Protein AF-A0A9D5Q6X3-F1 (afdb_monomer_lite)

Radius of gyration: 65.57 Å; chains: 1; bounding box: 129×60×178 Å

Sequence (586 aa):
MRHPTTQKQGEGTPMDTQKSILIIDDEPQLLQGFVRVLQRAGYAVQGTPTGAEGMRLAQMLAPDLILLDVVLQDTPGLEVCRQLRALPELHATSILLFSGVKTSSEEQAQGLETGADGYILKPVSNRELLARVEAMFRIKDAEMKLSKALEDLQQQHETLLATQHQLKTSQQKYASLYHLAPIGYCTLNEHGVILEANSTLADQLGVSRKQLINRYLTDFIAEAERQTFLAYLTHVFTTSRHQTCDVRLQRHNSPHMIAHLESLVINEHPDQPPHCRTAVTDITTHKRTEVKLRETLKETQKQQAEMTALLRASRAVLEYHSFQDAAQCIFNVCKDLIGATSGYVALLSEDGAENEVLFLDAGGLPCTVDPELPMPIRGLRSEAYYSRSAVYDNDFAHSQWMQFMPDGHVHLENVLFAPLIIHETPVGLLGIANKPGGFTDRDASIAAAFGELAAIALYNSQTLESLERSEERFRSVAQTAGDAIVNVDQHGTITFWNVSAQRIFGYAMEEIIGKPVTVIIPRRFHDRYKQELRHVISTNASGVIGAPIELTSVKKSGVEFPVELSVARWNVGEEKMLTYVIRDIT

Secondary structure (DSSP, 8-state):
-PPP--------PPP----EEEEE-S-HHHHHHHHHHHHHTT-EEEEES-HHHHHHHHHHH--SEEEEESS-SSS-HHHHHHHHHT-GGGTTSEEEEEE-TT--HHHHHHHHHTT-SEEEESS--HHHHHHHHHHHHHHHHHHHHHHHHHHHHHHHHHHHHHHHHHHHHHHHHHHHHHHT-SSEEEEEETT-BEEEE-HHHHHHHTS-HHHHTTSBGGGGB-GGGHHHHHHHHHHHHHH-S-EEEEEEEEETTEEEEEEEEEEEEE---TTSPPEEEEEEEE-HHHHHHHHHHHHHHHHHHHHHHHHHHHHHHHHHHHH-SSHHHHHHHHHHHHHHHHT--EEEEEEEPTTSSEEEEEEEE-TTS---S-TTS-EE--HHHHHHHHHTS-EEETTGGGSTTGGGSPTTPPP-S-EEEEEEEETTEEEEEEEEE--TT---HHHHHHHHHHHHHHHHHHHHHHHHHHHHHHHHHHHHHHHH-SSEEEEE-TT-BEEEE-HHHHHHH---HHHHTTSBGGGGS-GGGHHHHHHHHHHHHH----EEEEEEEEEEEE-TTS-EEEEEEEEEEEEETTEEEEEEEEEE--

Foldseek 3Di:
DDDDDDDDDDPDDPDPPAAEEEEEAQPPVVQVVLQVLVVVVRHRYDYDNALVVSLVCCVVVVGQEYEFEQDGPHDGRLVSLLVLCVDPSNPNHAYEYEEEPPQDPVNLVSSVVSPHPYYDYPPDDSVRVVVVVVVVVVVSVVVVVVVVVVVVVVVVVVVVVVVVVVVVVVVVVVLCCQQPPCWKKFKAALQQATQAIHNNNCVVQQHDRVVRHRDHQLVFFDPVCSVVVNVQSNCQVVVQDWTWDWTWTHHDVDDIFTWIKIKGWDDPDPPDHIMIMIIIDGCRVVVVVVVVVVVVVVVVVLVVLLVVLLVQLLVLLVPDLDLLSSLVRLLVSLQVSLQFQWWFKWWQDPVRFFTHTSDTGLSPFFAPDDSPPTGGQDDVNVVCQVVQFKDKDQQVQPDPCVVVDDPRHRRFRMKIKHFQDDPNHGGIITITTHHVPYDDVVSRVSRNSSSPSSNSSVVSSVVVVVVVVVVVVVLVCQQPDCWWKWKAWLVQATQDTHPNNCVVQVDDPVRRHRHHPCVFPPPVCVVVVVVVSVVVVPDPDFFKDDDWDWDWTAHPVRDIAIKTWIKGWDDDVPIIMIMIGIGGPD

Organism: NCBI:txid2044937

Structure (mmCIF, N/CA/C/O backbone):
data_AF-A0A9D5Q6X3-F1
#
_entry.id   AF-A0A9D5Q6X3-F1
#
loop_
_atom_site.group_PDB
_atom_site.id
_atom_site.type_symbol
_atom_site.label_atom_id
_atom_site.label_alt_id
_atom_site.label_comp_id
_atom_site.label_asym_id
_atom_site.label_entity_id
_atom_site.label_seq_id
_atom_site.pdbx_PDB_ins_code
_atom_site.Cartn_x
_atom_site.Cartn_y
_atom_site.Cartn_z
_atom_site.occupancy
_atom_site.B_iso_or_equiv
_atom_site.auth_seq_id
_atom_site.auth_comp_id
_atom_site.auth_asym_id
_atom_site.auth_atom_id
_atom_site.pdbx_PDB_model_num
ATOM 1 N N . MET A 1 1 ? 47.446 15.765 -22.324 1.00 39.00 1 MET A N 1
ATOM 2 C CA . MET A 1 1 ? 48.473 14.748 -22.643 1.00 39.00 1 MET A CA 1
ATOM 3 C C . MET A 1 1 ? 49.142 15.150 -23.943 1.00 39.00 1 MET A C 1
ATOM 5 O O . MET A 1 1 ? 48.449 15.570 -24.857 1.00 39.00 1 MET A O 1
ATOM 9 N N . ARG A 1 2 ? 50.477 15.149 -23.960 1.00 30.50 2 ARG A N 1
ATOM 10 C CA . ARG A 1 2 ? 51.317 15.628 -25.065 1.00 30.50 2 ARG A CA 1
ATOM 11 C C . ARG A 1 2 ? 51.099 14.765 -26.314 1.00 30.50 2 ARG A C 1
ATOM 13 O O . ARG A 1 2 ? 51.185 13.546 -26.217 1.00 30.50 2 ARG A O 1
ATOM 20 N N . HIS A 1 3 ? 50.847 15.399 -27.458 1.00 28.33 3 HIS A N 1
ATOM 21 C CA . HIS A 1 3 ? 50.937 14.748 -28.765 1.00 28.33 3 HIS A CA 1
ATOM 22 C C . HIS A 1 3 ? 52.388 14.302 -29.010 1.00 28.33 3 HIS A C 1
ATOM 24 O O . HIS A 1 3 ? 53.294 15.116 -28.810 1.00 28.33 3 HIS A O 1
ATOM 30 N N . PRO A 1 4 ? 52.639 13.052 -29.432 1.00 30.55 4 PRO A N 1
ATOM 31 C CA . PRO A 1 4 ? 53.951 12.654 -29.900 1.00 30.55 4 PRO A CA 1
ATOM 32 C C . PRO A 1 4 ? 54.124 13.132 -31.342 1.00 30.55 4 PRO A C 1
ATOM 34 O O . PRO A 1 4 ? 53.398 12.733 -32.249 1.00 30.55 4 PRO A O 1
ATOM 37 N N . THR A 1 5 ? 55.093 14.020 -31.525 1.00 29.28 5 THR A N 1
ATOM 38 C CA . THR A 1 5 ? 55.659 14.438 -32.804 1.00 29.28 5 THR A CA 1
ATOM 39 C C . THR A 1 5 ? 56.347 13.233 -33.444 1.00 29.28 5 THR A C 1
ATOM 41 O O . THR A 1 5 ? 57.441 12.845 -33.039 1.00 29.28 5 THR A O 1
ATOM 44 N N . THR A 1 6 ? 55.710 12.612 -34.433 1.00 31.17 6 THR A N 1
ATOM 45 C CA . THR A 1 6 ? 56.349 11.597 -35.270 1.00 31.17 6 THR A CA 1
ATOM 46 C C . THR A 1 6 ? 57.337 12.280 -36.213 1.00 31.17 6 THR A C 1
ATOM 48 O O . THR A 1 6 ? 56.972 13.071 -37.082 1.00 31.17 6 THR A O 1
ATOM 51 N N . GLN A 1 7 ? 58.617 11.997 -35.975 1.00 28.80 7 GLN A N 1
ATOM 52 C CA . GLN A 1 7 ? 59.755 12.363 -36.807 1.00 28.80 7 GLN A CA 1
ATOM 53 C C . GLN A 1 7 ? 59.518 11.920 -38.255 1.00 28.80 7 GLN A C 1
ATOM 55 O O . GLN A 1 7 ? 59.349 10.732 -38.526 1.00 28.80 7 GLN A O 1
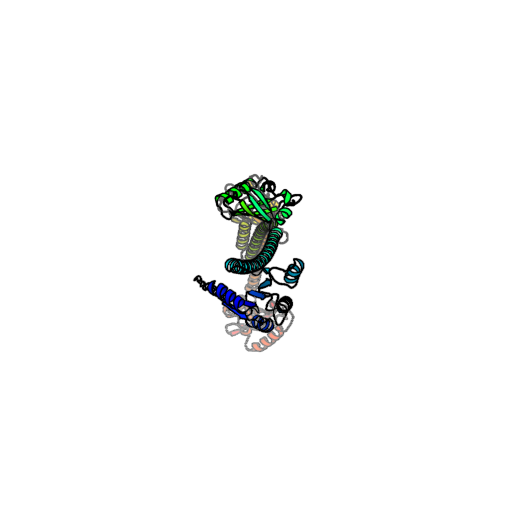ATOM 60 N N . LYS A 1 8 ? 59.562 12.873 -39.193 1.00 31.12 8 LYS A N 1
ATOM 61 C CA . LYS A 1 8 ? 59.804 12.578 -40.607 1.00 31.12 8 LYS A CA 1
ATOM 62 C C . LYS A 1 8 ? 61.210 11.988 -40.722 1.00 31.12 8 LYS A C 1
ATOM 64 O O . LYS A 1 8 ? 62.195 12.718 -40.628 1.00 31.12 8 LYS A O 1
ATOM 69 N N . GLN A 1 9 ? 61.291 10.669 -40.866 1.00 30.34 9 GLN A N 1
ATOM 70 C CA . GLN A 1 9 ? 62.491 10.002 -41.357 1.00 30.34 9 GLN A CA 1
ATOM 71 C C . GLN A 1 9 ? 62.723 10.458 -42.798 1.00 30.34 9 GLN A C 1
ATOM 73 O O . GLN A 1 9 ? 61.787 10.518 -43.593 1.00 30.34 9 GLN A O 1
ATOM 78 N N . GLY A 1 10 ? 63.958 10.870 -43.080 1.00 27.06 10 GLY A N 1
ATOM 79 C CA . GLY A 1 10 ? 64.358 11.403 -44.372 1.00 27.06 10 GLY A CA 1
ATOM 80 C C . GLY A 1 10 ? 64.106 10.398 -45.487 1.00 27.06 10 GLY A C 1
ATOM 81 O O . GLY A 1 10 ? 64.584 9.266 -45.433 1.00 27.06 10 GLY A O 1
ATOM 82 N N . GLU A 1 11 ? 63.383 10.846 -46.507 1.00 28.17 11 GLU A N 1
ATOM 83 C CA . GLU A 1 11 ? 63.435 10.265 -47.841 1.00 28.17 11 GLU A CA 1
ATOM 84 C C . GLU A 1 11 ? 64.873 10.431 -48.343 1.00 28.17 11 GLU A C 1
ATOM 86 O O . GLU A 1 11 ? 65.276 11.495 -48.811 1.00 28.17 11 GLU A O 1
ATOM 91 N N . GLY A 1 12 ? 65.687 9.392 -48.159 1.00 26.47 12 GLY A N 1
ATOM 92 C CA . GLY A 1 12 ? 66.934 9.257 -48.889 1.00 26.47 12 GLY A CA 1
ATOM 93 C C . GLY A 1 12 ? 66.587 9.133 -50.365 1.00 26.47 12 GLY A C 1
ATOM 94 O O . GLY A 1 12 ? 65.962 8.157 -50.776 1.00 26.47 12 GLY A O 1
ATOM 95 N N . THR A 1 13 ? 66.961 10.133 -51.156 1.00 28.30 13 THR A N 1
ATOM 96 C CA . THR A 1 13 ? 67.018 10.034 -52.614 1.00 28.30 13 THR A CA 1
ATOM 97 C C . THR A 1 13 ? 67.766 8.741 -52.962 1.00 28.30 13 THR A C 1
ATOM 99 O O . THR A 1 13 ? 68.868 8.550 -52.435 1.00 28.30 13 THR A O 1
ATOM 102 N N . PRO A 1 14 ? 67.220 7.832 -53.793 1.00 32.09 14 PRO A N 1
ATOM 103 C CA . PRO A 1 14 ? 67.979 6.668 -54.224 1.00 32.09 14 PRO A CA 1
ATOM 104 C C . PRO A 1 14 ? 69.243 7.177 -54.916 1.00 32.09 14 PRO A C 1
ATOM 106 O O . PRO A 1 14 ? 69.151 8.043 -55.788 1.00 32.09 14 PRO A O 1
ATOM 109 N N . MET A 1 15 ? 70.412 6.694 -54.484 1.00 35.16 15 MET A N 1
ATOM 110 C CA . MET A 1 15 ? 71.664 6.859 -55.222 1.00 35.16 15 MET A CA 1
ATOM 111 C C . MET A 1 15 ? 71.379 6.516 -56.683 1.00 35.16 15 MET A C 1
ATOM 113 O O . MET A 1 15 ? 70.906 5.418 -56.961 1.00 35.16 15 MET A O 1
ATOM 117 N N . ASP A 1 16 ? 71.626 7.466 -57.582 1.00 42.19 16 ASP A N 1
ATOM 118 C CA . ASP A 1 16 ? 71.551 7.264 -59.024 1.00 42.19 16 ASP A CA 1
ATOM 119 C C . ASP A 1 16 ? 72.651 6.259 -59.387 1.00 42.19 16 ASP A C 1
ATOM 121 O O . ASP A 1 16 ? 73.814 6.609 -59.597 1.00 42.19 16 ASP A O 1
ATOM 125 N N . THR A 1 17 ? 72.329 4.969 -59.284 1.00 58.88 17 THR A N 1
ATOM 126 C CA . THR A 1 17 ? 73.219 3.886 -59.678 1.00 58.88 17 THR A CA 1
ATOM 127 C C . THR A 1 17 ? 73.431 4.027 -61.169 1.00 58.88 17 THR A C 1
ATOM 129 O O . THR A 1 17 ? 72.510 3.837 -61.962 1.00 58.88 17 THR A O 1
ATOM 132 N N . GLN A 1 18 ? 74.648 4.423 -61.531 1.00 80.38 18 GLN A N 1
ATOM 133 C CA . GLN A 1 18 ? 75.066 4.621 -62.906 1.00 80.38 18 GLN A CA 1
ATOM 134 C C . GLN A 1 18 ? 74.725 3.373 -63.733 1.00 80.38 18 GLN A C 1
ATOM 136 O O . GLN A 1 18 ? 75.306 2.313 -63.498 1.00 80.38 18 GLN A O 1
ATOM 141 N N . LYS A 1 19 ? 73.782 3.498 -64.681 1.00 89.50 19 LYS A N 1
ATOM 142 C CA . LYS A 1 19 ? 73.316 2.365 -65.495 1.00 89.50 19 LYS A CA 1
ATOM 143 C C . LYS A 1 19 ? 74.493 1.706 -66.213 1.00 89.50 19 LYS A C 1
ATOM 145 O O . LYS A 1 19 ? 75.329 2.383 -66.824 1.00 89.50 19 LYS A O 1
ATOM 150 N N . SER A 1 20 ? 74.547 0.389 -66.124 1.00 93.44 20 SER A N 1
ATOM 151 C CA . SER A 1 20 ? 75.653 -0.450 -66.554 1.00 93.44 20 SER A CA 1
ATOM 152 C C . SER A 1 20 ? 75.360 -1.131 -67.890 1.00 93.44 20 SER A C 1
ATOM 154 O O . SER A 1 20 ? 74.254 -1.609 -68.143 1.00 93.44 20 SER A O 1
ATOM 156 N N . ILE A 1 21 ? 76.353 -1.147 -68.780 1.00 95.00 21 ILE A N 1
ATOM 157 C CA . ILE A 1 21 ? 76.239 -1.716 -70.124 1.00 95.00 21 ILE A CA 1
ATOM 158 C C . ILE A 1 21 ? 77.403 -2.672 -70.376 1.00 95.00 21 ILE A C 1
ATOM 160 O O . ILE A 1 21 ? 78.566 -2.290 -70.244 1.00 95.00 21 ILE A O 1
ATOM 164 N N . LEU A 1 22 ? 77.103 -3.894 -70.803 1.00 95.31 22 LEU A N 1
ATOM 165 C CA . LEU A 1 22 ? 78.097 -4.844 -71.294 1.00 95.31 22 LEU A CA 1
ATOM 166 C C . LEU A 1 22 ? 78.041 -4.899 -72.823 1.00 95.31 22 LEU A C 1
ATOM 168 O O . LEU A 1 22 ? 76.976 -5.103 -73.391 1.00 95.31 22 LEU A O 1
ATOM 172 N N . ILE A 1 23 ? 79.176 -4.733 -73.495 1.00 94.56 23 ILE A N 1
ATOM 173 C CA . ILE A 1 23 ? 79.286 -4.858 -74.953 1.00 94.56 23 ILE A CA 1
ATOM 174 C C . ILE A 1 23 ? 80.075 -6.122 -75.285 1.00 94.56 23 ILE A C 1
ATOM 176 O O . ILE A 1 23 ? 81.180 -6.304 -74.775 1.00 94.56 23 ILE A O 1
ATOM 180 N N . ILE A 1 24 ? 79.518 -6.972 -76.143 1.00 93.88 24 ILE A N 1
ATOM 181 C CA . ILE A 1 24 ? 80.121 -8.220 -76.615 1.00 93.88 24 ILE A CA 1
ATOM 182 C C . ILE A 1 24 ? 80.250 -8.112 -78.137 1.00 93.88 24 ILE A C 1
ATOM 184 O O . ILE A 1 24 ? 79.244 -8.195 -78.837 1.00 93.88 24 ILE A O 1
ATOM 188 N N . ASP A 1 25 ? 81.461 -7.859 -78.632 1.00 91.06 25 ASP A N 1
ATOM 189 C CA . ASP A 1 25 ? 81.735 -7.592 -80.054 1.00 91.06 25 ASP A CA 1
ATOM 190 C C . ASP A 1 25 ? 83.188 -7.961 -80.384 1.00 91.06 25 ASP A C 1
ATOM 192 O O . ASP A 1 25 ? 84.110 -7.463 -79.731 1.00 91.06 25 ASP A O 1
ATOM 196 N N . ASP A 1 26 ? 83.399 -8.845 -81.360 1.00 89.31 26 ASP A N 1
ATOM 197 C CA . ASP A 1 26 ? 84.714 -9.409 -81.679 1.00 89.31 26 ASP A CA 1
ATOM 198 C C . ASP A 1 26 ? 85.582 -8.499 -82.569 1.00 89.31 26 ASP A C 1
ATOM 200 O O . ASP A 1 26 ? 86.762 -8.799 -82.780 1.00 89.31 26 ASP A O 1
ATOM 204 N N . GLU A 1 27 ? 85.054 -7.353 -83.023 1.00 89.38 27 GLU A N 1
ATOM 205 C CA . GLU A 1 27 ? 85.779 -6.332 -83.778 1.00 89.38 27 GLU A CA 1
ATOM 206 C C . GLU A 1 27 ? 86.411 -5.279 -82.835 1.00 89.38 27 GLU A C 1
ATOM 208 O O . GLU A 1 27 ? 85.738 -4.346 -82.375 1.00 89.38 27 GLU A O 1
ATOM 213 N N . PRO A 1 28 ? 87.740 -5.303 -82.580 1.00 84.69 28 PRO A N 1
ATOM 214 C CA . PRO A 1 28 ? 88.346 -4.493 -81.516 1.00 84.69 28 PRO A CA 1
ATOM 215 C C . PRO A 1 28 ? 88.204 -2.979 -81.719 1.00 84.69 28 PRO A C 1
ATOM 217 O O . PRO A 1 28 ? 88.132 -2.217 -80.751 1.00 84.69 28 PRO A O 1
ATOM 220 N N . GLN A 1 29 ? 88.174 -2.528 -82.978 1.00 85.19 29 GLN A N 1
ATOM 221 C CA . GLN A 1 29 ? 88.036 -1.110 -83.322 1.00 85.19 29 GLN A CA 1
ATOM 222 C C . GLN A 1 29 ? 86.613 -0.594 -83.064 1.00 85.19 29 GLN A C 1
ATOM 224 O O . GLN A 1 29 ? 86.456 0.518 -82.552 1.00 85.19 29 GLN A O 1
ATOM 229 N N . LEU A 1 30 ? 85.588 -1.399 -83.373 1.00 84.81 30 LEU A N 1
ATOM 230 C CA . LEU A 1 30 ? 84.188 -1.057 -83.115 1.00 84.81 30 LEU A CA 1
ATOM 231 C C . LEU A 1 30 ? 83.878 -1.123 -81.620 1.00 84.81 30 LEU A C 1
ATOM 233 O O . LEU A 1 30 ? 83.342 -0.156 -81.076 1.00 84.81 30 LEU A O 1
ATOM 237 N N . LEU A 1 31 ? 84.316 -2.187 -80.938 1.00 89.69 31 LEU A N 1
ATOM 238 C CA . LEU A 1 31 ? 84.164 -2.351 -79.493 1.00 89.69 31 LEU A CA 1
ATOM 239 C C . LEU A 1 31 ? 84.729 -1.145 -78.722 1.00 89.69 31 LEU A C 1
ATOM 241 O O . LEU A 1 31 ? 84.023 -0.532 -77.919 1.00 89.69 31 LEU A O 1
ATOM 245 N N . GLN A 1 32 ? 85.973 -0.732 -79.003 1.00 88.56 32 GLN A N 1
ATOM 246 C CA . GLN A 1 32 ? 86.574 0.450 -78.364 1.00 88.56 32 GLN A CA 1
ATOM 247 C C . GLN A 1 32 ? 85.821 1.750 -78.686 1.00 88.56 32 GLN A C 1
ATOM 249 O O . GLN A 1 32 ? 85.734 2.644 -77.836 1.00 88.56 32 GLN A O 1
ATOM 254 N N . GLY A 1 33 ? 85.284 1.867 -79.904 1.00 88.19 33 GLY A N 1
ATOM 255 C CA . GLY A 1 33 ? 84.454 2.991 -80.325 1.00 88.19 33 GLY A CA 1
ATOM 256 C C . GLY A 1 33 ? 83.163 3.089 -79.511 1.00 88.19 33 GLY A C 1
ATOM 257 O O . GLY A 1 33 ? 82.898 4.134 -78.912 1.00 88.19 33 GLY A O 1
ATOM 258 N N . PHE A 1 34 ? 82.398 1.998 -79.431 1.00 90.62 34 PHE A N 1
ATOM 259 C CA . PHE A 1 34 ? 81.132 1.946 -78.698 1.00 90.62 34 PHE A CA 1
ATOM 260 C C . PHE A 1 34 ? 81.317 2.142 -77.194 1.00 90.62 34 PHE A C 1
ATOM 262 O O . PHE A 1 34 ? 80.599 2.953 -76.604 1.00 90.62 34 PHE A O 1
ATOM 269 N N . VAL A 1 35 ? 82.329 1.505 -76.589 1.00 92.38 35 VAL A N 1
ATOM 270 C CA . VAL A 1 35 ? 82.670 1.710 -75.170 1.00 92.38 35 VAL A CA 1
ATOM 271 C C . VAL A 1 35 ? 82.910 3.193 -74.888 1.00 92.38 35 VAL A C 1
ATOM 273 O O . VAL A 1 35 ? 82.310 3.757 -73.975 1.00 92.38 35 VAL A O 1
ATOM 276 N N . ARG A 1 36 ? 83.722 3.870 -75.710 1.00 90.88 36 ARG A N 1
ATOM 277 C CA . ARG A 1 36 ? 84.035 5.294 -75.518 1.00 90.88 36 ARG A CA 1
ATOM 278 C C . ARG A 1 36 ? 82.807 6.193 -75.661 1.00 90.88 36 ARG A C 1
ATOM 280 O O . ARG A 1 36 ? 82.682 7.168 -74.921 1.00 90.88 36 ARG A O 1
ATOM 287 N N . VAL A 1 37 ? 81.936 5.913 -76.631 1.00 93.31 37 VAL A N 1
ATOM 288 C CA . VAL A 1 37 ? 80.721 6.707 -76.880 1.00 93.31 37 VAL A CA 1
ATOM 289 C C . VAL A 1 37 ? 79.753 6.593 -75.706 1.00 93.31 37 VAL A C 1
ATOM 291 O O . VAL A 1 37 ? 79.292 7.616 -75.205 1.00 93.31 37 VAL A O 1
ATOM 294 N N . LEU A 1 38 ? 79.495 5.374 -75.231 1.00 92.19 38 LEU A N 1
ATOM 295 C CA . LEU A 1 38 ? 78.559 5.124 -74.135 1.00 92.19 38 LEU A CA 1
ATOM 296 C C . LEU A 1 38 ? 79.113 5.591 -72.776 1.00 92.19 38 LEU A C 1
ATOM 298 O O . LEU A 1 38 ? 78.375 6.189 -71.998 1.00 92.19 38 LEU A O 1
ATOM 302 N N . GLN A 1 39 ? 80.418 5.449 -72.514 1.00 92.62 39 GLN A N 1
ATOM 303 C CA . GLN A 1 39 ? 81.039 6.007 -71.300 1.00 92.62 39 GLN A CA 1
ATOM 304 C C . GLN A 1 39 ? 80.956 7.536 -71.260 1.00 92.62 39 GLN A C 1
ATOM 306 O O . GLN A 1 39 ? 80.668 8.117 -70.217 1.00 92.62 39 GLN A O 1
ATOM 311 N N . ARG A 1 40 ? 81.161 8.212 -72.401 1.00 91.00 40 ARG A N 1
ATOM 312 C CA . ARG A 1 40 ? 81.000 9.675 -72.498 1.00 91.00 40 ARG A CA 1
ATOM 313 C C . ARG A 1 40 ? 79.563 10.137 -72.276 1.00 91.00 40 ARG A C 1
ATOM 315 O O . ARG A 1 40 ? 79.370 11.268 -71.845 1.00 91.00 40 ARG A O 1
ATOM 322 N N . ALA A 1 41 ? 78.586 9.282 -72.567 1.00 88.56 41 ALA A N 1
ATOM 323 C CA . ALA A 1 41 ? 77.179 9.533 -72.276 1.00 88.56 41 ALA A CA 1
ATOM 324 C C . ALA A 1 41 ? 76.799 9.248 -70.810 1.00 88.56 41 ALA A C 1
ATOM 326 O O . ALA A 1 41 ? 75.650 9.453 -70.437 1.00 88.56 41 ALA A O 1
ATOM 327 N N . GLY A 1 42 ? 77.754 8.823 -69.974 1.00 89.75 42 GLY A N 1
ATOM 328 C CA . GLY A 1 42 ? 77.556 8.647 -68.537 1.00 89.75 42 GLY A CA 1
ATOM 329 C C . GLY A 1 42 ? 77.217 7.223 -68.103 1.00 89.75 42 GLY A C 1
ATOM 330 O O . GLY A 1 42 ? 76.952 7.023 -66.924 1.00 89.75 42 GLY A O 1
ATOM 331 N N . TYR A 1 43 ? 77.268 6.226 -68.989 1.00 93.56 43 TYR A N 1
ATOM 332 C CA . TYR A 1 43 ? 77.030 4.823 -68.628 1.00 93.56 43 TYR A CA 1
ATOM 333 C C . TYR A 1 43 ? 78.290 4.145 -68.065 1.00 93.56 43 TYR A C 1
ATOM 335 O O . TYR A 1 43 ? 79.413 4.459 -68.470 1.00 93.56 43 TYR A O 1
ATOM 343 N N . ALA A 1 44 ? 78.113 3.177 -67.164 1.00 93.00 44 ALA A N 1
ATOM 344 C CA . ALA A 1 44 ? 79.189 2.304 -66.702 1.00 93.00 44 ALA A CA 1
ATOM 345 C C . ALA A 1 44 ? 79.363 1.157 -67.707 1.00 93.00 44 ALA A C 1
ATOM 347 O O . ALA A 1 44 ? 78.573 0.221 -67.729 1.00 93.00 44 ALA A O 1
ATOM 348 N N . VAL A 1 45 ? 80.361 1.244 -68.590 1.00 93.94 45 VAL A N 1
ATOM 349 C CA . VAL A 1 45 ? 80.462 0.329 -69.741 1.00 93.94 45 VAL A CA 1
ATOM 350 C C . VAL A 1 45 ? 81.657 -0.601 -69.626 1.00 93.94 45 VAL A C 1
ATOM 352 O O . VAL A 1 45 ? 82.786 -0.131 -69.458 1.00 93.94 45 VAL A O 1
ATOM 355 N N . GLN A 1 46 ? 81.413 -1.894 -69.823 1.00 93.88 46 GLN A N 1
ATOM 356 C CA . GLN A 1 46 ? 82.434 -2.926 -69.951 1.00 93.88 46 GLN A CA 1
ATOM 357 C C . GLN A 1 46 ? 82.334 -3.592 -71.325 1.00 93.88 46 GLN A C 1
ATOM 359 O O . GLN A 1 46 ? 81.240 -3.846 -71.813 1.00 93.88 46 GLN A O 1
ATOM 364 N N . GLY A 1 47 ? 83.471 -3.842 -71.974 1.00 92.06 47 GLY A N 1
ATOM 365 C CA . GLY A 1 47 ? 83.528 -4.449 -73.304 1.00 92.06 47 GLY A CA 1
ATOM 366 C C . GLY A 1 47 ? 84.338 -5.740 -73.298 1.00 92.06 47 GLY A C 1
ATOM 367 O O . GLY A 1 47 ? 85.357 -5.812 -72.611 1.00 92.06 47 GLY A O 1
ATOM 368 N N . THR A 1 48 ? 83.912 -6.733 -74.072 1.00 93.62 48 THR A N 1
ATOM 369 C CA . THR A 1 48 ? 84.629 -8.000 -74.256 1.00 93.62 48 THR A CA 1
ATOM 370 C C . THR A 1 48 ? 84.527 -8.496 -75.704 1.00 93.62 48 THR A C 1
ATOM 372 O O . THR A 1 48 ? 83.483 -8.302 -76.327 1.00 93.62 48 THR A O 1
ATOM 375 N N . PRO A 1 49 ? 85.587 -9.122 -76.256 1.00 90.00 49 PRO A N 1
ATOM 376 C CA . PRO A 1 49 ? 85.599 -9.570 -77.645 1.00 90.00 49 PRO A CA 1
ATOM 377 C C . PRO A 1 49 ? 85.044 -10.979 -77.878 1.00 90.00 49 PRO A C 1
ATOM 379 O O . PRO A 1 49 ? 84.990 -11.418 -79.020 1.00 90.00 49 PRO A O 1
ATOM 382 N N . THR A 1 50 ? 84.680 -11.723 -76.830 1.00 91.38 50 THR A N 1
ATOM 383 C CA . THR A 1 50 ? 84.223 -13.116 -76.965 1.00 91.38 50 THR A CA 1
ATOM 384 C C . THR A 1 50 ? 82.904 -13.355 -76.245 1.00 91.38 50 THR A C 1
ATOM 386 O O . THR A 1 50 ? 82.656 -12.799 -75.168 1.00 91.38 50 THR A O 1
ATOM 389 N N . GLY A 1 51 ? 82.065 -14.217 -76.822 1.00 88.06 51 GLY A N 1
ATOM 390 C CA . GLY A 1 51 ? 80.785 -14.620 -76.244 1.00 88.06 51 GLY A CA 1
ATOM 391 C C . GLY A 1 51 ? 80.945 -15.341 -74.905 1.00 88.06 51 GLY A C 1
ATOM 392 O O . GLY A 1 51 ? 80.197 -15.059 -73.969 1.00 88.06 51 GLY A O 1
ATOM 393 N N . ALA A 1 52 ? 81.960 -16.204 -74.769 1.00 89.25 52 ALA A N 1
ATOM 394 C CA . ALA A 1 52 ? 82.229 -16.940 -73.530 1.00 89.25 52 ALA A CA 1
ATOM 395 C C . ALA A 1 52 ? 82.577 -16.018 -72.345 1.00 89.25 52 ALA A C 1
ATOM 397 O O . ALA A 1 52 ? 82.051 -16.182 -71.242 1.00 89.25 52 ALA A O 1
ATOM 398 N N . GLU A 1 53 ? 83.428 -15.014 -72.572 1.00 90.62 53 GLU A N 1
ATOM 399 C CA . GLU A 1 53 ? 83.751 -14.019 -71.545 1.00 90.62 53 GLU A CA 1
ATOM 400 C C . GLU A 1 53 ? 82.572 -13.064 -71.314 1.00 90.62 53 GLU A C 1
ATOM 402 O O . GLU A 1 53 ? 82.303 -12.678 -70.178 1.00 90.62 53 GLU A O 1
ATOM 407 N N . GLY A 1 54 ? 81.813 -12.742 -72.367 1.00 90.69 54 GLY A N 1
ATOM 408 C CA . GLY A 1 54 ? 80.555 -12.001 -72.280 1.00 90.69 54 GLY A CA 1
ATOM 409 C C . GLY A 1 54 ? 79.536 -12.644 -71.348 1.00 90.69 54 GLY A C 1
ATOM 410 O O . GLY A 1 54 ? 79.012 -11.969 -70.468 1.00 90.69 54 GLY A O 1
ATOM 411 N N . MET A 1 55 ? 79.317 -13.952 -71.466 1.00 90.19 55 MET A N 1
ATOM 412 C CA . MET A 1 55 ? 78.435 -14.707 -70.572 1.00 90.19 55 MET A CA 1
ATOM 413 C C . MET A 1 55 ? 78.895 -14.628 -69.110 1.00 90.19 55 MET A C 1
ATOM 415 O O . MET A 1 55 ? 78.105 -14.336 -68.211 1.00 90.19 55 MET A O 1
ATOM 419 N N . ARG A 1 56 ? 80.197 -14.842 -68.874 1.00 91.56 56 ARG A N 1
ATOM 420 C CA . ARG A 1 56 ? 80.794 -14.796 -67.533 1.00 91.56 56 ARG A CA 1
ATOM 421 C C . ARG A 1 56 ? 80.640 -13.415 -66.895 1.00 91.56 56 ARG A C 1
ATOM 423 O O . ARG A 1 56 ? 80.296 -13.306 -65.719 1.00 91.56 56 ARG A O 1
ATOM 430 N N . LEU A 1 57 ? 80.896 -12.359 -67.667 1.00 91.12 57 LEU A N 1
ATOM 431 C CA . LEU A 1 57 ? 80.750 -10.980 -67.214 1.00 91.12 57 LEU A CA 1
ATOM 432 C C . LEU A 1 57 ? 79.286 -10.604 -66.991 1.00 91.12 57 LEU A C 1
ATOM 434 O O . LEU A 1 57 ? 78.999 -9.929 -66.010 1.00 91.12 57 LEU A O 1
ATOM 438 N N . ALA A 1 58 ? 78.362 -11.067 -67.834 1.00 92.00 58 ALA A N 1
ATOM 439 C CA . ALA A 1 58 ? 76.937 -10.817 -67.654 1.00 92.00 58 ALA A CA 1
ATOM 440 C C . ALA A 1 58 ? 76.424 -11.388 -66.325 1.00 92.00 58 ALA A C 1
ATOM 442 O O . ALA A 1 58 ? 75.779 -10.669 -65.572 1.00 92.00 58 ALA A O 1
ATOM 443 N N . GLN A 1 59 ? 76.781 -12.630 -65.985 1.00 90.38 59 GLN A N 1
ATOM 444 C CA . GLN A 1 59 ? 76.419 -13.249 -64.701 1.00 90.38 59 GLN A CA 1
ATOM 445 C C . GLN A 1 59 ? 77.051 -12.543 -63.496 1.00 90.38 59 GLN A C 1
ATOM 447 O O . GLN A 1 59 ? 76.415 -12.384 -62.459 1.00 90.38 59 GLN A O 1
ATOM 452 N N . MET A 1 60 ? 78.315 -12.130 -63.618 1.00 89.25 60 MET A N 1
ATOM 453 C CA . MET A 1 60 ? 79.053 -11.508 -62.517 1.00 89.25 60 MET A CA 1
ATOM 454 C C . MET A 1 60 ? 78.615 -10.063 -62.255 1.00 89.25 60 MET A C 1
ATOM 456 O O . MET A 1 60 ? 78.611 -9.625 -61.107 1.00 89.25 60 MET A O 1
ATOM 460 N N . LEU A 1 61 ? 78.311 -9.315 -63.316 1.00 88.31 61 LEU A N 1
ATOM 461 C CA . LEU A 1 61 ? 78.027 -7.882 -63.247 1.00 88.31 61 LEU A CA 1
ATOM 462 C C . LEU A 1 61 ? 76.532 -7.568 -63.233 1.00 88.31 61 LEU A C 1
ATOM 464 O O . LEU A 1 61 ? 76.182 -6.469 -62.822 1.00 88.31 61 LEU A O 1
ATOM 468 N N . ALA A 1 62 ? 75.686 -8.496 -63.697 1.00 89.44 62 ALA A N 1
ATOM 469 C CA . ALA A 1 62 ? 74.249 -8.308 -63.897 1.00 89.44 62 ALA A CA 1
ATOM 470 C C . ALA A 1 62 ? 73.923 -6.939 -64.531 1.00 89.44 62 ALA A C 1
ATOM 472 O O . ALA A 1 62 ? 73.268 -6.107 -63.901 1.00 89.44 62 ALA A O 1
ATOM 473 N N . PRO A 1 63 ? 74.434 -6.663 -65.748 1.00 92.62 63 PRO A N 1
ATOM 474 C CA . PRO A 1 63 ? 74.337 -5.336 -66.336 1.00 92.62 63 PRO A CA 1
ATOM 475 C C . PRO A 1 63 ? 72.881 -4.955 -66.629 1.00 92.62 63 PRO A C 1
ATOM 477 O O . PRO A 1 63 ? 72.040 -5.819 -66.876 1.00 92.62 63 PRO A O 1
ATOM 480 N N . ASP A 1 64 ? 72.586 -3.659 -66.684 1.00 92.06 64 ASP A N 1
ATOM 481 C CA . ASP A 1 64 ? 71.245 -3.173 -67.032 1.00 92.06 64 ASP A CA 1
ATOM 482 C C . ASP A 1 64 ? 70.934 -3.387 -68.529 1.00 92.06 64 ASP A C 1
ATOM 484 O O . ASP A 1 64 ? 69.777 -3.576 -68.917 1.00 92.06 64 ASP A O 1
ATOM 488 N N . LEU A 1 65 ? 71.970 -3.386 -69.378 1.00 93.94 65 LEU A N 1
ATOM 489 C CA . LEU A 1 65 ? 71.875 -3.629 -70.818 1.00 93.94 65 LEU A CA 1
ATOM 490 C C . LEU A 1 65 ? 73.087 -4.407 -71.354 1.00 93.94 65 LEU A C 1
ATOM 492 O O . LEU A 1 65 ? 74.233 -4.100 -71.033 1.00 93.94 65 LEU A O 1
ATOM 496 N N . ILE A 1 66 ? 72.847 -5.360 -72.249 1.00 94.38 66 ILE A N 1
ATOM 497 C CA . ILE A 1 66 ? 73.869 -6.059 -73.027 1.00 94.38 66 ILE A CA 1
ATOM 498 C C . ILE A 1 66 ? 73.708 -5.673 -74.497 1.00 94.38 66 ILE A C 1
ATOM 500 O O . ILE A 1 66 ? 72.636 -5.835 -75.075 1.00 94.38 66 ILE A O 1
ATOM 504 N N . LEU A 1 67 ? 74.778 -5.168 -75.104 1.00 93.62 67 LEU A N 1
ATOM 505 C CA . LEU A 1 67 ? 74.898 -4.976 -76.544 1.00 93.62 67 LEU A CA 1
ATOM 506 C C . LEU A 1 67 ? 75.685 -6.156 -77.114 1.00 93.62 67 LEU A C 1
ATOM 508 O O . LEU A 1 67 ? 76.879 -6.277 -76.847 1.00 93.62 67 LEU A O 1
ATOM 512 N N . LEU A 1 68 ? 75.020 -7.037 -77.852 1.00 92.69 68 LEU A N 1
ATOM 513 C CA . LEU A 1 68 ? 75.561 -8.337 -78.243 1.00 92.69 68 LEU A CA 1
ATOM 514 C C . LEU A 1 68 ? 75.637 -8.467 -79.758 1.00 92.69 68 LEU A C 1
ATOM 516 O O . LEU A 1 68 ? 74.609 -8.446 -80.429 1.00 92.69 68 LEU A O 1
ATOM 520 N N . ASP A 1 69 ? 76.836 -8.631 -80.300 1.00 91.00 69 ASP A N 1
ATOM 521 C CA . ASP A 1 69 ? 76.999 -8.909 -81.720 1.00 91.00 69 ASP A CA 1
ATOM 522 C C . ASP A 1 69 ? 76.461 -10.288 -82.099 1.00 91.00 69 ASP A C 1
ATOM 524 O O . ASP A 1 69 ? 76.631 -11.265 -81.371 1.00 91.00 69 ASP A O 1
ATOM 528 N N . VAL A 1 70 ? 75.779 -10.362 -83.243 1.00 86.12 70 VAL A N 1
ATOM 529 C CA . VAL A 1 70 ? 75.172 -11.605 -83.742 1.00 86.12 70 VAL A CA 1
ATOM 530 C C . VAL A 1 70 ? 76.240 -12.556 -84.282 1.00 86.12 70 VAL A C 1
ATOM 532 O O . VAL A 1 70 ? 76.113 -13.774 -84.128 1.00 86.12 70 VAL A O 1
ATOM 535 N N . VAL A 1 71 ? 77.295 -12.015 -84.893 1.00 85.81 71 VAL A N 1
ATOM 536 C CA . VAL A 1 71 ? 78.423 -12.784 -85.426 1.00 85.81 71 VAL A CA 1
ATOM 537 C C . VAL A 1 71 ? 79.606 -12.591 -84.489 1.00 85.81 71 VAL A C 1
ATOM 539 O O . VAL A 1 71 ? 80.124 -11.493 -84.381 1.00 85.81 71 VAL A O 1
ATOM 542 N N . LEU A 1 72 ? 80.019 -13.659 -83.811 1.00 85.81 72 LEU A N 1
ATOM 543 C CA . LEU A 1 72 ? 81.208 -13.680 -82.960 1.00 85.81 72 LEU A CA 1
ATOM 544 C C . LEU A 1 72 ? 82.111 -14.830 -83.411 1.00 85.81 72 LEU A C 1
ATOM 546 O O . LEU A 1 72 ? 81.621 -15.875 -83.847 1.00 85.81 72 LEU A O 1
ATOM 550 N N . GLN A 1 73 ? 83.423 -14.659 -83.266 1.00 83.00 73 GLN A N 1
ATOM 551 C CA . GLN A 1 73 ? 84.421 -15.682 -83.596 1.00 83.00 73 GLN A CA 1
ATOM 552 C C . GLN A 1 73 ? 84.285 -16.998 -82.812 1.00 83.00 73 GLN A C 1
ATOM 554 O O . GLN A 1 73 ? 84.669 -18.042 -83.340 1.00 83.00 73 GLN A O 1
ATOM 559 N N . ASP A 1 74 ? 83.791 -16.972 -81.568 1.00 88.62 74 ASP A N 1
ATOM 560 C CA . ASP A 1 74 ? 83.776 -18.136 -80.672 1.00 88.62 74 ASP A CA 1
ATOM 561 C C . ASP A 1 74 ? 82.407 -18.829 -80.577 1.00 88.62 74 ASP A C 1
ATOM 563 O O . ASP A 1 74 ? 82.311 -20.034 -80.804 1.00 88.62 74 ASP A O 1
ATOM 567 N N . THR A 1 75 ? 81.348 -18.089 -80.245 1.00 85.31 75 THR A N 1
ATOM 568 C CA . THR A 1 75 ? 79.991 -18.627 -80.061 1.00 85.31 75 THR A CA 1
ATOM 569 C C . THR A 1 75 ? 78.984 -17.717 -80.756 1.00 85.31 75 THR A C 1
ATOM 571 O O . THR A 1 75 ? 78.988 -16.526 -80.463 1.00 85.31 75 THR A O 1
ATOM 574 N N . PRO A 1 76 ? 78.081 -18.223 -81.620 1.00 87.06 76 PRO A N 1
ATOM 575 C CA . PRO A 1 76 ? 77.088 -17.380 -82.288 1.00 87.06 76 PRO A CA 1
ATOM 576 C C . PRO A 1 76 ? 76.291 -16.516 -81.296 1.00 87.06 76 PRO A C 1
ATOM 578 O O . PRO A 1 76 ? 75.778 -17.031 -80.301 1.00 87.06 76 PRO A O 1
ATOM 581 N N . GLY A 1 77 ? 76.130 -15.219 -81.572 1.00 84.62 77 GLY A N 1
ATOM 582 C CA . GLY A 1 77 ? 75.509 -14.271 -80.637 1.00 84.62 77 GLY A CA 1
ATOM 583 C C . GLY A 1 77 ? 74.063 -14.606 -80.267 1.00 84.62 77 GLY A C 1
ATOM 584 O O . GLY A 1 77 ? 73.636 -14.385 -79.139 1.00 84.62 77 GLY A O 1
ATOM 585 N N . LEU A 1 78 ? 73.308 -15.230 -81.174 1.00 86.00 78 LEU A N 1
ATOM 586 C CA . LEU A 1 78 ? 71.959 -15.725 -80.868 1.00 86.00 78 LEU A CA 1
ATOM 587 C C . LEU A 1 78 ? 71.971 -16.836 -79.808 1.00 86.00 78 LEU A C 1
ATOM 589 O O . LEU A 1 78 ? 71.112 -16.863 -78.929 1.00 86.00 78 LEU A O 1
ATOM 593 N N . GLU A 1 79 ? 72.968 -17.720 -79.846 1.00 87.56 79 GLU A N 1
ATOM 594 C CA . GLU A 1 79 ? 73.133 -18.774 -78.844 1.00 87.56 79 GLU A CA 1
ATOM 595 C C . GLU A 1 79 ? 73.537 -18.179 -77.487 1.00 87.56 79 GLU A C 1
ATOM 597 O O . GLU A 1 79 ? 73.001 -18.582 -76.455 1.00 87.56 79 GLU A O 1
ATOM 602 N N . VAL A 1 80 ? 74.390 -17.148 -77.489 1.00 88.81 80 VAL A N 1
ATOM 603 C CA . VAL A 1 80 ? 74.722 -16.368 -76.284 1.00 88.81 80 VAL A CA 1
ATOM 604 C C . VAL A 1 80 ? 73.468 -15.695 -75.707 1.00 88.81 80 VAL A C 1
ATOM 606 O O . VAL A 1 80 ? 73.218 -15.800 -74.510 1.00 88.81 80 VAL A O 1
ATOM 609 N N . CYS A 1 81 ? 72.625 -15.070 -76.537 1.00 90.19 81 CYS A N 1
ATOM 610 C CA . CYS A 1 81 ? 71.357 -14.465 -76.106 1.00 90.19 81 CYS A CA 1
ATOM 611 C C . CYS A 1 81 ? 70.417 -15.498 -75.467 1.00 90.19 81 CYS A C 1
ATOM 613 O O . CYS A 1 81 ? 69.875 -15.267 -74.384 1.00 90.19 81 CYS A O 1
ATOM 615 N N . ARG A 1 82 ? 70.262 -16.665 -76.104 1.00 89.19 82 ARG A N 1
ATOM 616 C CA . ARG A 1 82 ? 69.435 -17.768 -75.597 1.00 89.19 82 ARG A CA 1
ATOM 617 C C . ARG A 1 82 ? 69.907 -18.240 -74.223 1.00 89.19 82 ARG A C 1
ATOM 619 O O . ARG A 1 82 ? 69.094 -18.462 -73.329 1.00 89.19 82 ARG A O 1
ATOM 626 N N . GLN A 1 83 ? 71.220 -18.378 -74.053 1.00 90.06 83 GLN A N 1
ATOM 627 C CA . GLN A 1 83 ? 71.829 -18.779 -72.788 1.00 90.06 83 GLN A CA 1
ATOM 628 C C . GLN A 1 83 ? 71.659 -17.706 -71.705 1.00 90.06 83 GLN A C 1
ATOM 630 O O . GLN A 1 83 ? 71.300 -18.050 -70.584 1.00 90.06 83 GLN A O 1
ATOM 635 N N . LEU A 1 84 ? 71.816 -16.418 -72.038 1.00 90.38 84 LEU A N 1
ATOM 636 C CA . LEU A 1 84 ? 71.573 -15.312 -71.103 1.00 90.38 84 LEU A CA 1
ATOM 637 C C . LEU A 1 84 ? 70.118 -15.293 -70.614 1.00 90.38 84 LEU A C 1
ATOM 639 O O . LEU A 1 84 ? 69.867 -15.047 -69.440 1.00 90.38 84 LEU A O 1
ATOM 643 N N . ARG A 1 85 ? 69.153 -15.596 -71.490 1.00 89.81 85 ARG A N 1
ATOM 644 C CA . ARG A 1 85 ? 67.724 -15.660 -71.137 1.00 89.81 85 ARG A CA 1
ATOM 645 C C . ARG A 1 85 ? 67.316 -16.883 -70.335 1.00 89.81 85 ARG A C 1
ATOM 647 O O . ARG A 1 85 ? 66.283 -16.838 -69.675 1.00 89.81 85 ARG A O 1
ATOM 654 N N . ALA A 1 86 ? 68.107 -17.950 -70.370 1.00 88.94 86 ALA A N 1
ATOM 655 C CA . ALA A 1 86 ? 67.880 -19.124 -69.535 1.00 88.94 86 ALA A CA 1
ATOM 656 C C . ALA A 1 86 ? 68.260 -18.890 -68.060 1.00 88.94 86 ALA A C 1
ATOM 658 O O . ALA A 1 86 ? 67.950 -19.735 -67.221 1.00 88.94 86 ALA A O 1
ATOM 659 N N . LEU A 1 87 ? 68.925 -17.772 -67.746 1.00 88.06 87 LEU A N 1
ATOM 660 C CA . LEU A 1 87 ? 69.388 -17.423 -66.405 1.00 88.06 87 LEU A CA 1
ATOM 661 C C . LEU A 1 87 ? 68.365 -16.514 -65.701 1.00 88.06 87 LEU A C 1
ATOM 663 O O . LEU A 1 87 ? 68.170 -15.375 -66.141 1.00 88.06 87 LEU A O 1
ATOM 667 N N . PRO A 1 88 ? 67.727 -16.970 -64.603 1.00 84.75 88 PRO A N 1
ATOM 668 C CA . PRO A 1 88 ? 66.701 -16.200 -63.904 1.00 84.75 88 PRO A CA 1
ATOM 669 C C . PRO A 1 88 ? 67.168 -14.826 -63.414 1.00 84.75 88 PRO A C 1
ATOM 671 O O . PRO A 1 88 ? 66.417 -13.852 -63.457 1.00 84.75 88 PRO A O 1
ATOM 674 N N . GLU A 1 89 ? 68.422 -14.739 -62.979 1.00 85.25 89 GLU A N 1
ATOM 675 C CA . GLU A 1 89 ? 69.050 -13.524 -62.465 1.00 85.25 89 GLU A CA 1
ATOM 676 C C . GLU A 1 89 ? 69.257 -12.426 -63.524 1.00 85.25 89 GLU A C 1
ATOM 678 O O . GLU A 1 89 ? 69.405 -11.262 -63.160 1.00 85.25 89 GLU A O 1
ATOM 683 N N . LEU A 1 90 ? 69.207 -12.759 -64.820 1.00 87.00 90 LEU A N 1
ATOM 684 C CA . LEU A 1 90 ? 69.382 -11.810 -65.929 1.00 87.00 90 LEU A CA 1
ATOM 685 C C . LEU A 1 90 ? 68.077 -11.497 -66.676 1.00 87.00 90 LEU A C 1
ATOM 687 O O . LEU A 1 90 ? 68.099 -10.825 -67.708 1.00 87.00 90 LEU A O 1
ATOM 691 N N . HIS A 1 91 ? 66.914 -11.919 -66.163 1.00 83.94 91 HIS A N 1
ATOM 692 C CA . HIS A 1 91 ? 65.620 -11.550 -66.757 1.00 83.94 91 HIS A CA 1
ATOM 693 C C . HIS A 1 91 ? 65.348 -10.038 -66.732 1.00 83.94 91 HIS A C 1
ATOM 695 O O . HIS A 1 91 ? 64.594 -9.530 -67.563 1.00 83.94 91 HIS A O 1
ATOM 701 N N . ALA A 1 92 ? 65.952 -9.309 -65.790 1.00 83.06 92 ALA A N 1
ATOM 702 C CA . ALA A 1 92 ? 65.838 -7.856 -65.713 1.00 83.06 92 ALA A CA 1
ATOM 703 C C . ALA A 1 92 ? 66.769 -7.124 -66.702 1.00 83.06 92 ALA A C 1
ATOM 705 O O . ALA A 1 92 ? 66.475 -5.986 -67.072 1.00 83.06 92 ALA A O 1
ATOM 706 N N . THR A 1 93 ? 67.849 -7.773 -67.152 1.00 90.06 93 THR A N 1
ATOM 707 C CA . THR A 1 93 ? 68.842 -7.214 -68.077 1.00 90.06 93 THR A CA 1
ATOM 708 C C . THR A 1 93 ? 68.265 -7.088 -69.480 1.00 90.06 93 THR A C 1
ATOM 710 O O . THR A 1 93 ? 67.784 -8.068 -70.050 1.00 90.06 93 THR A O 1
ATOM 713 N N . SER A 1 94 ? 68.359 -5.904 -70.082 1.00 91.94 94 SER A N 1
ATOM 714 C CA . SER A 1 94 ? 67.959 -5.734 -71.482 1.00 91.94 94 SER A CA 1
ATOM 715 C C . SER A 1 94 ? 69.036 -6.301 -72.421 1.00 91.94 94 SER A C 1
ATOM 717 O O . SER A 1 94 ? 70.220 -6.185 -72.122 1.00 91.94 94 SER A O 1
ATOM 719 N N . ILE A 1 95 ? 68.682 -6.894 -73.561 1.00 92.75 95 ILE A N 1
ATOM 720 C CA . ILE A 1 95 ? 69.627 -7.399 -74.572 1.00 92.75 95 ILE A CA 1
ATOM 721 C C . ILE A 1 95 ? 69.273 -6.789 -75.927 1.00 92.75 95 ILE A C 1
ATOM 723 O O . ILE A 1 95 ? 68.194 -7.030 -76.465 1.00 92.75 95 ILE A O 1
ATOM 727 N N . LEU A 1 96 ? 70.199 -6.018 -76.495 1.00 91.94 96 LEU A N 1
ATOM 728 C CA . LEU A 1 96 ? 70.112 -5.488 -77.853 1.00 91.94 96 LEU A CA 1
ATOM 729 C C . LEU A 1 96 ? 71.143 -6.178 -78.743 1.00 91.94 96 LEU A C 1
ATOM 731 O O . LEU A 1 96 ? 72.338 -6.155 -78.455 1.00 91.94 96 LEU A O 1
ATOM 735 N N . LEU A 1 97 ? 70.684 -6.749 -79.852 1.00 89.88 97 LEU A N 1
ATOM 736 C CA . LEU A 1 97 ? 71.552 -7.426 -80.812 1.00 89.88 97 LEU A CA 1
ATOM 737 C C . LEU A 1 97 ? 72.166 -6.439 -81.815 1.00 89.88 97 LEU A C 1
ATOM 739 O O . LEU A 1 97 ? 71.442 -5.646 -82.416 1.00 89.88 97 LEU A O 1
ATOM 743 N N . PHE A 1 98 ? 73.473 -6.512 -82.064 1.00 87.88 98 PHE A N 1
ATOM 744 C CA . PHE A 1 98 ? 74.112 -5.858 -83.205 1.00 87.88 98 PHE A CA 1
ATOM 745 C C . PHE A 1 98 ? 74.111 -6.785 -84.421 1.00 87.88 98 PHE A C 1
ATOM 747 O O . PHE A 1 98 ? 74.518 -7.936 -84.334 1.00 87.88 98 PHE A O 1
ATOM 754 N N . SER A 1 99 ? 73.645 -6.293 -85.568 1.00 80.56 99 SER A N 1
ATOM 755 C CA . SER A 1 99 ? 73.516 -7.101 -86.786 1.00 80.56 99 SER A CA 1
ATOM 756 C C . SER A 1 99 ? 74.017 -6.351 -88.021 1.00 80.56 99 SER A C 1
ATOM 758 O O . SER A 1 99 ? 73.900 -5.132 -88.085 1.00 80.56 99 SER A O 1
ATOM 760 N N . GLY A 1 100 ? 74.593 -7.046 -89.006 1.00 76.38 100 GLY A N 1
ATOM 761 C CA . GLY A 1 100 ? 75.148 -6.434 -90.222 1.00 76.38 100 GLY A CA 1
ATOM 762 C C . GLY A 1 100 ? 74.102 -5.967 -91.252 1.00 76.38 100 GLY A C 1
ATOM 763 O O . GLY A 1 100 ? 72.914 -6.246 -91.145 1.00 76.38 100 GLY A O 1
ATOM 764 N N . VAL A 1 101 ? 74.555 -5.285 -92.314 1.00 59.38 101 VAL A N 1
ATOM 765 C CA . VAL A 1 101 ? 73.699 -4.671 -93.365 1.00 59.38 101 VAL A CA 1
ATOM 766 C C . VAL A 1 101 ? 72.864 -5.687 -94.175 1.00 59.38 101 VAL A C 1
ATOM 768 O O . VAL A 1 101 ? 71.911 -5.298 -94.845 1.00 59.38 101 VAL A O 1
ATOM 771 N N . LYS A 1 102 ? 73.215 -6.982 -94.163 1.00 56.22 102 LYS A N 1
ATOM 772 C CA . LYS A 1 102 ? 72.637 -8.026 -95.040 1.00 56.22 102 LYS A CA 1
ATOM 773 C C . LYS A 1 102 ? 71.743 -9.054 -94.330 1.00 56.22 102 LYS A C 1
ATOM 775 O O . LYS A 1 102 ? 71.523 -10.129 -94.876 1.00 56.22 102 LYS A O 1
ATOM 780 N N . THR A 1 103 ? 71.231 -8.744 -93.149 1.00 61.22 103 THR A N 1
ATOM 781 C CA . THR A 1 103 ? 70.402 -9.680 -92.377 1.00 61.22 103 THR A CA 1
ATOM 782 C C . THR A 1 103 ? 68.991 -9.774 -92.965 1.00 61.22 103 THR A C 1
ATOM 784 O O . THR A 1 103 ? 68.357 -8.743 -93.211 1.00 61.22 103 THR A O 1
ATOM 787 N N . SER A 1 104 ? 68.494 -10.989 -93.214 1.00 64.75 104 SER A N 1
ATOM 788 C CA . SER A 1 104 ? 67.134 -11.195 -93.741 1.00 64.75 104 SER A CA 1
ATOM 789 C C . SER A 1 104 ? 66.064 -10.836 -92.695 1.00 64.75 104 SER A C 1
ATOM 791 O O . SER A 1 104 ? 66.336 -10.800 -91.494 1.00 64.75 104 SER A O 1
ATOM 793 N N . SER A 1 105 ? 64.819 -10.582 -93.120 1.00 68.19 105 SER A N 1
ATOM 794 C CA . SER A 1 105 ? 63.708 -10.365 -92.176 1.00 68.19 105 SER A CA 1
ATOM 795 C C . SER A 1 105 ? 63.454 -11.581 -91.275 1.00 68.19 105 SER A C 1
ATOM 797 O O . SER A 1 105 ? 62.995 -11.413 -90.150 1.00 68.19 105 SER A O 1
ATOM 799 N N . GLU A 1 106 ? 63.775 -12.789 -91.750 1.00 67.31 106 GLU A N 1
ATOM 800 C CA . GLU A 1 106 ? 63.660 -14.034 -90.978 1.00 67.31 106 GLU A CA 1
ATOM 801 C C . GLU A 1 106 ? 64.727 -14.117 -89.879 1.00 67.31 106 GLU A C 1
ATOM 803 O O . GLU A 1 106 ? 64.415 -14.453 -88.742 1.00 67.31 106 GLU A O 1
ATOM 808 N N . GLU A 1 107 ? 65.966 -13.716 -90.169 1.00 65.75 107 GLU A N 1
ATOM 809 C CA . GLU A 1 107 ? 67.053 -13.679 -89.179 1.00 65.75 107 GLU A CA 1
ATOM 810 C C . GLU A 1 107 ? 66.814 -12.614 -88.090 1.00 65.75 107 GLU A C 1
ATOM 812 O O . GLU A 1 107 ? 67.157 -12.820 -86.924 1.00 65.75 107 GLU A O 1
ATOM 817 N N . GLN A 1 108 ? 66.181 -11.486 -88.437 1.00 66.94 108 GLN A N 1
ATOM 818 C CA . GLN A 1 108 ? 65.765 -10.473 -87.455 1.00 66.94 108 GLN A CA 1
ATOM 819 C C . GLN A 1 108 ? 64.628 -10.975 -86.554 1.00 66.94 108 GLN A C 1
ATOM 821 O O . GLN A 1 108 ? 64.661 -10.741 -85.345 1.00 66.94 108 GLN A O 1
ATOM 826 N N . ALA A 1 109 ? 63.646 -11.683 -87.124 1.00 69.38 109 ALA A N 1
ATOM 827 C CA . ALA A 1 109 ? 62.567 -12.307 -86.360 1.00 69.38 109 ALA A CA 1
ATOM 828 C C . ALA A 1 109 ? 63.115 -13.369 -85.394 1.00 69.38 109 ALA A C 1
ATOM 830 O O . ALA A 1 109 ? 62.790 -13.344 -84.209 1.00 69.38 109 ALA A O 1
ATOM 831 N N . GLN A 1 110 ? 64.043 -14.209 -85.864 1.00 72.25 110 GLN A N 1
ATOM 832 C CA . GLN A 1 110 ? 64.683 -15.246 -85.056 1.00 72.25 110 GLN A CA 1
ATOM 833 C C . GLN A 1 110 ? 65.420 -14.670 -83.833 1.00 72.25 110 GLN A C 1
ATOM 835 O O . GLN A 1 110 ? 65.373 -15.251 -82.749 1.00 72.25 110 GLN A O 1
ATOM 840 N N . GLY A 1 111 ? 66.073 -13.510 -83.967 1.00 66.81 111 GLY A N 1
ATOM 841 C CA . GLY A 1 111 ? 66.744 -12.844 -82.846 1.00 66.81 111 GLY A CA 1
ATOM 842 C C . GLY A 1 111 ? 65.794 -12.355 -81.749 1.00 66.81 111 GLY A C 1
ATOM 843 O O . GLY A 1 111 ? 66.079 -12.532 -80.564 1.00 66.81 111 GLY A O 1
ATOM 844 N N . LEU A 1 112 ? 64.642 -11.798 -82.130 1.00 76.56 112 LEU A N 1
ATOM 845 C CA . LEU A 1 112 ? 63.609 -11.368 -81.182 1.00 76.56 112 LEU A CA 1
ATOM 846 C C . LEU A 1 112 ? 62.904 -12.571 -80.534 1.00 76.56 112 LEU A C 1
ATOM 848 O O . LEU A 1 112 ? 62.688 -12.577 -79.325 1.00 76.56 112 LEU A O 1
ATOM 852 N N . GLU A 1 113 ? 62.625 -13.627 -81.304 1.00 79.31 113 GLU A N 1
ATOM 853 C CA . GLU A 1 113 ? 62.053 -14.888 -80.802 1.00 79.31 113 GLU A CA 1
ATOM 854 C C . GLU A 1 113 ? 62.983 -15.610 -79.814 1.00 79.31 113 GLU A C 1
ATOM 856 O O . GLU A 1 113 ? 62.520 -16.298 -78.905 1.00 79.31 113 GLU A O 1
ATOM 861 N N . THR A 1 114 ? 64.299 -15.403 -79.938 1.00 78.88 114 THR A N 1
ATOM 862 C CA . THR A 1 114 ? 65.315 -15.921 -79.004 1.00 78.88 114 THR A CA 1
ATOM 863 C C . THR A 1 114 ? 65.355 -15.135 -77.678 1.00 78.88 114 THR A C 1
ATOM 865 O O . THR A 1 114 ? 66.026 -15.540 -76.726 1.00 78.88 114 THR A O 1
ATOM 868 N N . GLY A 1 115 ? 64.605 -14.031 -77.584 1.00 80.50 115 GLY A N 1
ATOM 869 C CA . GLY A 1 115 ? 64.412 -13.248 -76.365 1.00 80.50 115 GLY A CA 1
ATOM 870 C C . GLY A 1 115 ? 65.205 -11.942 -76.299 1.00 80.50 115 GLY A C 1
ATOM 871 O O . GLY A 1 115 ? 65.284 -11.353 -75.222 1.00 80.50 115 GLY A O 1
ATOM 872 N N . ALA A 1 116 ? 65.802 -11.468 -77.397 1.00 86.69 116 ALA A N 1
ATOM 873 C CA . ALA A 1 116 ? 66.378 -10.123 -77.434 1.00 86.69 116 ALA A CA 1
ATOM 874 C C . ALA A 1 116 ? 65.276 -9.049 -77.379 1.00 86.69 116 ALA A C 1
ATOM 876 O O . ALA A 1 116 ? 64.229 -9.195 -78.004 1.00 86.69 116 ALA A O 1
ATOM 877 N N . ASP A 1 117 ? 65.530 -7.940 -76.682 1.00 87.62 117 ASP A N 1
ATOM 878 C CA . ASP A 1 117 ? 64.571 -6.831 -76.541 1.00 87.62 117 ASP A CA 1
ATOM 879 C C . ASP A 1 117 ? 64.579 -5.891 -77.757 1.00 87.62 117 ASP A C 1
ATOM 881 O O . ASP A 1 117 ? 63.725 -5.018 -77.912 1.00 87.62 117 ASP A O 1
ATOM 885 N N . GLY A 1 118 ? 65.566 -6.043 -78.637 1.00 86.44 118 GLY A N 1
ATOM 886 C CA . GLY A 1 118 ? 65.674 -5.261 -79.855 1.00 86.44 118 GLY A CA 1
ATOM 887 C C . GLY A 1 118 ? 66.970 -5.528 -80.603 1.00 86.44 118 GLY A C 1
ATOM 888 O O . GLY A 1 118 ? 67.803 -6.340 -80.202 1.00 86.44 118 GLY A O 1
ATOM 889 N N . TYR A 1 119 ? 67.150 -4.806 -81.703 1.00 86.69 119 TYR A N 1
ATOM 890 C CA . TYR A 1 119 ? 68.340 -4.912 -82.537 1.00 86.69 119 TYR A CA 1
ATOM 891 C C . TYR A 1 119 ? 68.808 -3.541 -83.035 1.00 86.69 119 TYR A C 1
ATOM 893 O O . TYR A 1 119 ? 68.048 -2.566 -83.084 1.00 86.69 119 TYR A O 1
ATOM 901 N N . ILE A 1 120 ? 70.079 -3.471 -83.416 1.00 87.19 120 ILE A N 1
ATOM 902 C CA . ILE A 1 120 ? 70.747 -2.308 -83.991 1.00 87.19 120 ILE A CA 1
ATOM 903 C C . ILE A 1 120 ? 71.529 -2.770 -85.229 1.00 87.19 120 ILE A C 1
ATOM 905 O O . ILE A 1 120 ? 72.329 -3.701 -85.154 1.00 87.19 120 ILE A O 1
ATOM 909 N N . LEU A 1 121 ? 71.304 -2.120 -86.374 1.00 84.19 121 LEU A N 1
ATOM 910 C CA . LEU A 1 121 ? 71.981 -2.454 -87.631 1.00 84.19 121 LEU A CA 1
ATOM 911 C C . LEU A 1 121 ? 73.322 -1.716 -87.749 1.00 84.19 121 LEU A C 1
ATOM 913 O O . LEU A 1 121 ? 73.381 -0.501 -87.581 1.00 84.19 121 LEU A O 1
ATOM 917 N N . LYS A 1 122 ? 74.392 -2.443 -88.073 1.00 81.12 122 LYS A N 1
ATOM 918 C CA . LYS A 1 122 ? 75.728 -1.926 -88.393 1.00 81.12 122 LYS A CA 1
ATOM 919 C C . LYS A 1 122 ? 75.821 -1.633 -89.904 1.00 81.12 122 LYS A C 1
ATOM 921 O O . LYS A 1 122 ? 75.354 -2.464 -90.682 1.00 81.12 122 LYS A O 1
ATOM 926 N N . PRO A 1 123 ? 76.465 -0.530 -90.345 1.00 81.62 123 PRO A N 1
ATOM 927 C CA . PRO A 1 123 ? 77.097 0.496 -89.517 1.00 81.62 123 PRO A CA 1
ATOM 928 C C . PRO A 1 123 ? 76.055 1.415 -88.858 1.00 81.62 123 PRO A C 1
ATOM 930 O O . PRO A 1 123 ? 75.158 1.919 -89.528 1.00 81.62 123 PRO A O 1
ATOM 933 N N . VAL A 1 124 ? 76.212 1.670 -87.554 1.00 85.19 124 VAL A N 1
ATOM 934 C CA . VAL A 1 124 ? 75.343 2.561 -86.768 1.00 85.19 124 VAL A CA 1
ATOM 935 C C . VAL A 1 124 ? 76.075 3.861 -86.441 1.00 85.19 124 VAL A C 1
ATOM 937 O O . VAL A 1 124 ? 77.257 3.857 -86.099 1.00 85.19 124 VAL A O 1
ATOM 940 N N . SER A 1 125 ? 75.382 4.998 -86.528 1.00 89.38 125 SER A N 1
ATOM 941 C CA . SER A 1 125 ? 75.951 6.274 -86.079 1.00 89.38 125 SER A CA 1
ATOM 942 C C . SER A 1 125 ? 75.949 6.377 -84.549 1.00 89.38 125 SER A C 1
ATOM 944 O O . SER A 1 125 ? 75.034 5.886 -83.891 1.00 89.38 125 SER A O 1
ATOM 946 N N . ASN A 1 126 ? 76.908 7.102 -83.961 1.00 90.19 126 ASN A N 1
ATOM 947 C CA . ASN A 1 126 ? 76.952 7.318 -82.504 1.00 90.19 126 ASN A CA 1
ATOM 948 C C . ASN A 1 126 ? 75.632 7.879 -81.944 1.00 90.19 126 ASN A C 1
ATOM 950 O O . ASN A 1 126 ? 75.211 7.504 -80.854 1.00 90.19 126 ASN A O 1
ATOM 954 N N . ARG A 1 127 ? 74.971 8.769 -82.700 1.00 88.44 127 ARG A N 1
ATOM 955 C CA . ARG A 1 127 ? 73.685 9.365 -82.315 1.00 88.44 127 ARG A CA 1
ATOM 956 C C . ARG A 1 127 ? 72.561 8.332 -82.310 1.00 88.44 127 ARG A C 1
ATOM 958 O O . ARG A 1 127 ? 71.727 8.359 -81.414 1.00 88.44 127 ARG A O 1
ATOM 965 N N . GLU A 1 128 ? 72.532 7.447 -83.303 1.00 88.62 128 GLU A N 1
ATOM 966 C CA . GLU A 1 128 ? 71.529 6.384 -83.368 1.00 88.62 128 GLU A CA 1
ATOM 967 C C . GLU A 1 128 ? 71.731 5.352 -82.255 1.00 88.62 128 GLU A C 1
ATOM 969 O O . GLU A 1 128 ? 70.760 4.988 -81.597 1.00 88.62 128 GLU A O 1
ATOM 974 N N . LEU A 1 129 ? 72.974 4.937 -81.989 1.00 89.31 129 LEU A N 1
ATOM 975 C CA . LEU A 1 129 ? 73.286 4.015 -80.896 1.00 89.31 129 LEU A CA 1
ATOM 976 C C . LEU A 1 129 ? 72.798 4.559 -79.548 1.00 89.31 129 LEU A C 1
ATOM 978 O O . LEU A 1 129 ? 72.073 3.872 -78.833 1.00 89.31 129 LEU A O 1
ATOM 982 N N . LEU A 1 130 ? 73.153 5.807 -79.228 1.00 91.19 130 LEU A N 1
ATOM 983 C CA . LEU A 1 130 ? 72.733 6.454 -77.985 1.00 91.19 130 LEU A CA 1
ATOM 984 C C . LEU A 1 130 ? 71.209 6.553 -77.876 1.00 91.19 130 LEU A C 1
ATOM 986 O O . LEU A 1 130 ? 70.650 6.174 -76.852 1.00 91.19 130 LEU A O 1
ATOM 990 N N . ALA A 1 131 ? 70.532 6.972 -78.949 1.00 88.50 131 ALA A N 1
ATOM 991 C CA . ALA A 1 131 ? 69.076 7.077 -78.960 1.00 88.50 131 ALA A CA 1
ATOM 992 C C . ALA A 1 131 ? 68.385 5.721 -78.734 1.00 88.50 131 ALA A C 1
ATOM 994 O O . ALA A 1 131 ? 67.364 5.662 -78.050 1.00 88.50 131 ALA A O 1
ATOM 995 N N . ARG A 1 132 ? 68.933 4.625 -79.282 1.00 89.75 132 ARG A N 1
ATOM 996 C CA . ARG A 1 132 ? 68.391 3.271 -79.075 1.00 89.75 132 ARG A CA 1
ATOM 997 C C . ARG A 1 132 ? 68.619 2.768 -77.648 1.00 89.75 132 ARG A C 1
ATOM 999 O O . ARG A 1 132 ? 67.694 2.213 -77.061 1.00 89.75 132 ARG A O 1
ATOM 1006 N N . VAL A 1 133 ? 69.801 3.006 -77.077 1.00 91.25 133 VAL A N 1
ATOM 1007 C CA . VAL A 1 133 ? 70.107 2.669 -75.675 1.00 91.25 133 VAL A CA 1
ATOM 1008 C C . VAL A 1 133 ? 69.204 3.446 -74.709 1.00 91.25 133 VAL A C 1
ATOM 1010 O O . VAL A 1 133 ? 68.575 2.853 -73.836 1.00 91.25 133 VAL A O 1
ATOM 1013 N N . GLU A 1 134 ? 69.067 4.760 -74.898 1.00 90.50 134 GLU A N 1
ATOM 1014 C CA . GLU A 1 134 ? 68.186 5.604 -74.079 1.00 90.50 134 GLU A CA 1
ATOM 1015 C C . GLU A 1 134 ? 66.717 5.180 -74.188 1.00 90.50 134 GLU A C 1
ATOM 1017 O O . GLU A 1 134 ? 66.005 5.119 -73.183 1.00 90.50 134 GLU A O 1
ATOM 1022 N N . ALA A 1 135 ? 66.252 4.859 -75.401 1.00 88.81 135 ALA A N 1
ATOM 1023 C CA . ALA A 1 135 ? 64.893 4.378 -75.614 1.00 88.81 135 ALA A CA 1
ATOM 1024 C C . ALA A 1 135 ? 64.627 3.065 -74.864 1.00 88.81 135 ALA A C 1
ATOM 1026 O O . ALA A 1 135 ? 63.568 2.943 -74.248 1.00 88.81 135 ALA A O 1
ATOM 1027 N N . MET A 1 136 ? 65.585 2.131 -74.870 1.00 89.94 136 MET A N 1
ATOM 1028 C CA . MET A 1 136 ? 65.474 0.857 -74.155 1.00 89.94 136 MET A CA 1
ATOM 1029 C C . MET A 1 136 ? 65.355 1.072 -72.644 1.00 89.94 136 MET A C 1
ATOM 1031 O O . MET A 1 136 ? 64.415 0.593 -72.010 1.00 89.94 136 MET A O 1
ATOM 1035 N N . PHE A 1 137 ? 66.234 1.896 -72.072 1.00 89.81 137 PHE A N 1
ATOM 1036 C CA . PHE A 1 137 ? 66.161 2.227 -70.652 1.00 89.81 137 PHE A CA 1
ATOM 1037 C C . PHE A 1 137 ? 64.860 2.932 -70.266 1.00 89.81 137 PHE A C 1
ATOM 1039 O O . PHE A 1 137 ? 64.294 2.632 -69.217 1.00 89.81 137 PHE A O 1
ATOM 1046 N N . ARG A 1 138 ? 64.345 3.829 -71.114 1.00 89.25 138 ARG A N 1
ATOM 1047 C CA . ARG A 1 138 ? 63.062 4.502 -70.871 1.00 89.25 138 ARG A CA 1
ATOM 1048 C C . ARG A 1 138 ? 61.887 3.522 -70.854 1.00 89.25 138 ARG A C 1
ATOM 1050 O O . ARG A 1 138 ? 60.978 3.704 -70.047 1.00 89.25 138 ARG A O 1
ATOM 1057 N N . ILE A 1 139 ? 61.888 2.522 -71.739 1.00 88.31 139 ILE A N 1
ATOM 1058 C CA . ILE A 1 139 ? 60.859 1.472 -71.766 1.00 88.31 139 ILE A CA 1
ATOM 1059 C C . ILE A 1 139 ? 60.924 0.662 -70.470 1.00 88.31 139 ILE A C 1
ATOM 1061 O O . ILE A 1 139 ? 59.909 0.537 -69.787 1.00 88.31 139 ILE A O 1
ATOM 1065 N N . LYS A 1 140 ? 62.120 0.219 -70.065 1.00 85.06 140 LYS A N 1
ATOM 1066 C CA . LYS A 1 140 ? 62.289 -0.584 -68.849 1.00 85.06 140 LYS A CA 1
ATOM 1067 C C . LYS A 1 140 ? 61.885 0.160 -67.575 1.00 85.06 140 LYS A C 1
ATOM 1069 O O . LYS A 1 140 ? 61.186 -0.387 -66.724 1.00 85.06 140 LYS A O 1
ATOM 1074 N N . ASP A 1 141 ? 62.251 1.436 -67.469 1.00 86.75 141 ASP A N 1
ATOM 1075 C CA . ASP A 1 141 ? 61.849 2.279 -66.340 1.00 86.75 141 ASP A CA 1
ATOM 1076 C C . ASP A 1 141 ? 60.323 2.474 -66.290 1.00 86.75 141 ASP A C 1
ATOM 1078 O O . ASP A 1 141 ? 59.739 2.541 -65.206 1.00 86.75 141 ASP A O 1
ATOM 1082 N N . ALA A 1 142 ? 59.663 2.575 -67.450 1.00 87.88 142 ALA A N 1
ATOM 1083 C CA . ALA A 1 142 ? 58.209 2.689 -67.531 1.00 87.88 142 ALA A CA 1
ATOM 1084 C C . ALA A 1 142 ? 57.504 1.387 -67.118 1.00 87.88 142 ALA A C 1
ATOM 1086 O O . ALA A 1 142 ? 56.534 1.450 -66.364 1.00 87.88 142 ALA A O 1
ATOM 1087 N N . GLU A 1 143 ? 58.010 0.225 -67.542 1.00 87.50 143 GLU A N 1
ATOM 1088 C CA . GLU A 1 143 ? 57.497 -1.090 -67.129 1.00 87.50 143 GLU A CA 1
ATOM 1089 C C . GLU A 1 143 ? 57.595 -1.289 -65.614 1.00 87.50 143 GLU A C 1
ATOM 1091 O O . GLU A 1 143 ? 56.611 -1.666 -64.977 1.00 87.50 143 GLU A O 1
ATOM 1096 N N . MET A 1 144 ? 58.744 -0.963 -65.011 1.00 86.00 144 MET A N 1
ATOM 1097 C CA . MET A 1 144 ? 58.924 -1.062 -63.558 1.00 86.00 144 MET A CA 1
ATOM 1098 C C . MET A 1 144 ? 57.969 -0.138 -62.795 1.00 86.00 144 MET A C 1
ATOM 1100 O O . MET A 1 144 ? 57.348 -0.552 -61.814 1.00 86.00 144 MET A O 1
ATOM 1104 N N . LYS A 1 145 ? 57.812 1.113 -63.253 1.00 89.56 145 LYS A N 1
ATOM 1105 C CA . LYS A 1 145 ? 56.861 2.063 -62.651 1.00 89.56 145 LYS A CA 1
ATOM 1106 C C . LYS A 1 145 ? 55.421 1.572 -62.765 1.00 89.56 145 LYS A C 1
ATOM 1108 O O . LYS A 1 145 ? 54.666 1.718 -61.808 1.00 89.56 145 LYS A O 1
ATOM 1113 N N . LEU A 1 146 ? 55.048 0.997 -63.909 1.00 92.06 146 LEU A N 1
ATOM 1114 C CA . LEU A 1 146 ? 53.716 0.440 -64.124 1.00 92.06 146 LEU A CA 1
ATOM 1115 C C . LEU A 1 146 ? 53.462 -0.768 -63.215 1.00 92.06 146 LEU A C 1
ATOM 1117 O O . LEU A 1 146 ? 52.413 -0.814 -62.581 1.00 92.06 146 LEU A O 1
ATOM 1121 N N . SER A 1 147 ? 54.416 -1.698 -63.104 1.00 89.00 147 SER A N 1
ATOM 1122 C CA . SER A 1 147 ? 54.304 -2.860 -62.208 1.00 89.00 147 SER A CA 1
ATOM 1123 C C . SER A 1 147 ? 54.080 -2.422 -60.762 1.00 89.00 147 SER A C 1
ATOM 1125 O O . SER A 1 147 ? 53.136 -2.871 -60.119 1.00 89.00 147 SER A O 1
ATOM 1127 N N . LYS A 1 148 ? 54.875 -1.458 -60.284 1.00 90.56 148 LYS A N 1
ATOM 1128 C CA . LYS A 1 148 ? 54.723 -0.909 -58.933 1.00 90.56 148 LYS A CA 1
ATOM 1129 C C . LYS A 1 148 ? 53.367 -0.224 -58.728 1.00 90.56 148 LYS A C 1
ATOM 1131 O O . LYS A 1 148 ? 52.711 -0.445 -57.719 1.00 90.56 148 LYS A O 1
ATOM 1136 N N . ALA A 1 149 ? 52.922 0.583 -59.693 1.00 91.88 149 ALA A N 1
ATOM 1137 C CA . ALA A 1 149 ? 51.619 1.242 -59.613 1.00 91.88 149 ALA A CA 1
ATOM 1138 C C . ALA A 1 149 ? 50.450 0.239 -59.614 1.00 91.88 149 ALA A C 1
ATOM 1140 O O . ALA A 1 149 ? 49.433 0.486 -58.967 1.00 91.88 149 ALA A O 1
ATOM 1141 N N . LEU A 1 150 ? 50.585 -0.885 -60.328 1.00 94.56 150 LEU A N 1
ATOM 1142 C CA . LEU A 1 150 ? 49.600 -1.967 -60.322 1.00 94.56 150 LEU A CA 1
ATOM 1143 C C . LEU A 1 150 ? 49.537 -2.668 -58.961 1.00 94.56 150 LEU A C 1
ATOM 1145 O O . LEU A 1 150 ? 48.434 -2.898 -58.469 1.00 94.56 150 LEU A O 1
ATOM 1149 N N . GLU A 1 151 ? 50.683 -2.955 -58.341 1.00 93.31 151 GLU A N 1
ATOM 1150 C CA . GLU A 1 151 ? 50.755 -3.523 -56.986 1.00 93.31 151 GLU A CA 1
ATOM 1151 C C . GLU A 1 151 ? 50.110 -2.587 -55.947 1.00 93.31 151 GLU A C 1
ATOM 1153 O O . GLU A 1 151 ? 49.236 -3.010 -55.186 1.00 93.31 151 GLU A O 1
ATOM 1158 N N . ASP A 1 152 ? 50.455 -1.294 -55.974 1.00 93.81 152 ASP A N 1
ATOM 1159 C CA . ASP A 1 152 ? 49.876 -0.285 -55.075 1.00 93.81 152 ASP A CA 1
ATOM 1160 C C . ASP A 1 152 ? 48.346 -0.184 -55.253 1.00 93.81 152 ASP A C 1
ATOM 1162 O O . ASP A 1 152 ? 47.589 -0.121 -54.277 1.00 93.81 152 ASP A O 1
ATOM 1166 N N . LEU A 1 153 ? 47.863 -0.200 -56.502 1.00 94.62 153 LEU A N 1
ATOM 1167 C CA . LEU A 1 153 ? 46.433 -0.144 -56.812 1.00 94.62 153 LEU A CA 1
ATOM 1168 C C . LEU A 1 153 ? 45.689 -1.398 -56.330 1.00 94.62 153 LEU A C 1
ATOM 1170 O O . LEU A 1 153 ? 44.575 -1.286 -55.811 1.00 94.62 153 LEU A O 1
ATOM 1174 N N . GLN A 1 154 ? 46.290 -2.582 -56.474 1.00 94.94 154 GLN A N 1
ATOM 1175 C CA . GLN A 1 154 ? 45.728 -3.834 -55.961 1.00 94.94 154 GLN A CA 1
ATOM 1176 C C . GLN A 1 154 ? 45.577 -3.781 -54.438 1.00 94.94 154 GLN A C 1
ATOM 1178 O O . GLN A 1 154 ? 44.495 -4.061 -53.919 1.00 94.94 154 GLN A O 1
ATOM 1183 N N . GLN A 1 155 ? 46.605 -3.312 -53.728 1.00 94.50 155 GLN A N 1
ATOM 1184 C CA . GLN A 1 155 ? 46.558 -3.166 -52.274 1.00 94.50 155 GLN A CA 1
ATOM 1185 C C . GLN A 1 155 ? 45.479 -2.163 -51.818 1.00 94.50 155 GLN A C 1
ATOM 1187 O O . GLN A 1 155 ? 44.756 -2.403 -50.840 1.00 94.50 155 GLN A O 1
ATOM 1192 N N . GLN A 1 156 ? 45.324 -1.044 -52.534 1.00 93.69 156 GLN A N 1
ATOM 1193 C CA . GLN A 1 156 ? 44.248 -0.081 -52.273 1.00 93.69 156 GLN A CA 1
ATOM 1194 C C . GLN A 1 156 ? 42.863 -0.694 -52.502 1.00 93.69 156 GLN A C 1
ATOM 1196 O O . GLN A 1 156 ? 41.950 -0.466 -51.703 1.00 93.69 156 GLN A O 1
ATOM 1201 N N . HIS A 1 157 ? 42.701 -1.486 -53.564 1.00 94.62 157 HIS A N 1
ATOM 1202 C CA . HIS A 1 157 ? 41.438 -2.146 -53.878 1.00 94.62 157 HIS A CA 1
ATOM 1203 C C . HIS A 1 157 ? 41.026 -3.147 -52.789 1.00 94.62 157 HIS A C 1
ATOM 1205 O O . HIS A 1 157 ? 39.885 -3.110 -52.324 1.00 94.62 157 HIS A O 1
ATOM 1211 N N . GLU A 1 158 ? 41.952 -3.984 -52.317 1.00 95.06 158 GLU A N 1
ATOM 1212 C CA . GLU A 1 158 ? 41.693 -4.932 -51.224 1.00 95.06 158 GLU A CA 1
ATOM 1213 C C . GLU A 1 158 ? 41.303 -4.218 -49.923 1.00 95.06 158 GLU A C 1
ATOM 1215 O O . GLU A 1 158 ? 40.324 -4.587 -49.266 1.00 95.06 158 GLU A O 1
ATOM 1220 N N . THR A 1 159 ? 42.010 -3.135 -49.586 1.00 95.25 159 THR A N 1
ATOM 1221 C CA . THR A 1 159 ? 41.708 -2.315 -48.402 1.00 95.25 159 THR A CA 1
ATOM 1222 C C . THR A 1 159 ? 40.314 -1.686 -48.493 1.00 95.25 159 THR A C 1
ATOM 1224 O O . THR A 1 159 ? 39.560 -1.665 -47.511 1.00 95.25 159 THR A O 1
ATOM 1227 N N . LEU A 1 160 ? 39.939 -1.192 -49.677 1.00 95.69 160 LEU A N 1
ATOM 1228 C CA . LEU A 1 160 ? 38.617 -0.621 -49.923 1.00 95.69 160 LEU A CA 1
ATOM 1229 C C . LEU A 1 160 ? 37.513 -1.671 -49.754 1.00 95.69 160 LEU A C 1
ATOM 1231 O O . LEU A 1 160 ? 36.516 -1.393 -49.085 1.00 95.69 160 LEU A O 1
ATOM 1235 N N . LEU A 1 161 ? 37.697 -2.879 -50.299 1.00 95.19 161 LEU A N 1
ATOM 1236 C CA . LEU A 1 161 ? 36.743 -3.981 -50.143 1.00 95.19 161 LEU A CA 1
ATOM 1237 C C . LEU A 1 161 ? 36.572 -4.379 -48.670 1.00 95.19 161 LEU A C 1
ATOM 1239 O O . LEU A 1 161 ? 35.439 -4.524 -48.201 1.00 95.19 161 LEU A O 1
ATOM 1243 N N . ALA A 1 162 ? 37.670 -4.485 -47.916 1.00 93.62 162 ALA A N 1
ATOM 1244 C CA . ALA A 1 162 ? 37.625 -4.776 -46.484 1.00 93.62 162 ALA A CA 1
ATOM 1245 C C . ALA A 1 162 ? 36.865 -3.686 -45.703 1.00 93.62 162 ALA A C 1
ATOM 1247 O O . ALA A 1 162 ? 35.989 -3.990 -44.889 1.00 93.62 162 ALA A O 1
ATOM 1248 N N . THR A 1 163 ? 37.129 -2.411 -46.009 1.00 93.50 163 THR A N 1
ATOM 1249 C CA . THR A 1 163 ? 36.459 -1.262 -45.376 1.00 93.50 163 THR A CA 1
ATOM 1250 C C . THR A 1 163 ? 34.965 -1.230 -45.700 1.00 93.50 163 THR A C 1
ATOM 1252 O O . THR A 1 163 ? 34.142 -1.023 -44.807 1.00 93.50 163 THR A O 1
ATOM 1255 N N . GLN A 1 164 ? 34.583 -1.491 -46.955 1.00 93.81 164 GLN A N 1
ATOM 1256 C CA . GLN A 1 164 ? 33.177 -1.587 -47.359 1.00 93.81 164 GLN A CA 1
ATOM 1257 C C . GLN A 1 164 ? 32.459 -2.734 -46.643 1.00 93.81 164 GLN A C 1
ATOM 1259 O O . GLN A 1 164 ? 31.329 -2.562 -46.177 1.00 93.81 164 GLN A O 1
ATOM 1264 N N . HIS A 1 165 ? 33.109 -3.892 -46.512 1.00 92.19 165 HIS A N 1
ATOM 1265 C CA . HIS A 1 165 ? 32.545 -5.026 -45.789 1.00 92.19 165 HIS A CA 1
ATOM 1266 C C . HIS A 1 165 ? 32.347 -4.717 -44.297 1.00 92.19 165 HIS A C 1
ATOM 1268 O O . HIS A 1 165 ? 31.278 -4.989 -43.737 1.00 92.19 165 HIS A O 1
ATOM 1274 N N . GLN A 1 166 ? 33.337 -4.087 -43.658 1.00 93.06 166 GLN A N 1
ATOM 1275 C CA . GLN A 1 166 ? 33.245 -3.660 -42.263 1.00 93.06 166 GLN A CA 1
ATOM 1276 C C . GLN A 1 166 ? 32.139 -2.616 -42.065 1.00 93.06 166 GLN A C 1
ATOM 1278 O O . GLN A 1 166 ? 31.356 -2.728 -41.118 1.00 93.06 166 GLN A O 1
ATOM 1283 N N . LEU A 1 167 ? 32.022 -1.640 -42.971 1.00 93.31 167 LEU A N 1
ATOM 1284 C CA . LEU A 1 167 ? 30.962 -0.633 -42.933 1.00 93.31 167 LEU A CA 1
ATOM 1285 C C . LEU A 1 167 ? 29.580 -1.283 -43.046 1.00 93.31 167 LEU A C 1
ATOM 1287 O O . LEU A 1 167 ? 28.709 -1.000 -42.225 1.00 93.31 167 LEU A O 1
ATOM 1291 N N . LYS A 1 168 ? 29.392 -2.203 -43.999 1.00 91.00 168 LYS A N 1
ATOM 1292 C CA . LYS A 1 168 ? 28.129 -2.932 -44.183 1.00 91.00 168 LYS A CA 1
ATOM 1293 C C . LYS A 1 168 ? 27.756 -3.745 -42.942 1.00 91.00 168 LYS A C 1
ATOM 1295 O O . LYS A 1 168 ? 26.609 -3.705 -42.503 1.00 91.00 168 LYS A O 1
ATOM 1300 N N . THR A 1 169 ? 28.724 -4.437 -42.346 1.00 89.44 169 THR A N 1
ATOM 1301 C CA . THR A 1 169 ? 28.519 -5.219 -41.116 1.00 89.44 169 THR A CA 1
ATOM 1302 C C . THR A 1 169 ? 28.149 -4.315 -39.939 1.00 89.44 169 THR A C 1
ATOM 1304 O O . THR A 1 169 ? 27.214 -4.603 -39.192 1.00 89.44 169 THR A O 1
ATOM 1307 N N . SER A 1 170 ? 28.836 -3.180 -39.796 1.00 89.25 170 SER A N 1
ATOM 1308 C CA . SER A 1 170 ? 28.547 -2.176 -38.769 1.00 89.25 170 SER A CA 1
ATOM 1309 C C . SER A 1 170 ? 27.138 -1.587 -38.934 1.00 89.25 170 SER A C 1
ATOM 1311 O O . SER A 1 170 ? 26.359 -1.563 -37.981 1.00 89.25 170 SER A O 1
ATOM 1313 N N . GLN A 1 171 ? 26.756 -1.215 -40.161 1.00 90.12 171 GLN A N 1
ATOM 1314 C CA . GLN A 1 171 ? 25.410 -0.737 -40.492 1.00 90.12 171 GLN A CA 1
ATOM 1315 C C . GLN A 1 171 ? 24.330 -1.774 -40.149 1.00 90.12 171 GLN A C 1
ATOM 1317 O O . GLN A 1 171 ? 23.333 -1.431 -39.516 1.00 90.12 171 GLN A O 1
ATOM 1322 N N . GLN A 1 172 ? 24.537 -3.049 -40.498 1.00 88.00 172 GLN A N 1
ATOM 1323 C CA . GLN A 1 172 ? 23.607 -4.133 -40.158 1.00 88.00 172 GLN A CA 1
ATOM 1324 C C . GLN A 1 172 ? 23.478 -4.337 -38.644 1.00 88.00 172 GLN A C 1
ATOM 1326 O O . GLN A 1 172 ? 22.369 -4.531 -38.138 1.00 88.00 172 GLN A O 1
ATOM 1331 N N . LYS A 1 173 ? 24.592 -4.254 -37.907 1.00 88.75 173 LYS A N 1
ATOM 1332 C CA . LYS A 1 173 ? 24.597 -4.338 -36.443 1.00 88.75 173 LYS A CA 1
ATOM 1333 C C . LYS A 1 173 ? 23.766 -3.215 -35.819 1.00 88.75 173 LYS A C 1
ATOM 1335 O O . LYS A 1 173 ? 22.904 -3.497 -34.990 1.00 88.75 173 LYS A O 1
ATOM 1340 N N . TYR A 1 174 ? 23.983 -1.963 -36.227 1.00 88.50 174 TYR A N 1
ATOM 1341 C CA . TYR A 1 174 ? 23.225 -0.825 -35.697 1.00 88.50 174 TYR A CA 1
ATOM 1342 C C . TYR A 1 174 ? 21.742 -0.878 -36.073 1.00 88.50 174 TYR A C 1
ATOM 1344 O O . TYR A 1 174 ? 20.896 -0.659 -35.208 1.00 88.50 174 TYR A O 1
ATOM 1352 N N . ALA A 1 175 ? 21.416 -1.250 -37.315 1.00 85.94 175 ALA A N 1
ATOM 1353 C CA . ALA A 1 175 ? 20.031 -1.452 -37.733 1.00 85.94 175 ALA A CA 1
ATOM 1354 C C . ALA A 1 175 ? 19.335 -2.520 -36.873 1.00 85.94 175 ALA A C 1
ATOM 1356 O O . ALA A 1 175 ? 18.205 -2.320 -36.434 1.00 85.94 175 ALA A O 1
ATOM 1357 N N . SER A 1 176 ? 20.027 -3.622 -36.566 1.00 86.50 176 SER A N 1
ATOM 1358 C CA . SER A 1 176 ? 19.485 -4.686 -35.713 1.00 86.50 176 SER A CA 1
ATOM 1359 C C . SER A 1 176 ? 19.214 -4.198 -34.288 1.00 86.50 176 SER A C 1
ATOM 1361 O O . SER A 1 176 ? 18.137 -4.453 -33.762 1.00 86.50 176 SER A O 1
ATOM 1363 N N . LEU A 1 177 ? 20.143 -3.450 -33.678 1.00 88.88 177 LEU A N 1
ATOM 1364 C CA . LEU A 1 177 ? 19.949 -2.872 -32.339 1.00 88.88 177 LEU A CA 1
ATOM 1365 C C . LEU A 1 177 ? 18.767 -1.897 -32.295 1.00 88.88 177 LEU A C 1
ATOM 1367 O O . LEU A 1 177 ? 17.981 -1.932 -31.354 1.00 88.88 177 LEU A O 1
ATOM 1371 N N . TYR A 1 178 ? 18.620 -1.059 -33.322 1.00 89.94 178 TYR A N 1
ATOM 1372 C CA . TYR A 1 178 ? 17.503 -0.123 -33.437 1.00 89.94 178 TYR A CA 1
ATOM 1373 C C . TYR A 1 178 ? 16.156 -0.849 -33.578 1.00 89.94 178 TYR A C 1
ATOM 1375 O O . TYR A 1 178 ? 15.194 -0.520 -32.882 1.00 89.94 178 TYR A O 1
ATOM 1383 N N . HIS A 1 179 ? 16.087 -1.862 -34.449 1.00 85.06 179 HIS A N 1
ATOM 1384 C CA . HIS A 1 179 ? 14.857 -2.609 -34.727 1.00 85.06 179 HIS A CA 1
ATOM 1385 C C . HIS A 1 179 ? 14.444 -3.581 -33.617 1.00 85.06 179 HIS A C 1
ATOM 1387 O O . HIS A 1 179 ? 13.248 -3.799 -33.458 1.00 85.06 179 HIS A O 1
ATOM 1393 N N . LEU A 1 180 ? 15.396 -4.143 -32.868 1.00 81.06 180 LEU A N 1
ATOM 1394 C CA . LEU A 1 180 ? 15.151 -5.106 -31.784 1.00 81.06 180 LEU A CA 1
ATOM 1395 C C . LEU A 1 180 ? 15.142 -4.462 -30.389 1.00 81.06 180 LEU A C 1
ATOM 1397 O O . LEU A 1 180 ? 15.080 -5.172 -29.385 1.00 81.06 180 LEU A O 1
ATOM 1401 N N . ALA A 1 181 ? 15.230 -3.132 -30.301 1.00 88.50 181 ALA A N 1
ATOM 1402 C CA . ALA A 1 181 ? 15.130 -2.431 -29.028 1.00 88.50 181 ALA A CA 1
ATOM 1403 C C . ALA A 1 181 ? 13.768 -2.718 -28.362 1.00 88.50 181 ALA A C 1
ATOM 1405 O O . ALA A 1 181 ? 12.746 -2.701 -29.044 1.00 88.50 181 ALA A O 1
ATOM 1406 N N . PRO A 1 182 ? 13.702 -2.914 -27.035 1.00 87.50 182 PRO A N 1
ATOM 1407 C CA . PRO A 1 182 ? 12.445 -3.194 -26.328 1.00 87.50 182 PRO A CA 1
ATOM 1408 C C . PRO A 1 182 ? 11.511 -1.974 -26.219 1.00 87.50 182 PRO A C 1
ATOM 1410 O O . PRO A 1 182 ? 10.426 -2.071 -25.649 1.00 87.50 182 PRO A O 1
ATOM 1413 N N . ILE A 1 183 ? 11.926 -0.828 -26.758 1.00 93.44 183 ILE A N 1
ATOM 1414 C CA . ILE A 1 183 ? 11.183 0.431 -26.778 1.00 93.44 183 ILE A CA 1
ATOM 1415 C C . ILE A 1 183 ? 10.915 0.863 -28.217 1.00 93.44 183 ILE A C 1
ATOM 1417 O O . ILE A 1 183 ? 11.692 0.571 -29.132 1.00 93.44 183 ILE A O 1
ATOM 1421 N N . GLY A 1 184 ? 9.794 1.551 -28.418 1.00 94.81 184 GLY A N 1
ATOM 1422 C CA . GLY A 1 184 ? 9.490 2.173 -29.692 1.00 94.81 184 GLY A CA 1
ATOM 1423 C C . GLY A 1 184 ? 10.436 3.345 -29.924 1.00 94.81 184 GLY A C 1
ATOM 1424 O O . GLY A 1 184 ? 10.701 4.122 -29.014 1.00 94.81 184 GLY A O 1
ATOM 1425 N N . TYR A 1 185 ? 10.947 3.480 -31.137 1.00 95.12 185 TYR A N 1
ATOM 1426 C CA . TYR A 1 185 ? 11.708 4.649 -31.552 1.00 95.12 185 TYR A CA 1
ATOM 1427 C C . TYR A 1 185 ? 11.085 5.226 -32.805 1.00 95.12 185 TYR A C 1
ATOM 1429 O O . TYR A 1 185 ? 10.768 4.480 -33.733 1.00 95.12 185 TYR A O 1
ATOM 1437 N N . CYS A 1 186 ? 10.975 6.546 -32.856 1.00 95.50 186 CYS A N 1
ATOM 1438 C CA . CYS A 1 186 ? 10.695 7.269 -34.082 1.00 95.50 186 CYS A CA 1
ATOM 1439 C C . CYS A 1 186 ? 11.494 8.563 -34.181 1.00 95.50 186 CYS A C 1
ATOM 1441 O O . CYS A 1 186 ? 11.982 9.102 -33.191 1.00 95.50 186 CYS A O 1
ATOM 1443 N N . THR A 1 187 ? 11.619 9.046 -35.408 1.00 95.06 187 THR A N 1
ATOM 1444 C CA . THR A 1 187 ? 12.120 10.381 -35.710 1.00 95.06 187 THR A CA 1
ATOM 1445 C C . THR A 1 187 ? 10.943 11.210 -36.193 1.00 95.06 187 THR A C 1
ATOM 1447 O O . THR A 1 187 ? 10.237 10.779 -37.106 1.00 95.06 187 THR A O 1
ATOM 1450 N N . LEU A 1 188 ? 10.723 12.376 -35.592 1.00 95.38 188 LEU A N 1
ATOM 1451 C CA . LEU A 1 188 ? 9.637 13.287 -35.939 1.00 95.38 188 LEU A CA 1
ATOM 1452 C C . LEU A 1 188 ? 10.195 14.596 -36.498 1.00 95.38 188 LEU A C 1
ATOM 1454 O O . LEU A 1 188 ? 11.220 15.085 -36.025 1.00 95.38 188 LEU A O 1
ATOM 1458 N N . ASN A 1 189 ? 9.506 15.197 -37.465 1.00 93.38 189 ASN A N 1
ATOM 1459 C CA . ASN A 1 189 ? 9.764 16.594 -37.827 1.00 93.38 189 ASN A CA 1
ATOM 1460 C C . ASN A 1 189 ? 9.070 17.570 -36.852 1.00 93.38 189 ASN A C 1
ATOM 1462 O O . ASN A 1 189 ? 8.318 17.159 -35.966 1.00 93.38 189 ASN A O 1
ATOM 1466 N N . GLU A 1 190 ? 9.277 18.874 -37.052 1.00 90.69 190 GLU A N 1
ATOM 1467 C CA . GLU A 1 190 ? 8.667 19.948 -36.245 1.00 90.69 190 GLU A CA 1
ATOM 1468 C C . GLU A 1 190 ? 7.128 19.948 -36.224 1.00 90.69 190 GLU A C 1
ATOM 1470 O O . GLU A 1 190 ? 6.512 20.488 -35.307 1.00 90.69 190 GLU A O 1
ATOM 1475 N N . HIS A 1 191 ? 6.496 19.292 -37.199 1.00 91.69 191 HIS A N 1
ATOM 1476 C CA . HIS A 1 191 ? 5.044 19.144 -37.296 1.00 91.69 191 HIS A CA 1
ATOM 1477 C C . HIS A 1 191 ? 4.527 17.806 -36.738 1.00 91.69 191 HIS A C 1
ATOM 1479 O O . HIS A 1 191 ? 3.323 17.554 -36.773 1.00 91.69 191 HIS A O 1
ATOM 1485 N N . GLY A 1 192 ? 5.407 16.934 -36.237 1.00 93.25 192 GLY A N 1
ATOM 1486 C CA . GLY A 1 192 ? 5.041 15.644 -35.645 1.00 93.25 192 GLY A CA 1
ATOM 1487 C C . GLY A 1 192 ? 4.814 14.525 -36.662 1.00 93.25 192 GLY A C 1
ATOM 1488 O O . GLY A 1 192 ? 4.188 13.516 -36.330 1.00 93.25 192 GLY A O 1
ATOM 1489 N N . VAL A 1 193 ? 5.302 14.689 -37.894 1.00 95.88 193 VAL A N 1
ATOM 1490 C CA . VAL A 1 193 ? 5.292 13.646 -38.926 1.00 95.88 193 VAL A CA 1
ATOM 1491 C C . VAL A 1 193 ? 6.416 12.654 -38.659 1.00 95.88 193 VAL A C 1
ATOM 1493 O O . VAL A 1 193 ? 7.565 13.053 -38.476 1.00 95.88 193 VAL A O 1
ATOM 1496 N N . ILE A 1 194 ? 6.090 11.364 -38.683 1.00 96.69 194 ILE A N 1
ATOM 1497 C CA . ILE A 1 194 ? 7.026 10.259 -38.485 1.00 96.69 194 ILE A CA 1
ATOM 1498 C C . ILE A 1 194 ? 7.887 10.090 -39.741 1.00 96.69 194 ILE A C 1
ATOM 1500 O O . ILE A 1 194 ? 7.417 9.613 -40.773 1.00 96.69 194 ILE A O 1
ATOM 1504 N N . LEU A 1 195 ? 9.161 10.458 -39.645 1.00 94.31 195 LEU A N 1
ATOM 1505 C CA . LEU A 1 195 ? 10.161 10.295 -40.703 1.00 94.31 195 LEU A CA 1
ATOM 1506 C C . LEU A 1 195 ? 10.778 8.895 -40.680 1.00 94.31 195 LEU A C 1
ATOM 1508 O O . LEU A 1 195 ? 10.999 8.281 -41.720 1.00 94.31 195 LEU A O 1
ATOM 1512 N N . GLU A 1 196 ? 11.020 8.374 -39.479 1.00 94.12 196 GLU A N 1
ATOM 1513 C CA . GLU A 1 196 ? 11.566 7.040 -39.247 1.00 94.12 196 GLU A CA 1
ATOM 1514 C C . GLU A 1 196 ? 10.879 6.398 -38.047 1.00 94.12 196 GLU A C 1
ATOM 1516 O O . GLU A 1 196 ? 10.437 7.091 -37.134 1.00 94.12 196 GLU A O 1
ATOM 1521 N N . ALA A 1 197 ? 10.802 5.070 -38.040 1.00 95.25 197 ALA A N 1
ATOM 1522 C CA . ALA A 1 197 ? 10.306 4.290 -36.915 1.00 95.25 197 ALA A CA 1
ATOM 1523 C C . ALA A 1 197 ? 10.991 2.921 -36.871 1.00 95.25 197 ALA A C 1
ATOM 1525 O O . ALA A 1 197 ? 11.279 2.347 -37.931 1.00 95.25 197 ALA A O 1
ATOM 1526 N N . ASN A 1 198 ? 11.222 2.385 -35.674 1.00 94.50 198 ASN A N 1
ATOM 1527 C CA . ASN A 1 198 ? 11.690 1.014 -35.497 1.00 94.50 198 ASN A CA 1
ATOM 1528 C C . ASN A 1 198 ? 10.532 0.002 -35.541 1.00 94.50 198 ASN A C 1
ATOM 1530 O O . ASN A 1 198 ? 9.359 0.368 -35.637 1.00 94.50 198 ASN A O 1
ATOM 1534 N N . SER A 1 199 ? 10.870 -1.290 -35.520 1.00 92.94 199 SER A N 1
ATOM 1535 C CA . SER A 1 199 ? 9.865 -2.360 -35.597 1.00 92.94 199 SER A CA 1
ATOM 1536 C C . SER A 1 199 ? 9.005 -2.404 -34.338 1.00 92.94 199 SER A C 1
ATOM 1538 O O . SER A 1 199 ? 7.790 -2.499 -34.438 1.00 92.94 199 SER A O 1
ATOM 1540 N N . THR A 1 200 ? 9.614 -2.202 -33.170 1.00 93.81 200 THR A N 1
ATOM 1541 C CA . THR A 1 200 ? 8.915 -2.197 -31.882 1.00 93.81 200 THR A CA 1
ATOM 1542 C C . THR A 1 200 ? 7.806 -1.152 -31.807 1.00 93.81 200 THR A C 1
ATOM 1544 O O . THR A 1 200 ? 6.732 -1.463 -31.305 1.00 93.81 200 THR A O 1
ATOM 1547 N N . LEU A 1 201 ? 8.003 0.065 -32.333 1.00 94.44 201 LEU A N 1
ATOM 1548 C CA . LEU A 1 201 ? 6.934 1.071 -32.380 1.00 94.44 201 LEU A CA 1
ATOM 1549 C C . LEU A 1 201 ? 5.782 0.635 -33.298 1.00 94.44 201 LEU A C 1
ATOM 1551 O O . LEU A 1 201 ? 4.614 0.828 -32.964 1.00 94.44 201 LEU A O 1
ATOM 1555 N N . ALA A 1 202 ? 6.107 0.041 -34.447 1.00 93.00 202 ALA A N 1
ATOM 1556 C CA . ALA A 1 202 ? 5.120 -0.497 -35.379 1.00 93.00 202 ALA A CA 1
ATOM 1557 C C . ALA A 1 202 ? 4.275 -1.599 -34.718 1.00 93.00 202 ALA A C 1
ATOM 1559 O O . ALA A 1 202 ? 3.043 -1.531 -34.736 1.00 93.00 202 ALA A O 1
ATOM 1560 N N . ASP A 1 203 ? 4.936 -2.530 -34.032 1.00 91.06 203 ASP A N 1
ATOM 1561 C CA . ASP A 1 203 ? 4.297 -3.616 -33.291 1.00 91.06 203 ASP A CA 1
ATOM 1562 C C . ASP A 1 203 ? 3.447 -3.084 -32.124 1.00 91.06 203 ASP A C 1
ATOM 1564 O O . ASP A 1 203 ? 2.301 -3.499 -31.955 1.00 91.06 203 ASP A O 1
ATOM 1568 N N . GLN A 1 204 ? 3.955 -2.107 -31.360 1.00 91.06 204 GLN A N 1
ATOM 1569 C CA . GLN A 1 204 ? 3.216 -1.447 -30.274 1.00 91.06 204 GLN A CA 1
ATOM 1570 C C . GLN A 1 204 ? 1.943 -0.748 -30.767 1.00 91.06 204 GLN A C 1
ATOM 1572 O O . GLN A 1 204 ? 0.946 -0.730 -30.046 1.00 91.06 204 GLN A O 1
ATOM 1577 N N . LEU A 1 205 ? 1.960 -0.171 -31.971 1.00 91.69 205 LEU A N 1
ATOM 1578 C CA . LEU A 1 205 ? 0.806 0.498 -32.578 1.00 91.69 205 LEU A CA 1
ATOM 1579 C C . LEU A 1 205 ? -0.107 -0.458 -33.367 1.00 91.69 205 LEU A C 1
ATOM 1581 O O . LEU A 1 205 ? -1.214 -0.068 -33.745 1.00 91.69 205 LEU A O 1
ATOM 1585 N N . GLY A 1 206 ? 0.316 -1.706 -33.590 1.00 90.56 206 GLY A N 1
ATOM 1586 C CA . GLY A 1 206 ? -0.441 -2.713 -34.340 1.00 90.56 206 GLY A CA 1
ATOM 1587 C C . GLY A 1 206 ? -0.515 -2.441 -35.847 1.00 90.56 206 GLY A C 1
ATOM 1588 O O . GLY A 1 206 ? -1.447 -2.894 -36.512 1.00 90.56 206 GLY A O 1
ATOM 1589 N N . VAL A 1 207 ? 0.432 -1.678 -36.397 1.00 91.69 207 VAL A N 1
ATOM 1590 C CA . VAL A 1 207 ? 0.472 -1.300 -37.818 1.00 91.69 207 VAL A CA 1
ATOM 1591 C C . VAL A 1 207 ? 1.832 -1.622 -38.421 1.00 91.69 207 VAL A C 1
ATOM 1593 O O . VAL A 1 207 ? 2.830 -1.730 -37.721 1.00 91.69 207 VAL A O 1
ATOM 1596 N N . SER A 1 208 ? 1.913 -1.758 -39.744 1.00 92.38 208 SER A N 1
ATOM 1597 C CA . SER A 1 208 ? 3.212 -1.973 -40.388 1.00 92.38 208 SER A CA 1
ATOM 1598 C C . SER A 1 208 ? 4.050 -0.690 -40.390 1.00 92.38 208 SER A C 1
ATOM 1600 O O . SER A 1 208 ? 3.523 0.410 -40.565 1.00 92.38 208 SER A O 1
ATOM 1602 N N . ARG A 1 209 ? 5.382 -0.816 -40.316 1.00 91.06 209 ARG A N 1
ATOM 1603 C CA . ARG A 1 209 ? 6.304 0.334 -40.398 1.00 91.06 209 ARG A CA 1
ATOM 1604 C C . ARG A 1 209 ? 6.029 1.218 -41.619 1.00 91.06 209 ARG A C 1
ATOM 1606 O O . ARG A 1 209 ? 6.035 2.435 -41.499 1.00 91.06 209 ARG A O 1
ATOM 1613 N N . LYS A 1 210 ? 5.725 0.625 -42.781 1.00 91.00 210 LYS A N 1
ATOM 1614 C CA . LYS A 1 210 ? 5.409 1.372 -44.015 1.00 91.00 210 LYS A CA 1
ATOM 1615 C C . LYS A 1 210 ? 4.178 2.277 -43.880 1.00 91.00 210 LYS A C 1
ATOM 1617 O O . LYS A 1 210 ? 4.101 3.270 -44.586 1.00 91.00 210 LYS A O 1
ATOM 1622 N N . GLN A 1 211 ? 3.233 1.933 -43.005 1.00 90.69 211 GLN A N 1
ATOM 1623 C CA . GLN A 1 211 ? 2.038 2.738 -42.737 1.00 90.69 211 GLN A CA 1
ATOM 1624 C C . GLN A 1 211 ? 2.289 3.857 -41.717 1.00 90.69 211 GLN A C 1
ATOM 1626 O O . GLN A 1 211 ? 1.480 4.778 -41.644 1.00 90.69 211 GLN A O 1
ATOM 1631 N N . LEU A 1 212 ? 3.378 3.778 -40.940 1.00 92.38 212 LEU A N 1
ATOM 1632 C CA . LEU A 1 212 ? 3.774 4.819 -39.988 1.00 92.38 212 LEU A CA 1
ATOM 1633 C C . LEU A 1 212 ? 4.520 5.971 -40.658 1.00 92.38 212 LEU A C 1
ATOM 1635 O O . LEU A 1 212 ? 4.295 7.124 -40.309 1.00 92.38 212 LEU A O 1
ATOM 1639 N N . ILE A 1 213 ? 5.416 5.662 -41.597 1.00 95.69 213 ILE A N 1
ATOM 1640 C CA . ILE A 1 213 ? 6.250 6.680 -42.246 1.00 95.69 213 ILE A CA 1
ATOM 1641 C C . ILE A 1 213 ? 5.368 7.673 -43.012 1.00 95.69 213 ILE A C 1
ATOM 1643 O O . ILE A 1 213 ? 4.445 7.276 -43.722 1.00 95.69 213 ILE A O 1
ATOM 1647 N N . ASN A 1 214 ? 5.682 8.961 -42.882 1.00 93.38 214 ASN A N 1
ATOM 1648 C CA . ASN A 1 214 ? 4.939 10.094 -43.437 1.00 93.38 214 ASN A CA 1
ATOM 1649 C C . ASN A 1 214 ? 3.507 10.259 -42.898 1.00 93.38 214 ASN A C 1
ATOM 1651 O O . ASN A 1 214 ? 2.689 10.930 -43.528 1.00 93.38 214 ASN A O 1
ATOM 1655 N N . ARG A 1 215 ? 3.195 9.688 -41.729 1.00 94.81 215 ARG A N 1
ATOM 1656 C CA . ARG A 1 215 ? 1.969 9.997 -40.979 1.00 94.81 215 ARG A CA 1
ATOM 1657 C C . ARG A 1 215 ? 2.248 10.851 -39.757 1.00 94.81 215 ARG A C 1
ATOM 1659 O O . ARG A 1 215 ? 3.368 10.876 -39.251 1.00 94.81 215 ARG A O 1
ATOM 1666 N N . TYR A 1 216 ? 1.216 11.528 -39.269 1.00 95.31 216 TYR A N 1
ATOM 1667 C CA . TYR A 1 216 ? 1.307 12.280 -38.029 1.00 95.31 216 TYR A CA 1
ATOM 1668 C C . TYR A 1 216 ? 1.232 11.333 -36.835 1.00 95.31 216 TYR A C 1
ATOM 1670 O O . TYR A 1 216 ? 0.351 10.477 -36.766 1.00 95.31 216 TYR A O 1
ATOM 1678 N N . LEU A 1 217 ? 2.111 11.511 -35.846 1.00 94.50 217 LEU A N 1
ATOM 1679 C CA . LEU A 1 217 ? 2.019 10.741 -34.603 1.00 94.50 217 LEU A CA 1
ATOM 1680 C C . LEU A 1 217 ? 0.690 11.011 -33.872 1.00 94.50 217 LEU A C 1
ATOM 1682 O O . LEU A 1 217 ? 0.146 10.115 -33.231 1.00 94.50 217 LEU A O 1
ATOM 1686 N N . THR A 1 218 ? 0.117 12.210 -34.031 1.00 94.75 218 THR A N 1
ATOM 1687 C CA . THR A 1 218 ? -1.198 12.591 -33.486 1.00 94.75 218 THR A CA 1
ATOM 1688 C C . THR A 1 218 ? -2.362 11.752 -34.008 1.00 94.75 218 THR A C 1
ATOM 1690 O O . THR A 1 218 ? -3.374 11.657 -33.309 1.00 94.75 218 THR A O 1
ATOM 1693 N N . ASP A 1 219 ? -2.226 11.103 -35.169 1.00 92.75 219 ASP A N 1
ATOM 1694 C CA . ASP A 1 219 ? -3.226 10.156 -35.686 1.00 92.75 219 ASP A CA 1
ATOM 1695 C C . ASP A 1 219 ? -3.387 8.954 -34.748 1.00 92.75 219 ASP A C 1
ATOM 1697 O O . ASP A 1 219 ? -4.468 8.377 -34.648 1.00 92.75 219 ASP A O 1
ATOM 1701 N N . PHE A 1 220 ? -2.318 8.609 -34.028 1.00 93.75 220 PHE A N 1
ATOM 1702 C CA . PHE A 1 220 ? -2.280 7.528 -33.052 1.00 93.75 220 PHE A CA 1
ATOM 1703 C C . PHE A 1 220 ? -2.457 8.028 -31.619 1.00 93.75 220 PHE A C 1
ATOM 1705 O O . PHE A 1 220 ? -2.463 7.209 -30.713 1.00 93.75 220 PHE A O 1
ATOM 1712 N N . ILE A 1 221 ? -2.607 9.330 -31.371 1.00 94.62 221 ILE A N 1
ATOM 1713 C CA . ILE A 1 221 ? -2.829 9.882 -30.026 1.00 94.62 221 ILE A CA 1
ATOM 1714 C C . ILE A 1 221 ? -4.329 10.088 -29.807 1.00 94.62 221 ILE A C 1
ATOM 1716 O O . ILE A 1 221 ? -5.038 10.594 -30.684 1.00 94.62 221 ILE A O 1
ATOM 1720 N N . ALA A 1 222 ? -4.815 9.709 -28.623 1.00 93.62 222 ALA A N 1
ATOM 1721 C CA . ALA A 1 222 ? -6.197 9.929 -28.220 1.00 93.62 222 ALA A CA 1
ATOM 1722 C C . ALA A 1 222 ? -6.571 11.415 -28.321 1.00 93.62 222 ALA A C 1
ATOM 1724 O O . ALA A 1 222 ? -5.801 12.291 -27.931 1.00 93.62 222 ALA A O 1
ATOM 1725 N N . GLU A 1 223 ? -7.777 11.698 -28.814 1.00 93.38 223 GLU A N 1
ATOM 1726 C CA . GLU A 1 223 ? -8.223 13.057 -29.141 1.00 93.38 223 GLU A CA 1
ATOM 1727 C C . GLU A 1 223 ? -8.029 14.055 -27.988 1.00 93.38 223 GLU A C 1
ATOM 1729 O O . GLU A 1 223 ? -7.493 15.141 -28.203 1.00 93.38 223 GLU A O 1
ATOM 1734 N N . ALA A 1 224 ? -8.350 13.639 -26.759 1.00 93.69 224 ALA A N 1
ATOM 1735 C CA . ALA A 1 224 ? -8.217 14.451 -25.549 1.00 93.69 224 ALA A CA 1
ATOM 1736 C C . ALA A 1 224 ? -6.772 14.884 -25.219 1.00 93.69 224 ALA A C 1
ATOM 1738 O O . ALA A 1 224 ? -6.580 15.834 -24.468 1.00 93.69 224 ALA A O 1
ATOM 1739 N N . GLU A 1 225 ? -5.752 14.204 -25.751 1.00 94.94 225 GLU A N 1
ATOM 1740 C CA . GLU A 1 225 ? -4.335 14.446 -25.429 1.00 94.94 225 GLU A CA 1
ATOM 1741 C C . GLU A 1 225 ? -3.530 14.995 -26.613 1.00 94.94 225 GLU A C 1
ATOM 1743 O O . GLU A 1 225 ? -2.349 15.314 -26.466 1.00 94.94 225 GLU A O 1
ATOM 1748 N N . ARG A 1 226 ? -4.159 15.180 -27.782 1.00 94.75 226 ARG A N 1
ATOM 1749 C CA . ARG A 1 226 ? -3.490 15.738 -28.970 1.00 94.75 226 ARG A CA 1
ATOM 1750 C C . ARG A 1 226 ? -2.927 17.133 -28.714 1.00 94.75 226 ARG A C 1
ATOM 1752 O O . ARG A 1 226 ? -1.804 17.418 -29.117 1.00 94.75 226 ARG A O 1
ATOM 1759 N N . GLN A 1 227 ? -3.677 17.992 -28.020 1.00 94.38 227 GLN A N 1
ATOM 1760 C CA . GLN A 1 227 ? -3.221 19.348 -27.703 1.00 94.38 227 GLN A CA 1
ATOM 1761 C C . GLN A 1 227 ? -2.012 19.334 -26.756 1.00 94.38 227 GLN A C 1
ATOM 1763 O O . GLN A 1 227 ? -1.058 20.080 -26.972 1.00 94.38 227 GLN A O 1
ATOM 1768 N N . THR A 1 228 ? -2.015 18.441 -25.762 1.00 94.75 228 THR A N 1
ATOM 1769 C CA . THR A 1 228 ? -0.884 18.223 -24.849 1.00 94.75 228 THR A CA 1
ATOM 1770 C C . THR A 1 228 ? 0.367 17.806 -25.616 1.00 94.75 228 THR A C 1
ATOM 1772 O O . THR A 1 228 ? 1.435 18.377 -25.407 1.00 94.75 228 THR A O 1
ATOM 1775 N N . PHE A 1 229 ? 0.229 16.865 -26.554 1.00 96.31 229 PHE A N 1
ATOM 1776 C CA . PHE A 1 229 ? 1.337 16.425 -27.398 1.00 96.31 229 PHE A CA 1
ATOM 1777 C C . PHE A 1 229 ? 1.888 17.543 -28.293 1.00 96.31 229 PHE A C 1
ATOM 1779 O O . PHE A 1 229 ? 3.100 17.696 -28.403 1.00 96.31 229 PHE A O 1
ATOM 1786 N N . LEU A 1 230 ? 1.028 18.344 -28.926 1.00 94.38 230 LEU A N 1
ATOM 1787 C CA . LEU A 1 230 ? 1.476 19.447 -29.786 1.00 94.38 230 LEU A CA 1
ATOM 1788 C C . LEU A 1 230 ? 2.223 20.526 -28.988 1.00 94.38 230 LEU A C 1
ATOM 1790 O O . LEU A 1 230 ? 3.247 21.040 -29.446 1.00 94.38 230 LEU A O 1
ATOM 1794 N N . ALA A 1 231 ? 1.749 20.838 -27.777 1.00 94.25 231 ALA A N 1
ATOM 1795 C CA . ALA A 1 231 ? 2.447 21.739 -26.863 1.00 94.25 231 ALA A CA 1
ATOM 1796 C C . ALA A 1 231 ? 3.816 21.171 -26.453 1.00 94.25 231 ALA A C 1
ATOM 1798 O O . ALA A 1 231 ? 4.822 21.878 -26.509 1.00 94.25 231 ALA A O 1
ATOM 1799 N N . TYR A 1 232 ? 3.864 19.879 -26.118 1.00 95.19 232 TYR A N 1
ATOM 1800 C CA . TYR A 1 232 ? 5.099 19.149 -25.842 1.00 95.19 232 TYR A CA 1
ATOM 1801 C C . TYR A 1 232 ? 6.091 19.218 -27.010 1.00 95.19 232 TYR A C 1
ATOM 1803 O O . TYR A 1 232 ? 7.244 19.599 -26.813 1.00 95.19 232 TYR A O 1
ATOM 1811 N N . LEU A 1 233 ? 5.643 18.909 -28.228 1.00 94.62 233 LEU A N 1
ATOM 1812 C CA . LEU A 1 233 ? 6.487 18.899 -29.418 1.00 94.62 233 LEU A CA 1
ATOM 1813 C C . LEU A 1 233 ? 7.058 20.292 -29.700 1.00 94.62 233 LEU A C 1
ATOM 1815 O O . LEU A 1 233 ? 8.257 20.442 -29.922 1.00 94.62 233 LEU A O 1
ATOM 1819 N N . THR A 1 234 ? 6.226 21.329 -29.590 1.00 93.50 234 THR A N 1
ATOM 1820 C CA . THR A 1 234 ? 6.677 22.725 -29.694 1.00 93.50 234 THR A CA 1
ATOM 1821 C C . THR A 1 234 ? 7.771 23.025 -28.663 1.00 93.50 234 THR A C 1
ATOM 1823 O O . THR A 1 234 ? 8.770 23.677 -28.972 1.00 93.50 234 THR A O 1
ATOM 1826 N N . HIS A 1 235 ? 7.631 22.516 -27.436 1.00 93.31 235 HIS A N 1
ATOM 1827 C CA . HIS A 1 235 ? 8.619 22.705 -26.377 1.00 93.31 235 HIS A CA 1
ATOM 1828 C C . HIS A 1 235 ? 9.947 21.981 -26.654 1.00 93.31 235 HIS A C 1
ATOM 1830 O O . HIS A 1 235 ? 11.015 22.533 -26.383 1.00 93.31 235 HIS A O 1
ATOM 1836 N N . VAL A 1 236 ? 9.904 20.782 -27.246 1.00 93.31 236 VAL A N 1
ATOM 1837 C CA . VAL A 1 236 ? 11.099 20.041 -27.695 1.00 93.31 236 VAL A CA 1
ATOM 1838 C C . VAL A 1 236 ? 11.924 20.901 -28.655 1.00 93.31 236 VAL A C 1
ATOM 1840 O O . VAL A 1 236 ? 13.105 21.144 -28.400 1.00 93.31 236 VAL A O 1
ATOM 1843 N N . PHE A 1 237 ? 11.296 21.420 -29.715 1.00 91.38 237 PHE A N 1
ATOM 1844 C CA . PHE A 1 237 ? 11.994 22.182 -30.757 1.00 91.38 237 PHE A CA 1
ATOM 1845 C C . PHE A 1 237 ? 12.448 23.574 -30.304 1.00 91.38 237 PHE A C 1
ATOM 1847 O O . PHE A 1 237 ? 13.526 24.021 -30.687 1.00 91.38 237 PHE A O 1
ATOM 1854 N N . THR A 1 238 ? 11.682 24.245 -29.442 1.00 90.94 238 THR A N 1
ATOM 1855 C CA . THR A 1 238 ? 12.046 25.582 -28.931 1.00 90.94 238 THR A CA 1
ATOM 1856 C C . THR A 1 238 ? 13.159 25.544 -27.886 1.00 90.94 238 THR A C 1
ATOM 1858 O O . THR A 1 238 ? 14.015 26.425 -27.874 1.00 90.94 238 THR A O 1
ATOM 1861 N N . THR A 1 239 ? 13.179 24.536 -27.007 1.00 86.75 239 THR A N 1
ATOM 1862 C CA . THR A 1 239 ? 14.176 24.456 -25.925 1.00 86.75 239 THR A CA 1
ATOM 1863 C C . THR A 1 239 ? 15.454 23.731 -26.331 1.00 86.75 239 THR A C 1
ATOM 1865 O O . THR A 1 239 ? 16.485 23.935 -25.689 1.00 86.75 239 THR A O 1
ATOM 1868 N N . SER A 1 240 ? 15.399 22.872 -27.360 1.00 81.38 240 SER A N 1
ATOM 1869 C CA . SER A 1 240 ? 16.501 21.975 -27.752 1.00 81.38 240 SER A CA 1
ATOM 1870 C C . SER A 1 240 ? 17.044 21.131 -26.586 1.00 81.38 240 SER A C 1
ATOM 1872 O O . SER A 1 240 ? 18.213 20.747 -26.561 1.00 81.38 240 SER A O 1
ATOM 1874 N N . ARG A 1 241 ? 16.199 20.857 -25.586 1.00 83.50 241 ARG A N 1
ATOM 1875 C CA . ARG A 1 241 ? 16.508 20.010 -24.428 1.00 83.50 241 ARG A CA 1
ATOM 1876 C C . ARG A 1 241 ? 15.674 18.742 -24.467 1.00 83.50 241 ARG A C 1
ATOM 1878 O O . ARG A 1 241 ? 14.667 18.667 -25.164 1.00 83.50 241 ARG A O 1
ATOM 1885 N N . HIS A 1 242 ? 16.103 17.761 -23.683 1.00 87.06 242 HIS A N 1
ATOM 1886 C CA . HIS A 1 242 ? 15.329 16.554 -23.446 1.00 87.06 242 HIS A CA 1
ATOM 1887 C C . HIS A 1 242 ? 13.979 16.913 -22.815 1.00 87.06 242 HIS A C 1
ATOM 1889 O O . HIS A 1 242 ? 13.951 17.558 -21.765 1.00 87.06 242 HIS A O 1
ATOM 1895 N N . GLN A 1 243 ? 12.881 16.504 -23.445 1.00 94.31 243 GLN A N 1
ATOM 1896 C CA . GLN A 1 243 ? 11.530 16.704 -22.922 1.00 94.31 243 GLN A CA 1
ATOM 1897 C C . GLN A 1 243 ? 10.804 15.375 -22.836 1.00 94.31 243 GLN A C 1
ATOM 1899 O O . GLN A 1 243 ? 10.972 14.504 -23.698 1.00 94.31 243 GLN A O 1
ATOM 1904 N N . THR A 1 244 ? 9.901 15.271 -21.866 1.00 95.75 244 THR A N 1
ATOM 1905 C CA . THR A 1 244 ? 9.065 14.085 -21.693 1.00 95.75 244 THR A CA 1
ATOM 1906 C C . THR A 1 244 ? 7.570 14.404 -21.708 1.00 95.75 244 THR A C 1
ATOM 1908 O O . THR A 1 244 ? 7.162 15.527 -21.405 1.00 95.75 244 THR A O 1
ATOM 1911 N N . CYS A 1 245 ? 6.745 13.436 -22.108 1.00 95.38 245 CYS A N 1
ATOM 1912 C CA . CYS A 1 245 ? 5.289 13.568 -22.129 1.00 95.38 245 CYS A CA 1
ATOM 1913 C C . CYS A 1 245 ? 4.606 12.199 -22.041 1.00 95.38 245 CYS A C 1
ATOM 1915 O O . CYS A 1 245 ? 4.968 11.286 -22.776 1.00 95.38 245 CYS A O 1
ATOM 1917 N N . ASP A 1 246 ? 3.596 12.070 -21.181 1.00 96.06 246 ASP A N 1
ATOM 1918 C CA . ASP A 1 246 ? 2.723 10.893 -21.141 1.00 96.06 246 ASP A CA 1
ATOM 1919 C C . ASP A 1 246 ? 1.483 11.154 -22.008 1.00 96.06 246 ASP A C 1
ATOM 1921 O O . ASP A 1 246 ? 0.778 12.141 -21.795 1.00 96.06 246 ASP A O 1
ATOM 1925 N N . VAL A 1 247 ? 1.183 10.262 -22.953 1.00 95.62 247 VAL A N 1
ATOM 1926 C CA . VAL A 1 247 ? -0.019 10.335 -23.805 1.00 95.62 247 VAL A CA 1
ATOM 1927 C C . VAL A 1 247 ? -0.647 8.961 -23.991 1.00 95.62 247 VAL A C 1
ATOM 1929 O O . VAL A 1 247 ? 0.045 7.944 -23.962 1.00 95.62 247 VAL A O 1
ATOM 1932 N N . ARG A 1 248 ? -1.958 8.888 -24.229 1.00 95.50 248 ARG A N 1
ATOM 1933 C CA . ARG A 1 248 ? -2.607 7.638 -24.627 1.00 95.50 248 ARG A CA 1
ATOM 1934 C C . ARG A 1 248 ? -2.509 7.456 -26.130 1.00 95.50 248 ARG A C 1
ATOM 1936 O O . ARG A 1 248 ? -3.020 8.269 -26.901 1.00 95.50 248 ARG A O 1
ATOM 1943 N N . LEU A 1 249 ? -1.911 6.341 -26.533 1.00 93.75 249 LEU A N 1
ATOM 1944 C CA . LEU A 1 249 ? -1.871 5.911 -27.919 1.00 93.75 249 LEU A CA 1
ATOM 1945 C C . LEU A 1 249 ? -3.015 4.942 -28.230 1.00 93.75 249 LEU A C 1
ATOM 1947 O O . LEU A 1 249 ? -3.328 4.022 -27.467 1.00 93.75 249 LEU A O 1
ATOM 1951 N N . GLN A 1 250 ? -3.646 5.158 -29.377 1.00 91.38 250 GLN A N 1
ATOM 1952 C CA . GLN A 1 250 ? -4.635 4.295 -29.993 1.00 91.38 250 GLN A CA 1
ATOM 1953 C C . GLN A 1 250 ? -3.918 3.254 -30.850 1.00 91.38 250 GLN A C 1
ATOM 1955 O O . GLN A 1 250 ? -3.195 3.590 -31.786 1.00 91.38 250 GLN A O 1
ATOM 1960 N N . ARG A 1 251 ? -4.113 1.980 -30.506 1.00 87.75 251 ARG A N 1
ATOM 1961 C CA . ARG A 1 251 ? -3.545 0.846 -31.236 1.00 87.75 251 ARG A CA 1
ATOM 1962 C C . ARG A 1 251 ? -4.565 0.302 -32.224 1.00 87.75 251 ARG A C 1
ATOM 1964 O O . ARG A 1 251 ? -5.761 0.272 -31.934 1.00 87.75 251 ARG A O 1
ATOM 1971 N N . HIS A 1 252 ? -4.100 -0.189 -33.364 1.00 83.44 252 HIS A N 1
ATOM 1972 C CA . HIS A 1 252 ? -4.966 -0.909 -34.288 1.00 83.44 252 HIS A CA 1
ATOM 1973 C C . HIS A 1 252 ? -5.316 -2.288 -33.703 1.00 83.44 252 HIS A C 1
ATOM 1975 O O . HIS A 1 252 ? -4.427 -3.059 -33.349 1.00 83.44 252 HIS A O 1
ATOM 1981 N N . ASN A 1 253 ? -6.612 -2.597 -33.576 1.00 76.81 253 ASN A N 1
ATOM 1982 C CA . ASN A 1 253 ? -7.130 -3.871 -33.048 1.00 76.81 253 ASN A CA 1
ATOM 1983 C C . ASN A 1 253 ? -6.600 -4.265 -31.652 1.00 76.81 253 ASN A C 1
ATOM 1985 O O . ASN A 1 253 ? -6.482 -5.447 -31.333 1.00 76.81 253 ASN A O 1
ATOM 1989 N N . SER A 1 254 ? -6.257 -3.290 -30.810 1.00 77.56 254 SER A N 1
ATOM 1990 C CA . SER A 1 254 ? -5.770 -3.518 -29.446 1.00 77.56 254 SER A CA 1
ATOM 1991 C C . SER A 1 254 ? -6.225 -2.398 -28.512 1.00 77.56 254 SER A C 1
ATOM 1993 O O . SER A 1 254 ? -6.484 -1.285 -28.973 1.00 77.56 254 SER A O 1
ATOM 1995 N N . PRO A 1 255 ? -6.337 -2.659 -27.197 1.00 81.94 255 PRO A N 1
ATOM 1996 C CA . PRO A 1 255 ? -6.689 -1.622 -26.237 1.00 81.94 255 PRO A CA 1
ATOM 1997 C C . PRO A 1 255 ? -5.657 -0.490 -26.246 1.00 81.94 255 PRO A C 1
ATOM 1999 O O . PRO A 1 255 ? -4.472 -0.713 -26.507 1.00 81.94 255 PRO A O 1
ATOM 2002 N N . HIS A 1 256 ? -6.118 0.721 -25.932 1.00 87.81 256 HIS A N 1
ATOM 2003 C CA . HIS A 1 256 ? -5.257 1.892 -25.790 1.00 87.81 256 HIS A CA 1
ATOM 2004 C C . HIS A 1 256 ? -4.100 1.623 -24.822 1.00 87.81 256 HIS A C 1
ATOM 2006 O O . HIS A 1 256 ? -4.273 0.946 -23.804 1.00 87.81 256 HIS A O 1
ATOM 2012 N N . MET A 1 257 ? -2.946 2.216 -25.118 1.00 92.88 257 MET A N 1
ATOM 2013 C CA . MET A 1 257 ? -1.783 2.205 -24.234 1.00 92.88 257 MET A CA 1
ATOM 2014 C C . MET A 1 257 ? -1.474 3.593 -23.719 1.00 92.88 257 MET A C 1
ATOM 2016 O O . MET A 1 257 ? -1.732 4.572 -24.405 1.00 92.88 257 MET A O 1
ATOM 2020 N N . ILE A 1 258 ? -0.882 3.674 -22.540 1.00 94.25 258 ILE A N 1
ATOM 2021 C CA . ILE A 1 258 ? -0.265 4.894 -22.038 1.00 94.25 258 ILE A CA 1
ATOM 2022 C C . ILE A 1 258 ? 1.205 4.829 -22.440 1.00 94.25 258 ILE A C 1
ATOM 2024 O O . ILE A 1 258 ? 1.924 3.927 -22.011 1.00 94.25 258 ILE A O 1
ATOM 2028 N N . ALA A 1 259 ? 1.630 5.759 -23.285 1.00 95.19 259 ALA A N 1
ATOM 2029 C CA . ALA A 1 259 ? 2.992 5.870 -23.766 1.00 95.19 259 ALA A CA 1
ATOM 2030 C C . ALA A 1 259 ? 3.714 7.021 -23.069 1.00 95.19 259 ALA A C 1
ATOM 2032 O O . ALA A 1 259 ? 3.200 8.138 -23.027 1.00 95.19 259 ALA A O 1
ATOM 2033 N N . HIS A 1 260 ? 4.915 6.743 -22.573 1.00 96.88 260 HIS A N 1
ATOM 2034 C CA . HIS A 1 260 ? 5.882 7.758 -22.186 1.00 96.88 260 HIS A CA 1
ATOM 2035 C C . HIS A 1 260 ? 6.728 8.115 -23.406 1.00 96.88 260 HIS A C 1
ATOM 2037 O O . HIS A 1 260 ? 7.377 7.239 -23.984 1.00 96.88 260 HIS A O 1
ATOM 2043 N N . LEU A 1 261 ? 6.687 9.381 -23.806 1.00 96.81 261 LEU A N 1
ATOM 2044 C CA . LEU A 1 261 ? 7.480 9.940 -24.889 1.00 96.81 261 LEU A CA 1
ATOM 2045 C C . LEU A 1 261 ? 8.677 10.673 -24.305 1.00 96.81 261 LEU A C 1
ATOM 2047 O O . LEU A 1 261 ? 8.501 11.564 -23.479 1.00 96.81 261 LEU A O 1
ATOM 2051 N N . GLU A 1 262 ? 9.871 10.359 -24.787 1.00 96.88 262 GLU A N 1
ATOM 2052 C CA . GLU A 1 262 ? 11.103 11.080 -24.466 1.00 96.88 262 GLU A CA 1
ATOM 2053 C C . GLU A 1 262 ? 11.729 11.568 -25.765 1.00 96.88 262 GLU A C 1
ATOM 2055 O O . GLU A 1 262 ? 12.096 10.750 -26.605 1.00 96.88 262 GLU A O 1
ATOM 2060 N N . SER A 1 263 ? 11.823 12.886 -25.958 1.00 96.12 263 SER A N 1
ATOM 2061 C CA . SER A 1 263 ? 12.287 13.463 -27.223 1.00 96.12 263 SER A CA 1
ATOM 2062 C C . SER A 1 263 ? 13.468 14.398 -27.046 1.00 96.12 263 SER A C 1
ATOM 2064 O O . SER A 1 263 ? 13.520 15.196 -26.107 1.00 96.12 263 SER A O 1
ATOM 2066 N N . LEU A 1 264 ? 14.381 14.337 -28.014 1.00 94.19 264 LEU A N 1
ATOM 2067 C CA . LEU A 1 264 ? 15.538 15.216 -28.131 1.00 94.19 264 LEU A CA 1
ATOM 2068 C C . LEU A 1 264 ? 15.714 15.668 -29.585 1.00 94.19 264 LEU A C 1
ATOM 2070 O O . LEU A 1 264 ? 15.670 14.846 -30.500 1.00 94.19 264 LEU A O 1
ATOM 2074 N N . VAL A 1 265 ? 15.931 16.969 -29.791 1.00 93.19 265 VAL A N 1
ATOM 2075 C CA . VAL A 1 265 ? 16.232 17.543 -31.113 1.00 93.19 265 VAL A CA 1
ATOM 2076 C C . VAL A 1 265 ? 17.617 17.100 -31.577 1.00 93.19 265 VAL A C 1
ATOM 2078 O O . VAL A 1 265 ? 18.571 17.116 -30.798 1.00 93.19 265 VAL A O 1
ATOM 2081 N N . ILE A 1 266 ? 17.729 16.732 -32.850 1.00 87.31 266 ILE A N 1
ATOM 2082 C CA . ILE A 1 266 ? 18.976 16.335 -33.496 1.00 87.31 266 ILE A CA 1
ATOM 2083 C C . ILE A 1 266 ? 19.213 17.206 -34.725 1.00 87.31 266 ILE A C 1
ATOM 2085 O O . ILE A 1 266 ? 18.359 17.316 -35.599 1.00 87.31 266 ILE A O 1
ATOM 2089 N N . ASN A 1 267 ? 20.416 17.781 -34.790 1.00 79.25 267 ASN A N 1
ATOM 2090 C CA . ASN A 1 267 ? 20.890 18.610 -35.894 1.00 79.25 267 ASN A CA 1
ATOM 2091 C C . ASN A 1 267 ? 22.179 17.988 -36.460 1.00 79.25 267 ASN A C 1
ATOM 2093 O O . ASN A 1 267 ? 23.280 18.435 -36.146 1.00 79.25 267 ASN A O 1
ATOM 2097 N N . GLU A 1 268 ? 22.052 16.907 -37.233 1.00 71.06 268 GLU A N 1
ATOM 2098 C CA . GLU A 1 268 ? 23.204 16.191 -37.815 1.00 71.06 268 GLU A CA 1
ATOM 2099 C C . GLU A 1 268 ? 23.803 16.921 -39.032 1.00 71.06 268 GLU A C 1
ATOM 2101 O O . GLU A 1 268 ? 25.017 16.869 -39.235 1.00 71.06 268 GLU A O 1
ATOM 2106 N N . HIS A 1 269 ? 22.989 17.655 -39.804 1.00 73.12 269 HIS A N 1
ATOM 2107 C CA . HIS A 1 269 ? 23.429 18.388 -40.994 1.00 73.12 269 HIS A CA 1
ATOM 2108 C C . HIS A 1 269 ? 22.822 19.803 -41.076 1.00 73.12 269 HIS A C 1
ATOM 2110 O O . HIS A 1 269 ? 21.617 19.937 -40.871 1.00 73.12 269 HIS A O 1
ATOM 2116 N N . PRO A 1 270 ? 23.604 20.846 -41.434 1.00 69.44 270 PRO A N 1
ATOM 2117 C CA . PRO A 1 270 ? 23.115 22.230 -41.545 1.00 69.44 270 PRO A CA 1
ATOM 2118 C C . PRO A 1 270 ? 21.992 22.432 -42.571 1.00 69.44 270 PRO A C 1
ATOM 2120 O O . PRO A 1 270 ? 21.184 23.340 -42.415 1.00 69.44 270 PRO A O 1
ATOM 2123 N N . ASP A 1 271 ? 21.947 21.585 -43.603 1.00 72.69 271 ASP A N 1
ATOM 2124 C CA . ASP A 1 271 ? 21.003 21.693 -44.723 1.00 72.69 271 ASP A CA 1
ATOM 2125 C C . ASP A 1 271 ? 19.714 20.876 -44.522 1.00 72.69 271 ASP A C 1
ATOM 2127 O O . ASP A 1 271 ? 18.828 20.895 -45.378 1.00 72.69 271 ASP A O 1
ATOM 2131 N N . GLN A 1 272 ? 19.591 20.132 -43.414 1.00 76.31 272 GLN A N 1
ATOM 2132 C CA . GLN A 1 272 ? 18.376 19.381 -43.097 1.00 76.31 272 GLN A CA 1
ATOM 2133 C C . GLN A 1 272 ? 17.494 20.143 -42.102 1.00 76.31 272 GLN A C 1
ATOM 2135 O O . GLN A 1 272 ? 18.010 20.723 -41.145 1.00 76.31 272 GLN A O 1
ATOM 2140 N N . PRO A 1 273 ? 16.159 20.118 -42.284 1.00 81.94 273 PRO A N 1
ATOM 2141 C CA . PRO A 1 273 ? 15.245 20.689 -41.308 1.00 81.94 273 PRO A CA 1
ATOM 2142 C C . PRO A 1 273 ? 15.391 19.976 -39.952 1.00 81.94 273 PRO A C 1
ATOM 2144 O O . PRO A 1 273 ? 15.664 18.766 -39.914 1.00 81.94 273 PRO A O 1
ATOM 2147 N N . PRO A 1 274 ? 15.201 20.705 -38.838 1.00 85.62 274 PRO A N 1
ATOM 2148 C CA . PRO A 1 274 ? 15.334 20.135 -37.509 1.00 85.62 274 PRO A CA 1
ATOM 2149 C C . PRO A 1 274 ? 14.318 19.008 -37.319 1.00 85.62 274 PRO A C 1
ATOM 2151 O O . PRO A 1 274 ? 13.137 19.123 -37.655 1.00 85.62 274 PRO A O 1
ATOM 2154 N N . HIS A 1 275 ? 14.787 17.909 -36.745 1.00 92.75 275 HIS A N 1
ATOM 2155 C CA . HIS A 1 275 ? 13.964 16.766 -36.375 1.00 92.75 275 HIS A CA 1
ATOM 2156 C C . HIS A 1 275 ? 14.311 16.336 -34.952 1.00 92.75 275 HIS A C 1
ATOM 2158 O O . HIS A 1 275 ? 15.375 16.665 -34.427 1.00 92.75 275 HIS A O 1
ATOM 2164 N N . CYS A 1 276 ? 13.411 15.615 -34.295 1.00 93.81 276 CYS A N 1
ATOM 2165 C CA . CYS A 1 276 ? 13.659 15.063 -32.973 1.00 93.81 276 CYS A CA 1
ATOM 2166 C C . CYS A 1 276 ? 13.605 13.538 -33.010 1.00 93.81 276 CYS A C 1
ATOM 2168 O O . CYS A 1 276 ? 12.819 12.947 -33.751 1.00 93.81 276 CYS A O 1
ATOM 2170 N N . ARG A 1 277 ? 14.464 12.892 -32.218 1.00 94.19 277 ARG A N 1
ATOM 2171 C CA . ARG A 1 277 ? 14.338 11.464 -31.919 1.00 94.19 277 ARG A CA 1
ATOM 2172 C C . ARG A 1 277 ? 13.477 11.311 -30.684 1.00 94.19 277 ARG A C 1
ATOM 2174 O O . ARG A 1 277 ? 13.772 11.933 -29.667 1.00 94.19 277 ARG A O 1
ATOM 2181 N N . THR A 1 278 ? 12.469 10.460 -30.789 1.00 96.12 278 THR A N 1
ATOM 2182 C CA . THR A 1 278 ? 11.500 10.168 -29.741 1.00 96.12 278 THR A CA 1
ATOM 2183 C C . THR A 1 278 ? 11.578 8.690 -29.375 1.00 96.12 278 THR A C 1
ATOM 2185 O O . THR A 1 278 ? 11.391 7.818 -30.227 1.00 96.12 278 THR A O 1
ATOM 2188 N N . ALA A 1 279 ? 11.852 8.399 -28.106 1.00 96.31 279 ALA A N 1
ATOM 2189 C CA . ALA A 1 279 ? 11.624 7.088 -27.514 1.00 96.31 279 ALA A CA 1
ATOM 2190 C C . ALA A 1 279 ? 10.175 7.000 -27.016 1.00 96.31 279 ALA A C 1
ATOM 2192 O O . ALA A 1 279 ? 9.647 7.960 -26.458 1.00 96.31 279 ALA A O 1
ATOM 2193 N N . VAL A 1 280 ? 9.541 5.851 -27.226 1.00 96.25 280 VAL A N 1
ATOM 2194 C CA . VAL A 1 280 ? 8.143 5.562 -26.902 1.00 96.25 280 VAL A CA 1
ATOM 2195 C C . VAL A 1 280 ? 8.104 4.304 -26.041 1.00 96.25 280 VAL A C 1
ATOM 2197 O O . VAL A 1 280 ? 8.368 3.193 -26.511 1.00 96.25 280 VAL A O 1
ATOM 2200 N N . THR A 1 281 ? 7.770 4.472 -24.766 1.00 95.50 281 THR A N 1
ATOM 2201 C CA . THR A 1 281 ? 7.732 3.376 -23.789 1.00 95.50 281 THR A CA 1
ATOM 2202 C C . THR A 1 281 ? 6.298 3.104 -23.354 1.00 95.50 281 THR A C 1
ATOM 2204 O O . THR A 1 281 ? 5.601 4.016 -22.917 1.00 95.50 281 THR A O 1
ATOM 2207 N N . ASP A 1 282 ? 5.846 1.849 -23.429 1.00 93.44 282 ASP A N 1
ATOM 2208 C CA . ASP A 1 282 ? 4.553 1.448 -22.864 1.00 93.44 282 ASP A CA 1
ATOM 2209 C C . ASP A 1 282 ? 4.617 1.419 -21.332 1.00 93.44 282 ASP A C 1
ATOM 2211 O O . ASP A 1 282 ? 5.250 0.545 -20.740 1.00 93.44 282 ASP A O 1
ATOM 2215 N N . ILE A 1 283 ? 3.924 2.356 -20.689 1.00 93.38 283 ILE A N 1
ATOM 2216 C CA . ILE A 1 283 ? 3.828 2.459 -19.229 1.00 93.38 283 ILE A CA 1
ATOM 2217 C C . ILE A 1 283 ? 2.430 2.093 -18.708 1.00 93.38 283 ILE A C 1
ATOM 2219 O O . ILE A 1 283 ? 2.115 2.346 -17.544 1.00 93.38 283 ILE A O 1
ATOM 2223 N N . THR A 1 284 ? 1.577 1.475 -19.535 1.00 91.56 284 THR A N 1
ATOM 2224 C CA . THR A 1 284 ? 0.180 1.158 -19.186 1.00 91.56 284 THR A CA 1
ATOM 2225 C C . THR A 1 284 ? 0.083 0.314 -17.919 1.00 91.56 284 THR A C 1
ATOM 2227 O O . THR A 1 284 ? -0.649 0.658 -16.988 1.00 91.56 284 THR A O 1
ATOM 2230 N N . THR A 1 285 ? 0.839 -0.786 -17.857 1.00 90.00 285 THR A N 1
ATOM 2231 C CA . THR A 1 285 ? 0.854 -1.686 -16.695 1.00 90.00 285 THR A CA 1
ATOM 2232 C C . THR A 1 285 ? 1.389 -0.979 -15.456 1.00 90.00 285 THR A C 1
ATOM 2234 O O . THR A 1 285 ? 0.836 -1.145 -14.368 1.00 90.00 285 THR A O 1
ATOM 2237 N N . HIS A 1 286 ? 2.419 -0.145 -15.621 1.00 89.44 286 HIS A N 1
ATOM 2238 C CA . HIS A 1 286 ? 3.013 0.615 -14.526 1.00 89.44 286 HIS A CA 1
ATOM 2239 C C . HIS A 1 286 ? 2.006 1.601 -13.919 1.00 89.44 286 HIS A C 1
ATOM 2241 O O . HIS A 1 286 ? 1.733 1.526 -12.724 1.00 89.44 286 HIS A O 1
ATOM 2247 N N . LYS A 1 287 ? 1.355 2.436 -14.741 1.00 88.38 287 LYS A N 1
ATOM 2248 C CA . LYS A 1 287 ? 0.338 3.399 -14.279 1.00 88.38 287 LYS A CA 1
ATOM 2249 C C . LYS A 1 287 ? -0.871 2.715 -13.636 1.00 88.38 287 LYS A C 1
ATOM 2251 O O . LYS A 1 287 ? -1.346 3.171 -12.601 1.00 88.38 287 LYS A O 1
ATOM 2256 N N . ARG A 1 288 ? -1.359 1.600 -14.199 1.00 89.19 288 ARG A N 1
ATOM 2257 C CA . ARG A 1 288 ? -2.451 0.813 -13.584 1.00 89.19 288 ARG A CA 1
ATOM 2258 C C . ARG A 1 288 ? -2.056 0.270 -12.212 1.00 89.19 288 ARG A C 1
ATOM 2260 O O . ARG A 1 288 ? -2.856 0.320 -11.282 1.00 89.19 288 ARG A O 1
ATOM 2267 N N . THR A 1 289 ? -0.827 -0.228 -12.090 1.00 90.56 289 THR A N 1
ATOM 2268 C CA . THR A 1 289 ? -0.294 -0.738 -10.820 1.00 90.56 289 THR A CA 1
ATOM 2269 C C . THR A 1 289 ? -0.142 0.385 -9.801 1.00 90.56 289 THR A C 1
ATOM 2271 O O . THR A 1 289 ? -0.512 0.203 -8.648 1.00 90.56 289 THR A O 1
ATOM 2274 N N . GLU A 1 290 ? 0.327 1.560 -10.221 1.00 89.00 290 GLU A N 1
ATOM 2275 C CA . GLU A 1 290 ? 0.464 2.733 -9.356 1.00 89.00 290 GLU A CA 1
ATOM 2276 C C . GLU A 1 290 ? -0.891 3.203 -8.802 1.00 89.00 290 GLU A C 1
ATOM 2278 O O . GLU A 1 290 ? -1.015 3.443 -7.601 1.00 89.00 290 GLU A O 1
ATOM 2283 N N . VAL A 1 291 ? -1.925 3.283 -9.648 1.00 89.81 291 VAL A N 1
ATOM 2284 C CA . VAL A 1 291 ? -3.289 3.638 -9.215 1.00 89.81 291 VAL A CA 1
ATOM 2285 C C . VAL A 1 291 ? -3.829 2.604 -8.229 1.00 89.81 291 VAL A C 1
ATOM 2287 O O . VAL A 1 291 ? -4.241 2.976 -7.131 1.00 89.81 291 VAL A O 1
ATOM 2290 N N . LYS A 1 292 ? -3.743 1.311 -8.568 1.00 91.19 292 LYS A N 1
ATOM 2291 C CA . LYS A 1 292 ? -4.203 0.230 -7.688 1.00 91.19 292 LYS A CA 1
ATOM 2292 C C . LYS A 1 292 ? -3.467 0.235 -6.346 1.00 91.19 292 LYS A C 1
ATOM 2294 O O . LYS A 1 292 ? -4.094 0.067 -5.307 1.00 91.19 292 LYS A O 1
ATOM 2299 N N . LEU A 1 293 ? -2.152 0.463 -6.350 1.00 90.44 293 LEU A N 1
ATOM 2300 C CA . LEU A 1 293 ? -1.355 0.562 -5.129 1.00 90.44 293 LEU A CA 1
ATOM 2301 C C . LEU A 1 293 ? -1.817 1.732 -4.257 1.00 90.44 293 LEU A C 1
ATOM 2303 O O . LEU A 1 293 ? -1.973 1.556 -3.054 1.00 90.44 293 LEU A O 1
ATOM 2307 N N . ARG A 1 294 ? -2.063 2.909 -4.847 1.00 90.12 294 ARG A N 1
ATOM 2308 C CA . ARG A 1 294 ? -2.578 4.074 -4.108 1.00 90.12 294 ARG A CA 1
ATOM 2309 C C . ARG A 1 294 ? -3.950 3.798 -3.492 1.00 90.12 294 ARG A C 1
ATOM 2311 O O . ARG A 1 294 ? -4.187 4.212 -2.361 1.00 90.12 294 ARG A O 1
ATOM 2318 N N . GLU A 1 295 ? -4.836 3.112 -4.208 1.00 90.81 295 GLU A N 1
ATOM 2319 C CA . GLU A 1 295 ? -6.154 2.713 -3.695 1.00 90.81 295 GLU A CA 1
ATOM 2320 C C . GLU A 1 295 ? -6.033 1.705 -2.547 1.00 90.81 295 GLU A C 1
ATOM 2322 O O . GLU A 1 295 ? -6.583 1.937 -1.472 1.00 90.81 295 GLU A O 1
ATOM 2327 N N . THR A 1 296 ? -5.249 0.636 -2.724 1.00 92.88 296 THR A N 1
ATOM 2328 C CA . THR A 1 296 ? -4.998 -0.355 -1.668 1.00 92.88 296 THR A CA 1
ATOM 2329 C C . THR A 1 296 ? -4.349 0.280 -0.440 1.00 92.88 296 THR A C 1
ATOM 2331 O O . THR A 1 296 ? -4.778 0.001 0.674 1.00 92.88 296 THR A O 1
ATOM 2334 N N . LEU A 1 297 ? -3.372 1.175 -0.617 1.00 92.69 297 LEU A N 1
ATOM 2335 C CA . LEU A 1 297 ? -2.714 1.868 0.491 1.00 92.69 297 LEU A CA 1
ATOM 2336 C C . LEU A 1 297 ? -3.718 2.673 1.324 1.00 92.69 297 LEU A C 1
ATOM 2338 O O . LEU A 1 297 ? -3.689 2.593 2.550 1.00 92.69 297 LEU A O 1
ATOM 2342 N N . LYS A 1 298 ? -4.617 3.420 0.669 1.00 89.88 298 LYS A N 1
ATOM 2343 C CA . LYS A 1 298 ? -5.670 4.181 1.355 1.00 89.88 298 LYS A CA 1
ATOM 2344 C C . LYS A 1 298 ? -6.599 3.268 2.156 1.00 89.88 298 LYS A C 1
ATOM 2346 O O . LYS A 1 298 ? -6.888 3.574 3.310 1.00 89.88 298 LYS A O 1
ATOM 2351 N N . GLU A 1 299 ? -7.033 2.146 1.580 1.00 89.56 299 GLU A N 1
ATOM 2352 C CA . GLU A 1 299 ? -7.910 1.198 2.282 1.00 89.56 299 GLU A CA 1
ATOM 2353 C C . GLU A 1 299 ? -7.199 0.553 3.481 1.00 89.56 299 GLU A C 1
ATOM 2355 O O . GLU A 1 299 ? -7.748 0.504 4.581 1.00 89.56 299 GLU A O 1
ATOM 2360 N N . THR A 1 300 ? -5.943 0.131 3.310 1.00 91.69 300 THR A N 1
ATOM 2361 C CA . THR A 1 300 ? -5.136 -0.454 4.390 1.00 91.69 300 THR A CA 1
ATOM 2362 C C . THR A 1 300 ? -4.872 0.545 5.515 1.00 91.69 300 THR A C 1
ATOM 2364 O O . THR A 1 300 ? -4.969 0.183 6.684 1.00 91.69 300 THR A O 1
ATOM 2367 N N . GLN A 1 301 ? -4.583 1.811 5.200 1.00 89.44 301 GLN A N 1
ATOM 2368 C CA . GLN A 1 301 ? -4.424 2.857 6.216 1.00 89.44 301 GLN A CA 1
ATOM 2369 C C . GLN A 1 301 ? -5.702 3.051 7.037 1.00 89.44 301 GLN A C 1
ATOM 2371 O O . GLN A 1 301 ? -5.628 3.180 8.259 1.00 89.44 301 GLN A O 1
ATOM 2376 N N . LYS A 1 302 ? -6.870 3.016 6.385 1.00 86.94 302 LYS A N 1
ATOM 2377 C CA . LYS A 1 302 ? -8.163 3.113 7.068 1.00 86.94 302 LYS A CA 1
ATOM 2378 C C . LYS A 1 302 ? -8.404 1.923 8.005 1.00 86.94 302 LYS A C 1
ATOM 2380 O O . LYS A 1 302 ? -8.730 2.129 9.170 1.00 86.94 302 LYS A O 1
ATOM 2385 N N . GLN A 1 303 ? -8.156 0.697 7.539 1.00 89.19 303 GLN A N 1
ATOM 2386 C CA . GLN A 1 303 ? -8.258 -0.517 8.366 1.00 89.19 303 GLN A CA 1
ATOM 2387 C C . GLN A 1 303 ? -7.280 -0.505 9.553 1.00 89.19 303 GLN A C 1
ATOM 2389 O O . GLN A 1 303 ? -7.629 -0.916 10.658 1.00 89.19 303 GLN A O 1
ATOM 2394 N N . GLN A 1 304 ? -6.061 0.005 9.352 1.00 92.75 304 GLN A N 1
ATOM 2395 C CA . GLN A 1 304 ? -5.065 0.128 10.417 1.00 92.75 304 GLN A CA 1
ATOM 2396 C C . GLN A 1 304 ? -5.524 1.103 11.514 1.00 92.75 304 GLN A C 1
ATOM 2398 O O . GLN A 1 304 ? -5.333 0.824 12.701 1.00 92.75 304 GLN A O 1
ATOM 2403 N N . ALA A 1 305 ? -6.133 2.233 11.138 1.00 90.06 305 ALA A N 1
ATOM 2404 C CA . ALA A 1 305 ? -6.674 3.201 12.091 1.00 90.06 305 ALA A CA 1
ATOM 2405 C C . ALA A 1 305 ? -7.817 2.595 12.925 1.00 90.06 305 ALA A C 1
ATOM 2407 O O . ALA A 1 305 ? -7.807 2.722 14.149 1.00 90.06 305 ALA A O 1
ATOM 2408 N N . GLU A 1 306 ? -8.733 1.863 12.282 1.00 92.50 306 GLU A N 1
ATOM 2409 C CA . GLU A 1 306 ? -9.842 1.156 12.942 1.00 92.50 306 GLU A CA 1
ATOM 2410 C C . GLU A 1 306 ? -9.339 0.122 13.957 1.00 92.50 306 GLU A C 1
ATOM 2412 O O . GLU A 1 306 ? -9.746 0.144 15.118 1.00 92.50 306 GLU A O 1
ATOM 2417 N N . MET A 1 307 ? -8.390 -0.732 13.561 1.00 93.25 307 MET A N 1
ATOM 2418 C CA . MET A 1 307 ? -7.782 -1.718 14.461 1.00 93.25 307 MET A CA 1
ATOM 2419 C C . MET A 1 307 ? -7.095 -1.053 15.662 1.00 93.25 307 MET A C 1
ATOM 2421 O O . MET A 1 307 ? -7.262 -1.478 16.804 1.00 93.25 307 MET A O 1
ATOM 2425 N N . THR A 1 308 ? -6.335 0.017 15.418 1.00 95.94 308 THR A N 1
ATOM 2426 C CA . THR A 1 308 ? -5.630 0.747 16.484 1.00 95.94 308 THR A CA 1
ATOM 2427 C C . THR A 1 308 ? -6.611 1.346 17.495 1.00 95.94 308 THR A C 1
ATOM 2429 O O . THR A 1 308 ? -6.379 1.286 18.703 1.00 95.94 308 THR A O 1
ATOM 2432 N N . ALA A 1 309 ? -7.721 1.899 17.010 1.00 95.69 309 ALA A N 1
ATOM 2433 C CA . ALA 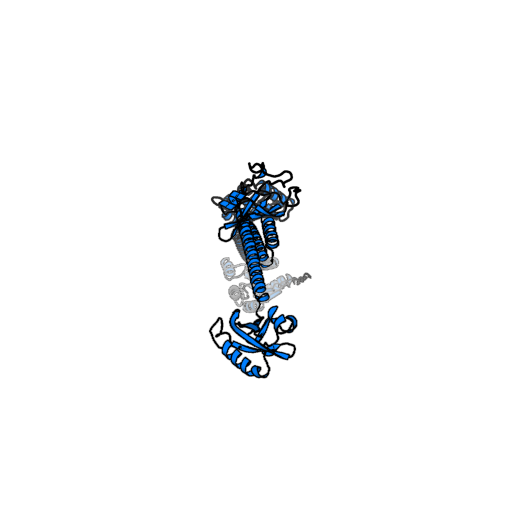A 1 309 ? -8.764 2.482 17.839 1.00 95.69 309 ALA A CA 1
ATOM 2434 C C . ALA A 1 309 ? -9.503 1.420 18.675 1.00 95.69 309 ALA A C 1
ATOM 2436 O O . ALA A 1 309 ? -9.661 1.609 19.882 1.00 95.69 309 ALA A O 1
ATOM 2437 N N . LEU A 1 310 ? -9.863 0.276 18.083 1.00 95.00 310 LEU A N 1
ATOM 2438 C CA . LEU A 1 310 ? -10.479 -0.845 18.807 1.00 95.00 310 LEU A CA 1
ATOM 2439 C C . LEU A 1 310 ? -9.574 -1.376 19.924 1.00 95.00 310 LEU A C 1
ATOM 2441 O O . LEU A 1 310 ? -10.037 -1.583 21.043 1.00 95.00 310 LEU A O 1
ATOM 2445 N N . LEU A 1 311 ? -8.272 -1.536 19.660 1.00 95.56 311 LEU A N 1
ATOM 2446 C CA . LEU A 1 311 ? -7.309 -1.955 20.684 1.00 95.56 311 LEU A CA 1
ATOM 2447 C C . LEU A 1 311 ? -7.214 -0.944 21.832 1.00 95.56 311 LEU A C 1
ATOM 2449 O O . LEU A 1 311 ? -7.169 -1.333 22.998 1.00 95.56 311 LEU A O 1
ATOM 2453 N N . ARG A 1 312 ? -7.210 0.356 21.518 1.00 96.00 312 ARG A N 1
ATOM 2454 C CA . ARG A 1 312 ? -7.189 1.416 22.535 1.00 96.00 312 ARG A CA 1
ATOM 2455 C C . ARG A 1 312 ? -8.451 1.394 23.401 1.00 96.00 312 ARG A C 1
ATOM 2457 O O . ARG A 1 312 ? -8.336 1.498 24.618 1.00 96.00 312 ARG A O 1
ATOM 2464 N N . ALA A 1 313 ? -9.624 1.235 22.793 1.00 95.75 313 ALA A N 1
ATOM 2465 C CA . ALA A 1 313 ? -10.892 1.140 23.510 1.00 95.75 313 ALA A CA 1
ATOM 2466 C C . ALA A 1 313 ? -10.987 -0.140 24.355 1.00 95.75 313 ALA A C 1
ATOM 2468 O O . ALA A 1 313 ? -11.373 -0.078 25.517 1.00 95.75 313 ALA A O 1
ATOM 2469 N N . SER A 1 314 ? -10.548 -1.285 23.825 1.00 96.25 314 SER A N 1
ATOM 2470 C CA . SER A 1 314 ? -10.478 -2.544 24.577 1.00 96.25 314 SER A CA 1
ATOM 2471 C C . SER A 1 314 ? -9.553 -2.438 25.791 1.00 96.25 314 SER A C 1
ATOM 2473 O O . SER A 1 314 ? -9.873 -2.967 26.851 1.00 96.25 314 SER A O 1
ATOM 2475 N N . ARG A 1 315 ? -8.441 -1.703 25.682 1.00 95.75 315 ARG A N 1
ATOM 2476 C CA . ARG A 1 315 ? -7.553 -1.465 26.824 1.00 95.75 315 ARG A CA 1
ATOM 2477 C C . ARG A 1 315 ? -8.214 -0.613 27.912 1.00 95.75 315 ARG A C 1
ATOM 2479 O O . ARG A 1 315 ? -8.017 -0.896 29.088 1.00 95.75 315 ARG A O 1
ATOM 2486 N N . ALA A 1 316 ? -9.051 0.357 27.535 1.00 94.12 316 ALA A N 1
ATOM 2487 C CA . ALA A 1 316 ? -9.799 1.174 28.494 1.00 94.12 316 ALA A CA 1
ATOM 2488 C C . ALA A 1 316 ? -10.722 0.329 29.392 1.00 94.12 316 ALA A C 1
ATOM 2490 O O . ALA A 1 316 ? -10.833 0.610 30.580 1.00 94.12 316 ALA A O 1
ATOM 2491 N N . VAL A 1 317 ? -11.307 -0.751 28.861 1.00 94.62 317 VAL A N 1
ATOM 2492 C CA . VAL A 1 317 ? -12.126 -1.708 29.633 1.00 94.62 317 VAL A CA 1
ATOM 2493 C C . VAL A 1 317 ? -11.346 -2.346 30.794 1.00 94.62 317 VAL A C 1
ATOM 2495 O O . VAL A 1 317 ? -11.941 -2.723 31.798 1.00 94.62 317 VAL A O 1
ATOM 2498 N N . LEU A 1 318 ? -10.027 -2.503 30.647 1.00 91.94 318 LEU A N 1
ATOM 2499 C CA . LEU A 1 318 ? -9.158 -3.154 31.632 1.00 91.94 318 LEU A CA 1
ATOM 2500 C C . LEU A 1 318 ? -8.448 -2.157 32.559 1.00 91.94 318 LEU A C 1
ATOM 2502 O O . LEU A 1 318 ? -8.104 -2.513 33.681 1.00 91.94 318 LEU A O 1
ATOM 2506 N N . GLU A 1 319 ? -8.169 -0.944 32.076 1.00 93.00 319 GLU A N 1
ATOM 2507 C CA . GLU A 1 319 ? -7.387 0.068 32.802 1.00 93.00 319 GLU A CA 1
ATOM 2508 C C . GLU A 1 319 ? -8.230 0.892 33.786 1.00 93.00 319 GLU A C 1
ATOM 2510 O O . GLU A 1 319 ? -7.698 1.357 34.794 1.00 93.00 319 GLU A O 1
ATOM 2515 N N . TYR A 1 320 ? -9.524 1.083 33.514 1.00 92.56 320 TYR A N 1
ATOM 2516 C CA . TYR A 1 320 ? -10.406 1.894 34.354 1.00 92.56 320 TYR A CA 1
ATOM 2517 C C . TYR A 1 320 ? -11.266 1.031 35.285 1.00 92.56 320 TYR A C 1
ATOM 2519 O O . TYR A 1 320 ? -11.864 0.046 34.861 1.00 92.56 320 TYR A O 1
ATOM 2527 N N . HIS A 1 321 ? -11.362 1.439 36.555 1.00 84.25 321 HIS A N 1
ATOM 2528 C CA . HIS A 1 321 ? -12.212 0.785 37.559 1.00 84.25 321 HIS A CA 1
ATOM 2529 C C . HIS A 1 321 ? -13.663 1.292 37.544 1.00 84.25 321 HIS A C 1
ATOM 2531 O O . HIS A 1 321 ? -14.577 0.540 37.866 1.00 84.25 321 HIS A O 1
ATOM 2537 N N . SER A 1 322 ? -13.870 2.555 37.157 1.00 91.94 322 SER A N 1
ATOM 2538 C CA . SER A 1 322 ? -15.192 3.170 37.007 1.00 91.94 322 SER A CA 1
ATOM 2539 C C . SER A 1 322 ? -15.716 2.973 35.589 1.00 91.94 322 SER A C 1
ATOM 2541 O O . SER A 1 322 ? -15.012 3.257 34.613 1.00 91.94 322 SER A O 1
ATOM 2543 N N . PHE A 1 323 ? -16.982 2.563 35.469 1.00 94.81 323 PHE A N 1
ATOM 2544 C CA . PHE A 1 323 ? -17.658 2.513 34.176 1.00 94.81 323 PHE A CA 1
ATOM 2545 C C . PHE A 1 323 ? -17.674 3.879 33.473 1.00 94.81 323 PHE A C 1
ATOM 2547 O O . PHE A 1 323 ? -17.466 3.932 32.263 1.00 94.81 323 PHE A O 1
ATOM 2554 N N . GLN A 1 324 ? -17.860 4.981 34.205 1.00 93.81 324 GLN A N 1
ATOM 2555 C CA . GLN A 1 324 ? -17.942 6.321 33.615 1.00 93.81 324 GLN A CA 1
ATOM 2556 C C . GLN A 1 324 ? -16.656 6.705 32.870 1.00 93.81 324 GLN A C 1
ATOM 2558 O O . GLN A 1 324 ? -16.720 7.162 31.727 1.00 93.81 324 GLN A O 1
ATOM 2563 N N . ASP A 1 325 ? -15.494 6.452 33.474 1.00 94.38 325 ASP A N 1
ATOM 2564 C CA . ASP A 1 325 ? -14.196 6.767 32.867 1.00 94.38 325 ASP A CA 1
ATOM 2565 C C . ASP A 1 325 ? -13.910 5.880 31.646 1.00 94.38 325 ASP A C 1
ATOM 2567 O O . ASP A 1 325 ? -13.463 6.363 30.598 1.00 94.38 325 ASP A O 1
ATOM 2571 N N . ALA A 1 326 ? -14.223 4.582 31.753 1.00 96.00 326 ALA A N 1
ATOM 2572 C CA . ALA A 1 326 ? -14.090 3.642 30.646 1.00 96.00 326 ALA A CA 1
ATOM 2573 C C . ALA A 1 326 ? -14.990 4.043 29.466 1.00 96.00 326 ALA A C 1
ATOM 2575 O O . ALA A 1 326 ? -14.517 4.148 28.331 1.00 96.00 326 ALA A O 1
ATOM 2576 N N . ALA A 1 327 ? -16.268 4.322 29.737 1.00 96.00 327 ALA A N 1
ATOM 2577 C CA . ALA A 1 327 ? -17.257 4.723 28.743 1.00 96.00 327 ALA A CA 1
ATOM 2578 C C . ALA A 1 327 ? -16.859 6.022 28.033 1.00 96.00 327 ALA A C 1
ATOM 2580 O O . ALA A 1 327 ? -16.946 6.093 26.808 1.00 96.00 327 ALA A O 1
ATOM 2581 N N . GLN A 1 328 ? -16.359 7.020 28.770 1.00 95.50 328 GLN A N 1
ATOM 2582 C CA . GLN A 1 328 ? -15.877 8.279 28.197 1.00 95.50 328 GLN A CA 1
ATOM 2583 C C . GLN A 1 328 ? -14.685 8.062 27.261 1.00 95.50 328 GLN A C 1
ATOM 2585 O O . GLN A 1 328 ? -14.643 8.629 26.166 1.00 95.50 328 GLN A O 1
ATOM 2590 N N . CYS A 1 329 ? -13.719 7.230 27.659 1.00 96.44 329 CYS A N 1
ATOM 2591 C CA . CYS A 1 329 ? -12.567 6.910 26.819 1.00 96.44 329 CYS A CA 1
ATOM 2592 C C . CYS A 1 329 ? -12.991 6.177 25.535 1.00 96.44 329 CYS A C 1
ATOM 2594 O O . CYS A 1 329 ? -12.598 6.579 24.437 1.00 96.44 329 CYS A O 1
ATOM 2596 N N . ILE A 1 330 ? -13.833 5.146 25.660 1.00 97.56 330 ILE A N 1
ATOM 2597 C CA . ILE A 1 330 ? -14.360 4.361 24.533 1.00 97.56 330 ILE A CA 1
ATOM 2598 C C . ILE A 1 330 ? -15.138 5.266 23.570 1.00 97.56 330 ILE A C 1
ATOM 2600 O O . ILE A 1 330 ? -14.882 5.244 22.365 1.00 97.56 330 ILE A O 1
ATOM 2604 N N . PHE A 1 331 ? -16.028 6.112 24.095 1.00 97.56 331 PHE A N 1
ATOM 2605 C CA . PHE A 1 331 ? -16.779 7.088 23.310 1.00 97.56 331 PHE A CA 1
ATOM 2606 C C . PHE A 1 331 ? -15.861 8.041 22.544 1.00 97.56 331 PHE A C 1
ATOM 2608 O O . PHE A 1 331 ? -16.024 8.182 21.335 1.00 97.56 331 PHE A O 1
ATOM 2615 N N . ASN A 1 332 ? -14.874 8.651 23.209 1.00 96.44 332 ASN A N 1
ATOM 2616 C CA . ASN A 1 332 ? -13.971 9.610 22.570 1.00 96.44 332 ASN A CA 1
ATOM 2617 C C . ASN A 1 332 ? -13.210 8.965 21.406 1.00 96.44 332 ASN A C 1
ATOM 2619 O O . ASN A 1 332 ? -13.134 9.534 20.321 1.00 96.44 332 ASN A O 1
ATOM 2623 N N . VAL A 1 333 ? -12.706 7.743 21.600 1.00 97.19 333 VAL A N 1
ATOM 2624 C CA . VAL A 1 333 ? -12.008 7.006 20.540 1.00 97.19 333 VAL A CA 1
ATOM 2625 C C . VAL A 1 333 ? -12.951 6.676 19.374 1.00 97.19 333 VAL A C 1
ATOM 2627 O O . VAL A 1 333 ? -12.545 6.808 18.220 1.00 97.19 333 VAL A O 1
ATOM 2630 N N . CYS A 1 334 ? -14.198 6.284 19.653 1.00 97.56 334 CYS A N 1
ATOM 2631 C CA . CYS A 1 334 ? -15.204 6.017 18.622 1.00 97.56 334 CYS A CA 1
ATOM 2632 C C . CYS A 1 334 ? -15.544 7.280 17.819 1.00 97.56 334 CYS A C 1
ATOM 2634 O O . CYS A 1 334 ? -15.503 7.277 16.588 1.00 97.56 334 CYS A O 1
ATOM 2636 N N . LYS A 1 335 ? -15.826 8.377 18.530 1.00 96.19 335 LYS A N 1
ATOM 2637 C CA . LYS A 1 335 ? -16.170 9.684 17.969 1.00 96.19 335 LYS A CA 1
ATOM 2638 C C . LYS A 1 335 ? -15.067 10.192 17.038 1.00 96.19 335 LYS A C 1
ATOM 2640 O O . LYS A 1 335 ? -15.355 10.551 15.895 1.00 96.19 335 LYS A O 1
ATOM 2645 N N . ASP A 1 336 ? -13.817 10.147 17.499 1.00 95.56 336 ASP A N 1
ATOM 2646 C CA . ASP A 1 336 ? -12.646 10.587 16.734 1.00 95.56 336 ASP A CA 1
ATOM 2647 C C . ASP A 1 336 ? -12.405 9.709 15.496 1.00 95.56 336 ASP A C 1
ATOM 2649 O O . ASP A 1 336 ? -12.102 10.227 14.421 1.00 95.56 336 ASP A O 1
ATOM 2653 N N . LEU A 1 337 ? -12.566 8.385 15.620 1.00 96.19 337 LEU A N 1
ATOM 2654 C CA . LEU A 1 337 ? -12.405 7.448 14.503 1.00 96.19 337 LEU A CA 1
ATOM 2655 C C . LEU A 1 337 ? -13.465 7.661 13.413 1.00 96.19 337 LEU A C 1
ATOM 2657 O O . LEU A 1 337 ? -13.146 7.626 12.224 1.00 96.19 337 LEU A O 1
ATOM 2661 N N . ILE A 1 338 ? -14.719 7.869 13.817 1.00 96.06 338 ILE A N 1
ATOM 2662 C CA . ILE A 1 338 ? -15.846 8.109 12.906 1.00 96.06 338 ILE A CA 1
ATOM 2663 C C . ILE A 1 338 ? -15.779 9.522 12.296 1.00 96.06 338 ILE A C 1
ATOM 2665 O O . ILE A 1 338 ? -16.290 9.747 11.194 1.00 96.06 338 ILE A O 1
ATOM 2669 N N . GLY A 1 339 ? -15.113 10.465 12.970 1.00 95.19 339 GLY A N 1
ATOM 2670 C CA . GLY A 1 339 ? -15.028 11.870 12.564 1.00 95.19 339 GLY A CA 1
ATOM 2671 C C . GLY A 1 339 ? -16.288 12.665 12.914 1.00 95.19 339 GLY A C 1
ATOM 2672 O O . GLY A 1 339 ? -16.644 13.610 12.210 1.00 95.19 339 GLY A O 1
ATOM 2673 N N . ALA A 1 340 ? -16.987 12.249 13.967 1.00 95.50 340 ALA A N 1
ATOM 2674 C CA . ALA A 1 340 ? -18.143 12.949 14.507 1.00 95.50 340 ALA A CA 1
ATOM 2675 C C . ALA A 1 340 ? -17.710 14.046 15.491 1.00 95.50 340 ALA A C 1
ATOM 2677 O O . ALA A 1 340 ? -16.588 14.035 15.998 1.00 95.50 340 ALA A O 1
ATOM 2678 N N . THR A 1 341 ? -18.588 15.008 15.767 1.00 93.25 341 THR A N 1
ATOM 2679 C CA . THR A 1 341 ? -18.229 16.158 16.618 1.00 93.25 341 THR A CA 1
ATOM 2680 C C . THR A 1 341 ? -18.791 16.054 18.028 1.00 93.25 341 THR A C 1
ATOM 2682 O O . THR A 1 341 ? -18.102 16.447 18.971 1.00 93.25 341 THR A O 1
ATOM 2685 N N . SER A 1 342 ? -19.973 15.459 18.195 1.00 93.25 342 SER A N 1
ATOM 2686 C CA . SER A 1 342 ? -20.692 15.393 19.469 1.00 93.25 342 SER A CA 1
ATOM 2687 C C . SER A 1 342 ? -21.286 14.007 19.737 1.00 93.25 342 SER A C 1
ATOM 2689 O O . SER A 1 342 ? -21.290 13.129 18.870 1.00 93.25 342 SER A O 1
ATOM 2691 N N . GLY A 1 343 ? -21.772 13.793 20.959 1.00 93.25 343 GLY A N 1
ATOM 2692 C CA . GLY A 1 343 ? -22.438 12.555 21.353 1.00 93.25 343 GLY A CA 1
ATOM 2693 C C . GLY A 1 343 ? -22.477 12.337 22.864 1.00 93.25 343 GLY A C 1
ATOM 2694 O O . GLY A 1 343 ? -22.178 13.243 23.640 1.00 93.25 343 GLY A O 1
ATOM 2695 N N . TYR A 1 344 ? -22.885 11.142 23.284 1.00 93.88 344 TYR A N 1
ATOM 2696 C CA . TYR A 1 344 ? -23.030 10.774 24.692 1.00 93.88 344 TYR A CA 1
ATOM 2697 C C . TYR A 1 344 ? -23.020 9.256 24.894 1.00 93.88 344 TYR A C 1
ATOM 2699 O O . TYR A 1 344 ? -23.200 8.481 23.952 1.00 93.88 344 TYR A O 1
ATOM 2707 N N . VAL A 1 345 ? -22.880 8.836 26.150 1.00 95.94 345 VAL A N 1
ATOM 2708 C CA . VAL A 1 345 ? -23.223 7.480 26.601 1.00 95.94 345 VAL A CA 1
ATOM 2709 C C . VAL A 1 345 ? -24.305 7.594 27.665 1.00 95.94 345 VAL A C 1
ATOM 2711 O O . VAL A 1 345 ? -24.234 8.458 28.537 1.00 95.94 345 VAL A O 1
ATOM 2714 N N . ALA A 1 346 ? -25.317 6.737 27.585 1.00 94.75 346 ALA A N 1
ATOM 2715 C CA . ALA A 1 346 ? -26.398 6.676 28.561 1.00 94.75 346 ALA A CA 1
ATOM 2716 C C . ALA A 1 346 ? -26.741 5.229 28.913 1.00 94.75 346 ALA A C 1
ATOM 2718 O O . ALA A 1 346 ? -26.585 4.334 28.081 1.00 94.75 346 ALA A O 1
ATOM 2719 N N . LEU A 1 347 ? -27.251 5.012 30.120 1.00 95.25 347 LEU A N 1
ATOM 2720 C CA . LEU A 1 347 ? -27.852 3.748 30.537 1.00 95.25 347 LEU A CA 1
ATOM 2721 C C . LEU A 1 347 ? -29.367 3.807 30.377 1.00 95.25 347 LEU A C 1
ATOM 2723 O O . LEU A 1 347 ? -29.943 4.882 30.223 1.00 95.25 347 LEU A O 1
ATOM 2727 N N . LEU A 1 348 ? -29.997 2.643 30.322 1.00 94.31 348 LEU A N 1
ATOM 2728 C CA . LEU A 1 348 ? -31.446 2.513 30.336 1.00 94.31 348 LEU A CA 1
ATOM 2729 C C . LEU A 1 348 ? -31.922 2.474 31.796 1.00 94.31 348 LEU A C 1
ATOM 2731 O O . LEU A 1 348 ? -31.359 1.717 32.588 1.00 94.31 348 LEU A O 1
ATOM 2735 N N . SER A 1 349 ? -32.938 3.268 32.139 1.00 92.38 349 SER A N 1
ATOM 2736 C CA . SER A 1 349 ? -33.552 3.265 33.473 1.00 92.38 349 SER A CA 1
ATOM 2737 C C . SER A 1 349 ? -34.133 1.888 33.831 1.00 92.38 349 SER A C 1
ATOM 2739 O O . SER A 1 349 ? -34.466 1.092 32.949 1.00 92.38 349 SER A O 1
ATOM 2741 N N . GLU A 1 350 ? -34.304 1.596 35.127 1.00 87.44 350 GLU A N 1
ATOM 2742 C CA . GLU A 1 350 ? -34.827 0.294 35.591 1.00 87.44 350 GLU A CA 1
ATOM 2743 C C . GLU A 1 350 ? -36.221 -0.045 35.030 1.00 87.44 350 GLU A C 1
ATOM 2745 O O . GLU A 1 350 ? -36.532 -1.213 34.797 1.00 87.44 350 GLU A O 1
ATOM 2750 N N . ASP A 1 351 ? -37.061 0.965 34.794 1.00 89.12 351 ASP A N 1
ATOM 2751 C CA . ASP A 1 351 ? -38.393 0.811 34.197 1.00 89.12 351 ASP A CA 1
ATOM 2752 C C . ASP A 1 351 ? -38.379 0.776 32.656 1.00 89.12 351 ASP A C 1
ATOM 2754 O O . ASP A 1 351 ? -39.412 0.529 32.029 1.00 89.12 351 ASP A O 1
ATOM 2758 N N . GLY A 1 352 ? -37.213 0.999 32.039 1.00 87.56 352 GLY A N 1
ATOM 2759 C CA . GLY A 1 352 ? -37.017 1.028 30.593 1.00 87.56 352 GLY A CA 1
ATOM 2760 C C . GLY A 1 352 ? -37.607 2.250 29.886 1.00 87.56 352 GLY A C 1
ATOM 2761 O O . GLY A 1 352 ? -37.677 2.255 28.654 1.00 87.56 352 GLY A O 1
ATOM 2762 N N . ALA A 1 353 ? -38.068 3.261 30.626 1.00 88.50 353 ALA A N 1
ATOM 2763 C CA . ALA A 1 353 ? -38.767 4.408 30.059 1.00 88.50 353 ALA A CA 1
ATOM 2764 C C . ALA A 1 353 ? -37.818 5.480 29.502 1.00 88.50 353 ALA A C 1
ATOM 2766 O O . ALA A 1 353 ? -38.165 6.159 28.526 1.00 88.50 353 ALA A O 1
ATOM 2767 N N . GLU A 1 354 ? -36.623 5.632 30.084 1.00 91.88 354 GLU A N 1
ATOM 2768 C CA . GLU A 1 354 ? -35.734 6.764 29.816 1.00 91.88 354 GLU A CA 1
ATOM 2769 C C . GLU A 1 354 ? -34.250 6.372 29.760 1.00 91.88 354 GLU A C 1
ATOM 2771 O O . GLU A 1 354 ? -33.822 5.313 30.216 1.00 91.88 354 GLU A O 1
ATOM 2776 N N . ASN A 1 355 ? -33.452 7.241 29.142 1.00 90.25 355 ASN A N 1
ATOM 2777 C CA . ASN A 1 355 ? -32.001 7.174 29.139 1.00 90.25 355 ASN A CA 1
ATOM 2778 C C . ASN A 1 355 ? -31.427 8.043 30.268 1.00 90.25 355 ASN A C 1
ATOM 2780 O O . ASN A 1 355 ? -31.598 9.259 30.253 1.00 90.25 355 ASN A O 1
ATOM 2784 N N . GLU A 1 356 ? -30.660 7.437 31.168 1.00 90.44 356 GLU A N 1
ATOM 2785 C CA . GLU A 1 356 ? -29.864 8.131 32.182 1.00 90.44 356 GLU A CA 1
ATOM 2786 C C . GLU A 1 356 ? -28.479 8.446 31.603 1.00 90.44 356 GLU A C 1
ATOM 2788 O O . GLU A 1 356 ? -27.653 7.553 31.383 1.00 90.44 356 GLU A O 1
ATOM 2793 N N . VAL A 1 357 ? -28.235 9.713 31.268 1.00 87.38 357 VAL A N 1
ATOM 2794 C CA . VAL A 1 357 ? -26.991 10.142 30.613 1.00 87.38 357 VAL A CA 1
ATOM 2795 C C . VAL A 1 357 ? -25.827 10.096 31.597 1.00 87.38 357 VAL A C 1
ATOM 2797 O O . VAL A 1 357 ? -25.859 10.762 32.626 1.00 87.38 357 VAL A O 1
ATOM 2800 N N . LEU A 1 358 ? -24.759 9.371 31.250 1.00 87.62 358 LEU A N 1
ATOM 2801 C CA . LEU A 1 358 ? -23.524 9.391 32.041 1.00 87.62 358 LEU A CA 1
ATOM 2802 C C . LEU A 1 358 ? -22.720 10.668 31.819 1.00 87.62 358 LEU A C 1
ATOM 2804 O O . LEU A 1 358 ? -22.150 11.229 32.751 1.00 87.62 358 LEU A O 1
ATOM 2808 N N . PHE A 1 359 ? -22.608 11.076 30.559 1.00 88.00 359 PHE A N 1
ATOM 2809 C CA . PHE A 1 359 ? -21.942 12.303 30.145 1.00 88.00 359 PHE A CA 1
ATOM 2810 C C . PHE A 1 359 ? -22.409 12.693 28.742 1.00 88.00 359 PHE A C 1
ATOM 2812 O O . PHE A 1 359 ? -22.825 11.840 27.957 1.00 88.00 359 PHE A O 1
ATOM 2819 N N . LEU A 1 360 ? -22.266 13.974 28.409 1.00 87.00 360 LEU A N 1
ATOM 2820 C CA . LEU A 1 360 ? -22.566 14.543 27.097 1.00 87.00 360 LEU A CA 1
ATOM 2821 C C . LEU A 1 360 ? -21.356 15.353 26.618 1.00 87.00 360 LEU A C 1
ATOM 2823 O O . LEU A 1 360 ? -20.896 16.255 27.316 1.00 87.00 360 LEU A O 1
ATOM 2827 N N . ASP A 1 361 ? -20.882 15.074 25.406 1.00 88.12 361 ASP A N 1
ATOM 2828 C CA . ASP A 1 361 ? -19.921 15.918 24.700 1.00 88.12 361 ASP A CA 1
ATOM 2829 C C . ASP A 1 361 ? -20.645 16.696 23.596 1.00 88.12 361 ASP A C 1
ATOM 2831 O O . ASP A 1 361 ? -21.056 16.141 22.574 1.00 88.12 361 ASP A O 1
ATOM 2835 N N . ALA A 1 362 ? -20.797 18.005 23.799 1.00 82.69 362 ALA A N 1
ATOM 2836 C CA . ALA A 1 362 ? -21.437 18.898 22.837 1.00 82.69 362 ALA A CA 1
ATOM 2837 C C . ALA A 1 362 ? -20.531 19.268 21.644 1.00 82.69 362 ALA A C 1
ATOM 2839 O O . ALA A 1 362 ? -20.963 20.011 20.764 1.00 82.69 362 ALA A O 1
ATOM 2840 N N . GLY A 1 363 ? -19.278 18.800 21.591 1.00 77.75 363 GLY A N 1
ATOM 2841 C CA . GLY A 1 363 ? -18.365 19.078 20.478 1.00 77.75 363 GLY A CA 1
ATOM 2842 C C . GLY A 1 363 ? -17.923 20.539 20.385 1.00 77.75 363 GLY A C 1
ATOM 2843 O O . GLY A 1 363 ? -17.627 21.030 19.298 1.00 77.75 363 GLY A O 1
ATOM 2844 N N . GLY A 1 364 ? -17.927 21.262 21.511 1.00 74.06 364 GLY A N 1
ATOM 2845 C CA . GLY A 1 364 ? -17.642 22.701 21.560 1.00 74.06 364 GLY A CA 1
ATOM 2846 C C . GLY A 1 364 ? -18.793 23.599 21.087 1.00 74.06 364 GLY A C 1
ATOM 2847 O O . GLY A 1 364 ? -18.613 24.813 20.997 1.00 74.06 364 GLY A O 1
ATOM 2848 N N . LEU A 1 365 ? -19.969 23.031 20.800 1.00 72.06 365 LEU A N 1
ATOM 2849 C CA . LEU A 1 365 ? -21.179 23.783 20.470 1.00 72.06 365 LEU A CA 1
ATOM 2850 C C . LEU A 1 365 ? -21.902 24.232 21.755 1.00 72.06 365 LEU A C 1
ATOM 2852 O O . LEU A 1 365 ? -21.892 23.503 22.750 1.00 72.06 365 LEU A O 1
ATOM 2856 N N . PRO A 1 366 ? -22.541 25.418 21.767 1.00 66.88 366 PRO A N 1
ATOM 2857 C CA . PRO A 1 366 ? -23.313 25.870 22.917 1.00 66.88 366 PRO A CA 1
ATOM 2858 C C . PRO A 1 366 ? -24.529 24.956 23.119 1.00 66.88 366 PRO A C 1
ATOM 2860 O O . PRO A 1 366 ? -25.406 24.887 22.262 1.00 66.88 366 PRO A O 1
ATOM 2863 N N . CYS A 1 367 ? -24.570 24.263 24.255 1.00 72.38 367 CYS A N 1
ATOM 2864 C CA . CYS A 1 367 ? -25.724 23.504 24.723 1.00 72.38 367 CYS A CA 1
ATOM 2865 C C . CYS A 1 367 ? -26.093 24.034 26.111 1.00 72.38 367 CYS A C 1
ATOM 2867 O O . CYS A 1 367 ? -25.265 23.994 27.021 1.00 72.38 367 CYS A O 1
ATOM 2869 N N . THR A 1 368 ? -27.301 24.577 26.260 1.00 75.12 368 THR A N 1
ATOM 2870 C CA . THR A 1 368 ? -27.798 25.140 27.534 1.00 75.12 368 THR A CA 1
ATOM 2871 C C . THR A 1 368 ? -28.861 24.260 28.186 1.00 75.12 368 THR A C 1
ATOM 2873 O O . THR A 1 368 ? -29.521 24.690 29.129 1.00 75.12 368 THR A O 1
ATOM 2876 N N . VAL A 1 369 ? -29.059 23.058 27.647 1.00 73.00 369 VAL A N 1
ATOM 2877 C CA . VAL A 1 369 ? -30.009 22.067 28.151 1.00 73.00 369 VAL A CA 1
ATOM 2878 C C . VAL A 1 369 ? -29.491 21.527 29.473 1.00 73.00 369 VAL A C 1
ATOM 2880 O O . VAL A 1 369 ? -28.316 21.177 29.579 1.00 73.00 369 VAL A O 1
ATOM 2883 N N . ASP A 1 370 ? -30.377 21.463 30.463 1.00 69.94 370 ASP A N 1
ATOM 2884 C CA . ASP A 1 370 ? -30.091 20.818 31.738 1.00 69.94 370 ASP A CA 1
ATOM 2885 C C . ASP A 1 370 ? -29.735 19.334 31.501 1.00 69.94 370 ASP A C 1
ATOM 2887 O O . ASP A 1 370 ? -30.555 18.606 30.934 1.00 69.94 370 ASP A O 1
ATOM 2891 N N . PRO A 1 371 ? -28.533 18.870 31.886 1.00 68.00 371 PRO A N 1
ATOM 2892 C CA . PRO A 1 371 ? -28.138 17.471 31.739 1.00 68.00 371 PRO A CA 1
ATOM 2893 C C . PRO A 1 371 ? -29.045 16.488 32.490 1.00 68.00 371 PRO A C 1
ATOM 2895 O O . PRO A 1 371 ? -29.069 15.313 32.132 1.00 68.00 371 PRO A O 1
ATOM 2898 N N . GLU A 1 372 ? -29.785 16.953 33.503 1.00 70.81 372 GLU A N 1
ATOM 2899 C CA . GLU A 1 372 ? -30.729 16.141 34.282 1.00 70.81 372 GLU A CA 1
ATOM 2900 C C . GLU A 1 372 ? -32.121 16.039 33.631 1.00 70.81 372 GLU A C 1
ATOM 2902 O O . GLU A 1 372 ? -33.009 15.373 34.167 1.00 70.81 372 GLU A O 1
ATOM 2907 N N . LEU A 1 373 ? -32.347 16.678 32.473 1.00 75.31 373 LEU A N 1
ATOM 2908 C CA . LEU A 1 373 ? -33.618 16.556 31.760 1.00 75.31 373 LEU A CA 1
ATOM 2909 C C . LEU A 1 373 ? -33.876 15.095 31.348 1.00 75.31 373 LEU A C 1
ATOM 2911 O O . LEU A 1 373 ? -33.029 14.487 30.687 1.00 75.31 373 LEU A O 1
ATOM 2915 N N . PRO A 1 374 ? -35.072 14.551 31.645 1.00 76.19 374 PRO A N 1
ATOM 2916 C CA . PRO A 1 374 ? -35.420 13.180 31.302 1.00 76.19 374 PRO A CA 1
ATOM 2917 C C . PRO A 1 374 ? -35.359 12.953 29.789 1.00 76.19 374 PRO A C 1
ATOM 2919 O O . PRO A 1 374 ? -35.906 13.725 28.989 1.00 76.19 374 PRO A O 1
ATOM 2922 N N . MET A 1 375 ? -34.690 11.872 29.383 1.00 87.00 375 MET A N 1
ATOM 2923 C CA . MET A 1 375 ? -34.498 11.507 27.979 1.00 87.00 375 MET A CA 1
ATOM 2924 C C . MET A 1 375 ? -35.308 10.255 27.625 1.00 87.00 375 MET A C 1
ATOM 2926 O O . MET A 1 375 ? -34.753 9.159 27.585 1.00 87.00 375 MET A O 1
ATOM 2930 N N . PRO A 1 376 ? -36.608 10.384 27.304 1.00 88.62 376 PRO A N 1
ATOM 2931 C CA . PRO A 1 376 ? -37.465 9.231 27.054 1.00 88.62 376 PRO A CA 1
ATOM 2932 C C . PRO A 1 376 ? -37.024 8.418 25.835 1.00 88.62 376 PRO A C 1
ATOM 2934 O O . PRO A 1 376 ? -36.556 8.967 24.824 1.00 88.62 376 PRO A O 1
ATOM 2937 N N . ILE A 1 377 ? -37.234 7.103 25.907 1.00 89.69 377 ILE A N 1
ATOM 2938 C CA . ILE A 1 377 ? -36.944 6.175 24.814 1.00 89.69 377 ILE A CA 1
ATOM 2939 C C . ILE A 1 377 ? -37.977 6.354 23.696 1.00 89.69 377 ILE A C 1
ATOM 2941 O O . ILE A 1 377 ? -39.117 5.903 23.780 1.00 89.69 377 ILE A O 1
ATOM 2945 N N . ARG A 1 378 ? -37.575 7.028 22.613 1.00 89.56 378 ARG A N 1
ATOM 2946 C CA . ARG A 1 378 ? -38.410 7.292 21.427 1.00 89.56 378 ARG A CA 1
ATOM 2947 C C . ARG A 1 378 ? -37.571 7.432 20.159 1.00 89.56 378 ARG A C 1
ATOM 2949 O O . ARG A 1 378 ? -36.351 7.593 20.230 1.00 89.56 378 ARG A O 1
ATOM 2956 N N . GLY A 1 379 ? -38.235 7.405 19.005 1.00 90.25 379 GLY A N 1
ATOM 2957 C CA . GLY A 1 379 ? -37.604 7.571 17.694 1.00 90.25 379 GLY A CA 1
ATOM 2958 C C . GLY A 1 379 ? -36.438 6.611 17.476 1.00 90.25 379 GLY A C 1
ATOM 2959 O O . GLY A 1 379 ? -36.522 5.445 17.857 1.00 90.25 379 GLY A O 1
ATOM 2960 N N . LEU A 1 380 ? -35.334 7.118 16.925 1.00 91.19 380 LEU A N 1
ATOM 2961 C CA . LEU A 1 380 ? -34.160 6.297 16.620 1.00 91.19 380 LEU A CA 1
ATOM 2962 C C . LEU A 1 380 ? -33.544 5.598 17.846 1.00 91.19 380 LEU A C 1
ATOM 2964 O O . LEU A 1 380 ? -32.973 4.522 17.702 1.00 91.19 380 LEU A O 1
ATOM 2968 N N . ARG A 1 381 ? -33.672 6.151 19.063 1.00 93.25 381 ARG A N 1
ATOM 2969 C CA . ARG A 1 381 ? -33.199 5.455 20.277 1.00 93.25 381 ARG A CA 1
ATOM 2970 C C . ARG A 1 381 ? -34.001 4.184 20.517 1.00 93.25 381 ARG A C 1
ATOM 2972 O O . ARG A 1 381 ? -33.427 3.127 20.750 1.00 93.25 381 ARG A O 1
ATOM 2979 N N . SER A 1 382 ? -35.329 4.293 20.433 1.00 93.75 382 SER A N 1
ATOM 2980 C CA . SER A 1 382 ? -36.238 3.150 20.578 1.00 93.75 382 SER A CA 1
ATOM 2981 C C . SER A 1 382 ? -35.955 2.085 19.520 1.00 93.75 382 SER A C 1
ATOM 2983 O O . SER A 1 382 ? -35.930 0.898 19.835 1.00 93.75 382 SER A O 1
ATOM 2985 N N . GLU A 1 383 ? -35.656 2.510 18.293 1.00 94.56 383 GLU A N 1
ATOM 2986 C CA . GLU A 1 383 ? -35.275 1.607 17.211 1.00 94.56 383 GLU A CA 1
ATOM 2987 C C . GLU A 1 383 ? -33.953 0.875 17.486 1.00 94.56 383 GLU A C 1
ATOM 2989 O O . GLU A 1 383 ? -33.902 -0.344 17.326 1.00 94.56 383 GLU A O 1
ATOM 2994 N N . ALA A 1 384 ? -32.912 1.564 17.971 1.00 95.38 384 ALA A N 1
ATOM 2995 C CA . ALA A 1 384 ? -31.657 0.928 18.396 1.00 95.38 384 ALA A CA 1
ATOM 2996 C C . ALA A 1 384 ? -31.885 -0.124 19.496 1.00 95.38 384 ALA A C 1
ATOM 2998 O O . ALA A 1 384 ? -31.385 -1.245 19.397 1.00 95.38 384 ALA A O 1
ATOM 2999 N N . TYR A 1 385 ? -32.677 0.210 20.521 1.00 95.38 385 TYR A N 1
ATOM 3000 C CA . TYR A 1 385 ? -33.012 -0.717 21.605 1.00 95.38 385 TYR A CA 1
ATOM 3001 C C . TYR A 1 385 ? -33.787 -1.944 21.104 1.00 95.38 385 TYR A C 1
ATOM 3003 O O . TYR A 1 385 ? -33.449 -3.075 21.452 1.00 9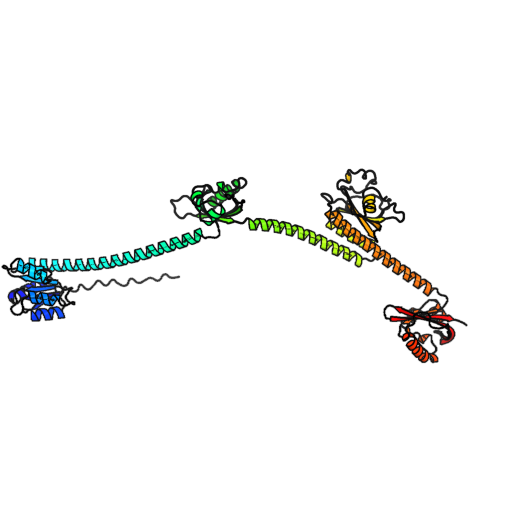5.38 385 TYR A O 1
ATOM 3011 N N . TYR A 1 386 ? -34.810 -1.743 20.270 1.00 94.19 386 TYR A N 1
ATOM 3012 C CA . TYR A 1 386 ? -35.669 -2.829 19.796 1.00 94.19 386 TYR A CA 1
ATOM 3013 C C . TYR A 1 386 ? -34.971 -3.729 18.772 1.00 94.19 386 TYR A C 1
ATOM 3015 O O . TYR A 1 386 ? -35.033 -4.954 18.875 1.00 94.19 386 TYR A O 1
ATOM 3023 N N . SER A 1 387 ? -34.286 -3.126 17.797 1.00 95.12 387 SER A N 1
ATOM 3024 C CA . SER A 1 387 ? -33.547 -3.857 16.762 1.00 95.12 387 SER A CA 1
ATOM 3025 C C . SER A 1 387 ? -32.280 -4.523 17.294 1.00 95.12 387 SER A C 1
ATOM 3027 O O . SER A 1 387 ? -31.771 -5.443 16.656 1.00 95.12 387 SER A O 1
ATOM 3029 N N . ARG A 1 388 ? -31.770 -4.066 18.450 1.00 95.50 388 ARG A N 1
ATOM 3030 C CA . ARG A 1 388 ? -30.481 -4.479 19.028 1.00 95.50 388 ARG A CA 1
ATOM 3031 C C . ARG A 1 388 ? -29.321 -4.275 18.051 1.00 95.50 388 ARG A C 1
ATOM 3033 O O . ARG A 1 388 ? -28.369 -5.049 18.026 1.00 95.50 388 ARG A O 1
ATOM 3040 N N . SER A 1 389 ? -29.419 -3.238 17.227 1.00 96.12 389 SER A N 1
ATOM 3041 C CA . SER A 1 389 ? -28.452 -2.930 16.181 1.00 96.12 389 SER A CA 1
ATOM 3042 C C . SER A 1 389 ? -28.177 -1.434 16.126 1.00 96.12 389 SER A C 1
ATOM 3044 O O . SER A 1 389 ? -28.969 -0.629 16.621 1.00 96.12 389 SER A O 1
ATOM 3046 N N . ALA A 1 390 ? -27.029 -1.063 15.561 1.00 97.69 390 ALA A N 1
ATOM 3047 C CA . ALA A 1 390 ? -26.715 0.339 15.354 1.00 97.69 390 ALA A CA 1
ATOM 3048 C C . ALA A 1 390 ? -27.589 0.923 14.235 1.00 97.69 390 ALA A C 1
ATOM 3050 O O . ALA A 1 390 ? -27.671 0.350 13.149 1.00 97.69 390 ALA A O 1
ATOM 3051 N N . VAL A 1 391 ? -28.205 2.074 14.497 1.00 97.44 391 VAL A N 1
ATOM 3052 C CA . VAL A 1 391 ? -29.086 2.785 13.558 1.00 97.44 391 VAL A CA 1
ATOM 3053 C C . VAL A 1 391 ? -28.639 4.233 13.417 1.00 97.44 391 VAL A C 1
ATOM 3055 O O . VAL A 1 391 ? -28.099 4.813 14.360 1.00 97.44 391 VAL A O 1
ATOM 3058 N N . TYR A 1 392 ? -28.854 4.829 12.247 1.00 97.31 392 TYR A N 1
ATOM 3059 C CA . TYR A 1 392 ? -28.493 6.220 11.996 1.00 97.31 392 TYR A CA 1
ATOM 3060 C C . TYR A 1 392 ? -29.490 6.920 11.072 1.00 97.31 392 TYR A C 1
ATOM 3062 O O . TYR A 1 392 ? -30.147 6.284 10.251 1.00 97.31 392 TYR A O 1
ATOM 3070 N N . ASP A 1 393 ? -29.571 8.243 11.203 1.00 96.38 393 ASP A N 1
ATOM 3071 C CA . ASP A 1 393 ? -30.343 9.129 10.333 1.00 96.38 393 ASP A CA 1
ATOM 3072 C C . ASP A 1 393 ? -29.462 10.313 9.927 1.00 96.38 393 ASP A C 1
ATOM 3074 O O . ASP A 1 393 ? -28.937 11.042 10.774 1.00 96.38 393 ASP A O 1
ATOM 3078 N N . ASN A 1 394 ? -29.280 10.467 8.614 1.00 96.44 394 ASN A N 1
ATOM 3079 C CA . ASN A 1 394 ? -28.448 11.510 8.022 1.00 96.44 394 ASN A CA 1
ATOM 3080 C C . ASN A 1 394 ? -29.189 12.824 7.768 1.00 96.44 394 ASN A C 1
ATOM 3082 O O . ASN A 1 394 ? -28.535 13.808 7.431 1.00 96.44 394 ASN A O 1
ATOM 3086 N N . ASP A 1 395 ? -30.513 12.838 7.926 1.00 93.12 395 ASP A N 1
ATOM 3087 C CA . ASP A 1 395 ? -31.360 14.022 7.782 1.00 93.12 395 ASP A CA 1
ATOM 3088 C C . ASP A 1 395 ? -32.157 14.284 9.069 1.00 93.12 395 ASP A C 1
ATOM 3090 O O . ASP A 1 395 ? -33.339 14.641 9.069 1.00 93.12 395 ASP A O 1
ATOM 3094 N N . PHE A 1 396 ? -31.489 14.095 10.210 1.00 91.25 396 PHE A N 1
ATOM 3095 C CA . PHE A 1 396 ? -32.128 14.184 11.516 1.00 91.25 396 PHE A CA 1
ATOM 3096 C C . PHE A 1 396 ? -32.707 15.581 11.775 1.00 91.25 396 PHE A C 1
ATOM 3098 O O . PHE A 1 396 ? -33.784 15.690 12.366 1.00 91.25 396 PHE A O 1
ATOM 3105 N N . ALA A 1 397 ? -32.050 16.635 11.274 1.00 88.69 397 ALA A N 1
ATOM 3106 C CA . ALA A 1 397 ? -32.490 18.028 11.392 1.00 88.69 397 ALA A CA 1
ATOM 3107 C C . ALA A 1 397 ? -33.871 18.311 10.770 1.00 88.69 397 ALA A C 1
ATOM 3109 O O . ALA A 1 397 ? -34.554 19.238 11.211 1.00 88.69 397 ALA A O 1
ATOM 3110 N N . HIS A 1 398 ? -34.303 17.523 9.780 1.00 89.88 398 HIS A N 1
ATOM 3111 C CA . HIS A 1 398 ? -35.630 17.638 9.161 1.00 89.88 398 HIS A CA 1
ATOM 3112 C C . HIS A 1 398 ? -36.585 16.514 9.587 1.00 89.88 398 HIS A C 1
ATOM 3114 O O . HIS A 1 398 ? -37.721 16.441 9.111 1.00 89.88 398 HIS A O 1
ATOM 3120 N N . SER A 1 399 ? -36.157 15.644 10.502 1.00 88.75 399 SER A N 1
ATOM 3121 C CA . SER A 1 399 ? -36.981 14.547 10.993 1.00 88.75 399 SER A CA 1
ATOM 3122 C C . SER A 1 399 ? -38.128 15.044 11.881 1.00 88.75 399 SER A C 1
ATOM 3124 O O . SER A 1 399 ? -38.048 16.065 12.570 1.00 88.75 399 SER A O 1
ATOM 3126 N N . GLN A 1 400 ? -39.188 14.237 11.966 1.00 86.19 400 GLN A N 1
ATOM 3127 C CA . GLN A 1 400 ? -40.298 14.462 12.900 1.00 86.19 400 GLN A CA 1
ATOM 3128 C C . GLN A 1 400 ? -39.871 14.444 14.380 1.00 86.19 400 GLN A C 1
ATOM 3130 O O . GLN A 1 400 ? -40.679 14.758 15.251 1.00 86.19 400 GLN A O 1
ATOM 3135 N N . TRP A 1 401 ? -38.635 14.042 14.693 1.00 85.31 401 TRP A N 1
ATOM 3136 C CA . TRP A 1 401 ? -38.140 13.940 16.064 1.00 85.31 401 TRP A CA 1
ATOM 3137 C C . TRP A 1 401 ? -37.587 15.262 16.600 1.00 85.31 401 TRP A C 1
ATOM 3139 O O . TRP A 1 401 ? -37.539 15.441 17.818 1.00 85.31 401 TRP A O 1
ATOM 3149 N N . MET A 1 402 ? -37.254 16.211 15.717 1.00 82.94 402 MET A N 1
ATOM 3150 C CA . MET A 1 402 ? -36.747 17.534 16.102 1.00 82.94 402 MET A CA 1
ATOM 3151 C C . MET A 1 402 ? -37.742 18.342 16.937 1.00 82.94 402 MET A C 1
ATOM 3153 O O . MET A 1 402 ? -37.326 19.090 17.814 1.00 82.94 402 MET A O 1
ATOM 3157 N N . GLN A 1 403 ? -39.050 18.130 16.749 1.00 82.12 403 GLN A N 1
ATOM 3158 C CA . GLN A 1 403 ? -40.095 18.790 17.549 1.00 82.12 403 GLN A CA 1
ATOM 3159 C C . GLN A 1 403 ? -40.040 18.442 19.046 1.00 82.12 403 GLN A C 1
ATOM 3161 O O . GLN A 1 403 ? -40.665 19.118 19.856 1.00 82.12 403 GLN A O 1
ATOM 3166 N N . PHE A 1 404 ? -39.334 17.368 19.412 1.00 84.00 404 PHE A N 1
ATOM 3167 C CA . PHE A 1 404 ? -39.199 16.930 20.795 1.00 84.00 404 PHE A CA 1
ATOM 3168 C C . PHE A 1 404 ? -37.851 17.310 21.428 1.00 84.00 404 PHE A C 1
ATOM 3170 O O . PHE A 1 404 ? -37.548 16.830 22.525 1.00 84.00 404 PHE A O 1
ATOM 3177 N N . MET A 1 405 ? -37.021 18.100 20.740 1.00 83.06 405 MET A N 1
ATOM 3178 C CA . MET A 1 405 ? -35.762 18.599 21.294 1.00 83.06 405 MET A CA 1
ATOM 3179 C C . MET A 1 405 ? -36.029 19.797 22.216 1.00 83.06 405 MET A C 1
ATOM 3181 O O . MET A 1 405 ? -36.801 20.678 21.839 1.00 83.06 405 MET A O 1
ATOM 3185 N N . PRO A 1 406 ? -35.424 19.843 23.416 1.00 80.94 406 PRO A N 1
ATOM 3186 C CA . PRO A 1 406 ? -35.577 20.975 24.322 1.00 80.94 406 PRO A CA 1
ATOM 3187 C C . PRO A 1 406 ? -34.896 22.236 23.771 1.00 80.94 406 PRO A C 1
ATOM 3189 O O . PRO A 1 406 ? -33.916 22.161 23.025 1.00 80.94 406 PRO A O 1
ATOM 3192 N N . ASP A 1 407 ? -35.398 23.402 24.176 1.00 76.38 407 ASP A N 1
ATOM 3193 C CA . ASP A 1 407 ? -34.816 24.689 23.794 1.00 76.38 407 ASP A CA 1
ATOM 3194 C C . ASP A 1 407 ? -33.353 24.794 24.261 1.00 76.38 407 ASP A C 1
ATOM 3196 O O . ASP A 1 407 ? -33.019 24.487 25.406 1.00 76.38 407 ASP A O 1
ATOM 3200 N N . GLY A 1 408 ? -32.466 25.237 23.364 1.00 74.19 408 GLY A N 1
ATOM 3201 C CA . GLY A 1 408 ? -31.030 25.366 23.644 1.00 74.19 408 GLY A CA 1
ATOM 3202 C C . GLY A 1 408 ? -30.207 24.084 23.461 1.00 74.19 408 GLY A C 1
ATOM 3203 O O . GLY A 1 408 ? -29.023 24.077 23.808 1.00 74.19 408 GLY A O 1
ATOM 3204 N N . HIS A 1 409 ? -30.802 23.013 22.920 1.00 79.75 409 HIS A N 1
ATOM 3205 C CA . HIS A 1 409 ? -30.087 21.790 22.544 1.00 79.75 409 HIS A CA 1
ATOM 3206 C C . HIS A 1 409 ? -29.125 22.037 21.376 1.00 79.75 409 HIS A C 1
ATOM 3208 O O . HIS A 1 409 ? -29.403 22.834 20.477 1.00 79.75 409 HIS A O 1
ATOM 3214 N N . VAL A 1 410 ? -28.001 21.313 21.364 1.00 79.38 410 VAL A N 1
ATOM 3215 C CA . VAL A 1 410 ? -27.054 21.334 20.242 1.00 79.38 410 VAL A CA 1
ATOM 3216 C C . VAL A 1 410 ? -27.771 20.993 18.931 1.00 79.38 410 VAL A C 1
ATOM 3218 O O . VAL A 1 410 ? -28.593 20.075 18.884 1.00 79.38 410 VAL A O 1
ATOM 3221 N N . HIS A 1 411 ? -27.483 21.733 17.860 1.00 83.62 411 HIS A N 1
ATOM 3222 C CA . HIS A 1 411 ? -28.055 21.427 16.551 1.00 83.62 411 HIS A CA 1
ATOM 3223 C C . HIS A 1 411 ? -27.562 20.054 16.082 1.00 83.62 411 HIS A C 1
ATOM 3225 O O . HIS A 1 411 ? -26.355 19.813 16.061 1.00 83.62 411 HIS A O 1
ATOM 3231 N N . LEU A 1 412 ? -28.492 19.161 15.744 1.00 88.12 412 LEU A N 1
ATOM 3232 C CA . LEU A 1 412 ? -28.208 17.802 15.290 1.00 88.12 412 LEU A CA 1
ATOM 3233 C C . LEU A 1 412 ? -28.543 17.687 13.800 1.00 88.12 412 LEU A C 1
ATOM 3235 O O . LEU A 1 412 ? -29.716 17.636 13.442 1.00 88.12 412 LEU A O 1
ATOM 3239 N N . GLU A 1 413 ? -27.526 17.635 12.943 1.00 91.56 413 GLU A N 1
ATOM 3240 C CA . GLU A 1 413 ? -27.694 17.404 11.502 1.00 91.56 413 GLU A CA 1
ATOM 3241 C C . GLU A 1 413 ? -27.971 15.929 11.214 1.00 91.56 413 GLU A C 1
ATOM 3243 O O . GLU A 1 413 ? -28.905 15.578 10.497 1.00 91.56 413 GLU A O 1
ATOM 3248 N N . ASN A 1 414 ? -27.160 15.061 11.813 1.00 95.06 414 ASN A N 1
ATOM 3249 C CA . ASN A 1 414 ? -27.241 13.617 11.676 1.00 95.06 414 ASN A CA 1
ATOM 3250 C C . ASN A 1 414 ? -26.895 12.946 13.004 1.00 95.06 414 ASN A C 1
ATOM 3252 O O . ASN A 1 414 ? -26.112 13.478 13.798 1.00 95.06 414 ASN A O 1
ATOM 3256 N N . VAL A 1 415 ? -27.480 11.775 13.251 1.00 95.94 415 VAL A N 1
ATOM 3257 C CA . VAL A 1 415 ? -27.280 11.009 14.488 1.00 95.94 415 VAL A CA 1
ATOM 3258 C C . VAL A 1 415 ? -27.090 9.529 14.197 1.00 95.94 415 VAL A C 1
ATOM 3260 O O . VAL A 1 415 ? -27.645 8.997 13.240 1.00 95.94 415 VAL A O 1
ATOM 3263 N N . LEU A 1 416 ? -26.335 8.866 15.063 1.00 98.00 416 LEU A N 1
ATOM 3264 C CA . LEU A 1 416 ? -26.101 7.435 15.078 1.00 98.00 416 LEU A CA 1
ATOM 3265 C C . LEU A 1 416 ? -26.211 6.941 16.517 1.00 98.00 416 LEU A C 1
ATOM 3267 O O . LEU A 1 416 ? -25.620 7.522 17.428 1.00 98.00 416 LEU A O 1
ATOM 3271 N N . PHE A 1 417 ? -26.928 5.842 16.717 1.00 97.94 417 PHE A N 1
ATOM 3272 C CA . PHE A 1 417 ? -27.055 5.191 18.012 1.00 97.94 417 PHE A CA 1
ATOM 3273 C C . PHE A 1 417 ? -26.658 3.726 17.925 1.00 97.94 417 PHE A C 1
ATOM 3275 O O . PHE A 1 417 ? -27.158 3.003 17.069 1.00 97.94 417 PHE A O 1
ATOM 3282 N N . ALA A 1 418 ? -25.793 3.289 18.836 1.00 98.06 418 ALA A N 1
ATOM 3283 C CA . ALA A 1 418 ? -25.409 1.897 19.009 1.00 98.06 418 ALA A CA 1
ATOM 3284 C C . ALA A 1 418 ? -25.801 1.422 20.419 1.00 98.06 418 ALA A C 1
ATOM 3286 O O . ALA A 1 418 ? -25.427 2.069 21.399 1.00 98.06 418 ALA A O 1
ATOM 3287 N N . PRO A 1 419 ? -26.562 0.325 20.562 1.00 97.75 419 PRO A N 1
ATOM 3288 C CA . PRO A 1 419 ? -26.953 -0.175 21.875 1.00 97.75 419 PRO A CA 1
ATOM 3289 C C . PRO A 1 419 ? -25.761 -0.798 22.618 1.00 97.75 419 PRO A C 1
ATOM 3291 O O . PRO A 1 419 ? -24.910 -1.455 22.020 1.00 97.75 419 PRO A O 1
ATOM 3294 N N . LEU A 1 420 ? -25.729 -0.633 23.940 1.00 97.75 420 LEU A N 1
ATOM 3295 C CA . LEU A 1 420 ? -24.862 -1.394 24.841 1.00 97.75 420 LEU A CA 1
ATOM 3296 C C . LEU A 1 420 ? -25.617 -2.663 25.230 1.00 97.75 420 LEU A C 1
ATOM 3298 O O . LEU A 1 420 ? -26.671 -2.570 25.855 1.00 97.75 420 LEU A O 1
ATOM 3302 N N . ILE A 1 421 ? -25.103 -3.835 24.860 1.00 95.62 421 ILE A N 1
ATOM 3303 C CA . ILE A 1 421 ? -25.798 -5.114 25.044 1.00 95.62 421 ILE A CA 1
ATOM 3304 C C . ILE A 1 421 ? -25.030 -6.001 26.025 1.00 95.62 421 ILE A C 1
ATOM 3306 O O . ILE A 1 421 ? -23.883 -6.364 25.777 1.00 95.62 421 ILE A O 1
ATOM 3310 N N . ILE A 1 422 ? -25.694 -6.409 27.106 1.00 94.44 422 ILE A N 1
ATOM 3311 C CA . ILE A 1 422 ? -25.202 -7.411 28.059 1.00 94.44 422 ILE A CA 1
ATOM 3312 C C . ILE A 1 422 ? -26.149 -8.611 28.000 1.00 94.44 422 ILE A C 1
ATOM 3314 O O . ILE A 1 422 ? -27.352 -8.460 28.196 1.00 94.44 422 ILE A O 1
ATOM 3318 N N . HIS A 1 423 ? -25.623 -9.808 27.718 1.00 89.12 423 HIS A N 1
ATOM 3319 C CA . HIS A 1 423 ? -26.416 -11.047 27.618 1.00 89.12 423 HIS A CA 1
ATOM 3320 C C . HIS A 1 423 ? -27.686 -10.893 26.750 1.00 89.12 423 HIS A C 1
ATOM 3322 O O . HIS A 1 423 ? -28.788 -11.225 27.179 1.00 89.12 423 HIS A O 1
ATOM 3328 N N . GLU A 1 424 ? -27.531 -10.335 25.543 1.00 88.38 424 GLU A N 1
ATOM 3329 C CA . GLU A 1 424 ? -28.615 -10.033 24.582 1.00 88.38 424 GLU A CA 1
ATOM 3330 C C . GLU A 1 424 ? -29.647 -8.982 25.026 1.00 88.38 424 GLU A C 1
ATOM 3332 O O . GLU A 1 424 ? -30.582 -8.678 24.279 1.00 88.38 424 GLU A O 1
ATOM 3337 N N . THR A 1 425 ? -29.479 -8.395 26.208 1.00 92.50 425 THR A N 1
ATOM 3338 C CA . THR A 1 425 ? -30.354 -7.345 26.728 1.00 92.50 425 THR A CA 1
ATOM 3339 C C . THR A 1 425 ? -29.684 -5.992 26.523 1.00 92.50 425 THR A C 1
ATOM 3341 O O . THR A 1 425 ? -28.548 -5.806 26.965 1.00 92.50 425 THR A O 1
ATOM 3344 N N . PRO A 1 426 ? -30.336 -5.037 25.844 1.00 94.25 426 PRO A N 1
ATOM 3345 C CA . PRO A 1 426 ? -29.777 -3.711 25.700 1.00 94.25 426 PRO A CA 1
ATOM 3346 C C . PRO A 1 426 ? -29.989 -2.929 27.005 1.00 94.25 426 PRO A C 1
ATOM 3348 O O . PRO A 1 426 ? -31.111 -2.765 27.476 1.00 94.25 426 PRO A O 1
ATOM 3351 N N . VAL A 1 427 ? -28.889 -2.483 27.599 1.00 95.44 427 VAL A N 1
ATOM 3352 C CA . VAL A 1 427 ? -28.826 -1.851 28.931 1.00 95.44 427 VAL A CA 1
ATOM 3353 C C . VAL A 1 427 ? -28.418 -0.381 28.867 1.00 95.44 427 VAL A C 1
ATOM 3355 O O . VAL A 1 427 ? -28.374 0.310 29.878 1.00 95.44 427 VAL A O 1
ATOM 3358 N N . GLY A 1 428 ? -28.093 0.104 27.673 1.00 96.00 428 GLY A N 1
ATOM 3359 C CA . GLY A 1 428 ? -27.674 1.474 27.446 1.00 96.00 428 GLY A CA 1
ATOM 3360 C C . GLY A 1 428 ? -27.485 1.765 25.968 1.00 96.00 428 GLY A C 1
ATOM 3361 O O . GLY A 1 428 ? -27.796 0.944 25.100 1.00 96.00 428 GLY A O 1
ATOM 3362 N N . LEU A 1 429 ? -26.948 2.944 25.684 1.00 96.75 429 LEU A N 1
ATOM 3363 C CA . LEU A 1 429 ? -26.817 3.474 24.340 1.00 96.75 429 LEU A CA 1
ATOM 3364 C C . LEU A 1 429 ? -25.572 4.359 24.217 1.00 96.75 429 LEU A C 1
ATOM 3366 O O . LEU A 1 429 ? -25.329 5.236 25.046 1.00 96.75 429 LEU A O 1
ATOM 3370 N N . LEU A 1 430 ? -24.821 4.149 23.144 1.00 97.69 430 LEU A N 1
ATOM 3371 C CA . LEU A 1 430 ? -23.769 5.022 22.646 1.00 97.69 430 LEU A CA 1
ATOM 3372 C C . LEU A 1 430 ? -24.372 5.897 21.543 1.00 97.69 430 LEU A C 1
ATOM 3374 O O . LEU A 1 430 ? -24.775 5.385 20.499 1.00 97.69 430 LEU A O 1
ATOM 3378 N N . GLY A 1 431 ? -24.453 7.204 21.773 1.00 96.38 431 GLY A N 1
ATOM 3379 C CA . GLY A 1 431 ? -24.930 8.176 20.795 1.00 96.38 431 GLY A CA 1
ATOM 3380 C C . GLY A 1 431 ? -23.793 8.988 20.202 1.00 96.38 431 GLY A C 1
ATOM 3381 O O . GLY A 1 431 ? -22.968 9.523 20.934 1.00 96.38 431 GLY A O 1
ATOM 3382 N N . ILE A 1 432 ? -23.765 9.107 18.880 1.00 96.62 432 ILE A N 1
ATOM 3383 C CA . ILE A 1 432 ? -22.785 9.888 18.124 1.00 96.62 432 ILE A CA 1
ATOM 3384 C C . ILE A 1 432 ? -23.543 10.783 17.149 1.00 96.62 432 ILE A C 1
ATOM 3386 O O . ILE A 1 432 ? -24.525 10.356 16.548 1.00 96.62 432 ILE A O 1
ATOM 3390 N N . ALA A 1 433 ? -23.114 12.029 16.990 1.00 95.19 433 ALA A N 1
ATOM 3391 C CA . ALA A 1 433 ? -23.819 12.997 16.166 1.00 95.19 433 ALA A CA 1
ATOM 3392 C C . ALA A 1 433 ? -22.880 13.919 15.384 1.00 95.19 433 ALA A C 1
ATOM 3394 O O . ALA A 1 433 ? -21.706 14.105 15.724 1.00 95.19 433 ALA A O 1
ATOM 3395 N N . ASN A 1 434 ? -23.443 14.525 14.338 1.00 94.31 434 ASN A N 1
ATOM 3396 C CA . ASN A 1 434 ? -22.826 15.586 13.549 1.00 94.31 434 ASN A CA 1
ATOM 3397 C C . ASN A 1 434 ? -21.493 15.163 12.917 1.00 94.31 434 ASN A C 1
ATOM 3399 O O . ASN A 1 434 ? -20.451 15.795 13.126 1.00 94.31 434 ASN A O 1
ATOM 3403 N N . LYS A 1 435 ? -21.534 14.078 12.142 1.00 95.69 435 LYS A N 1
ATOM 3404 C CA . LYS A 1 435 ? -20.471 13.695 11.217 1.00 95.69 435 LYS A CA 1
ATOM 3405 C C . LYS A 1 435 ? -20.635 14.459 9.894 1.00 95.69 435 LYS A C 1
ATOM 3407 O O . LYS A 1 435 ? -21.668 14.315 9.231 1.00 95.69 435 LYS A O 1
ATOM 3412 N N . PRO A 1 436 ? -19.623 15.221 9.441 1.00 94.06 436 PRO A N 1
ATOM 3413 C CA . PRO A 1 436 ? -19.656 15.849 8.125 1.00 94.06 436 PRO A CA 1
ATOM 3414 C C . PRO A 1 436 ? -19.819 14.809 7.007 1.00 94.06 436 PRO A C 1
ATOM 3416 O O . PRO A 1 436 ? -19.056 13.847 6.926 1.00 94.06 436 PRO A O 1
ATOM 3419 N N . GLY A 1 437 ? -20.805 15.008 6.129 1.00 93.88 437 GLY A N 1
ATOM 3420 C CA . GLY A 1 437 ? -21.112 14.081 5.031 1.00 93.88 437 GLY A CA 1
ATOM 3421 C C . GLY A 1 437 ? -21.993 12.883 5.412 1.00 93.88 437 GLY A C 1
ATOM 3422 O O . GLY A 1 437 ? -22.284 12.066 4.540 1.00 93.88 437 GLY A O 1
ATOM 3423 N N . GLY A 1 438 ? -22.443 12.803 6.669 1.00 96.25 438 GLY A N 1
ATOM 3424 C CA . GLY A 1 438 ? -23.338 11.758 7.162 1.00 96.25 438 GLY A CA 1
ATOM 3425 C C . GLY A 1 438 ? -22.639 10.449 7.541 1.00 96.25 438 GLY A C 1
ATOM 3426 O O . GLY A 1 438 ? -21.469 10.202 7.233 1.00 96.25 438 GLY A O 1
ATOM 3427 N N . PHE A 1 439 ? -23.383 9.604 8.244 1.00 97.94 439 PHE A N 1
ATOM 3428 C CA . PHE A 1 439 ? -23.012 8.254 8.640 1.00 97.94 439 PHE A CA 1
ATOM 3429 C C . PHE A 1 439 ? -23.260 7.234 7.522 1.00 97.94 439 PHE A C 1
ATOM 3431 O O . PHE A 1 439 ? -24.105 7.405 6.642 1.00 97.94 439 PHE A O 1
ATOM 3438 N N . THR A 1 440 ? -22.489 6.155 7.572 1.00 97.25 440 THR A N 1
ATOM 3439 C CA . THR A 1 440 ? -22.523 5.014 6.655 1.00 97.25 440 THR A CA 1
ATOM 3440 C C . THR A 1 440 ? -22.687 3.715 7.442 1.00 97.25 440 THR A C 1
ATOM 3442 O O . THR A 1 440 ? -22.387 3.672 8.636 1.00 97.25 440 THR A O 1
ATOM 3445 N N . ASP A 1 441 ? -23.036 2.617 6.769 1.00 96.88 441 ASP A N 1
ATOM 3446 C CA . ASP A 1 441 ? -23.087 1.278 7.386 1.00 96.88 441 ASP A CA 1
ATOM 3447 C C . ASP A 1 441 ? -21.765 0.874 8.063 1.00 96.88 441 ASP A C 1
ATOM 3449 O O . ASP A 1 441 ? -21.745 0.154 9.065 1.00 96.88 441 ASP A O 1
ATOM 3453 N N . ARG A 1 442 ? -20.633 1.368 7.542 1.00 94.44 442 ARG A N 1
ATOM 3454 C CA . ARG A 1 442 ? -19.318 1.160 8.158 1.00 94.44 442 ARG A CA 1
ATOM 3455 C C . ARG A 1 442 ? -19.200 1.897 9.490 1.00 94.44 442 ARG A C 1
ATOM 3457 O O . ARG A 1 442 ? -18.649 1.333 10.427 1.00 94.44 442 ARG A O 1
ATOM 3464 N N . ASP A 1 443 ? -19.738 3.110 9.596 1.00 97.06 443 ASP A N 1
ATOM 3465 C CA . ASP A 1 443 ? -19.759 3.858 10.859 1.00 97.06 443 ASP A CA 1
ATOM 3466 C C . ASP A 1 443 ? -20.677 3.189 11.883 1.00 97.06 443 ASP A C 1
ATOM 3468 O O . ASP A 1 443 ? -20.298 3.067 13.043 1.00 97.06 443 ASP A O 1
ATOM 3472 N N . ALA A 1 444 ? -21.840 2.691 11.449 1.00 97.50 444 ALA A N 1
ATOM 3473 C CA . ALA A 1 444 ? -22.744 1.907 12.292 1.00 97.50 444 ALA A CA 1
ATOM 3474 C C . ALA A 1 444 ? -22.063 0.638 12.824 1.00 97.50 444 ALA A C 1
ATOM 3476 O O . ALA A 1 444 ? -22.150 0.345 14.014 1.00 97.50 444 ALA A O 1
ATOM 3477 N N . SER A 1 445 ? -21.309 -0.063 11.972 1.00 96.56 445 SER A N 1
ATOM 3478 C CA . SER A 1 445 ? -20.536 -1.249 12.366 1.00 96.56 445 SER A CA 1
ATOM 3479 C C . SER A 1 445 ? -19.433 -0.918 13.379 1.00 96.56 445 SER A C 1
ATOM 3481 O O . SER A 1 445 ? -19.244 -1.651 14.348 1.00 96.56 445 SER A O 1
ATOM 3483 N N . ILE A 1 446 ? -18.718 0.198 13.185 1.00 96.62 446 ILE A N 1
ATOM 3484 C CA . ILE A 1 446 ? -17.714 0.683 14.142 1.00 96.62 446 ILE A CA 1
ATOM 3485 C C . ILE A 1 446 ? -18.392 1.018 15.473 1.00 96.62 446 ILE A C 1
ATOM 3487 O O . ILE A 1 446 ? -18.001 0.494 16.510 1.00 96.62 446 ILE A O 1
ATOM 3491 N N . ALA A 1 447 ? -19.437 1.841 15.458 1.00 97.75 447 ALA A N 1
ATOM 3492 C CA . ALA A 1 447 ? -20.135 2.243 16.670 1.00 97.75 447 ALA A CA 1
ATOM 3493 C C . ALA A 1 447 ? -20.741 1.054 17.428 1.00 97.75 447 ALA A C 1
ATOM 3495 O O . ALA A 1 447 ? -20.683 1.044 18.653 1.00 97.75 447 ALA A O 1
ATOM 3496 N N . ALA A 1 448 ? -21.251 0.035 16.727 1.00 97.31 448 ALA A N 1
ATOM 3497 C CA . ALA A 1 448 ? -21.714 -1.211 17.335 1.00 97.31 448 ALA A CA 1
ATOM 3498 C C . ALA A 1 448 ? -20.592 -1.915 18.116 1.00 97.31 448 ALA A C 1
ATOM 3500 O O . ALA A 1 448 ? -20.773 -2.221 19.291 1.00 97.31 448 ALA A O 1
ATOM 3501 N N . ALA A 1 449 ? -19.408 -2.082 17.515 1.00 97.19 449 ALA A N 1
ATOM 3502 C CA . ALA A 1 449 ? -18.263 -2.697 18.192 1.00 97.19 449 ALA A CA 1
ATOM 3503 C C . ALA A 1 449 ? -17.817 -1.900 19.434 1.00 97.19 449 ALA A C 1
ATOM 3505 O O . ALA A 1 449 ? -17.469 -2.471 20.466 1.00 97.19 449 ALA A O 1
ATOM 3506 N N . PHE A 1 450 ? -17.856 -0.567 19.371 1.00 98.06 450 PHE A N 1
ATOM 3507 C CA . PHE A 1 450 ? -17.559 0.277 20.532 1.00 98.06 450 PHE A CA 1
ATOM 3508 C C . PHE A 1 450 ? -18.675 0.245 21.588 1.00 98.06 450 PHE A C 1
ATOM 3510 O O . PHE A 1 450 ? -18.379 0.300 22.780 1.00 98.06 450 PHE A O 1
ATOM 3517 N N . GLY A 1 451 ? -19.937 0.104 21.175 1.00 97.00 451 GLY A N 1
ATOM 3518 C CA . GLY A 1 451 ? -21.073 -0.144 22.064 1.00 97.00 451 GLY A CA 1
ATOM 3519 C C . GLY A 1 451 ? -20.926 -1.462 22.827 1.00 97.00 451 GLY A C 1
ATOM 3520 O O . GLY A 1 451 ? -21.151 -1.495 24.035 1.00 97.00 451 GLY A O 1
ATOM 3521 N N . GLU A 1 452 ? -20.447 -2.522 22.172 1.00 96.12 452 GLU A N 1
ATOM 3522 C CA . GLU A 1 452 ? -20.104 -3.787 22.833 1.00 96.12 452 GLU A CA 1
ATOM 3523 C C . GLU A 1 452 ? -18.974 -3.610 23.855 1.00 96.12 452 GLU A C 1
ATOM 3525 O O . GLU A 1 452 ? -19.092 -4.074 24.987 1.00 96.12 452 GLU A O 1
ATOM 3530 N N . LEU A 1 453 ? -17.903 -2.886 23.511 1.00 97.44 453 LEU A N 1
ATOM 3531 C CA . LEU A 1 453 ? -16.818 -2.601 24.460 1.00 97.44 453 LEU A CA 1
ATOM 3532 C C . LEU A 1 453 ? -17.308 -1.810 25.680 1.00 97.44 453 LEU A C 1
ATOM 3534 O O . LEU A 1 453 ? -16.910 -2.114 26.805 1.00 97.44 453 LEU A O 1
ATOM 3538 N N . ALA A 1 454 ? -18.192 -0.831 25.479 1.00 97.31 454 ALA A N 1
ATOM 3539 C CA . ALA A 1 454 ? -18.805 -0.089 26.577 1.00 97.31 454 ALA A CA 1
ATOM 3540 C C . ALA A 1 454 ? -19.712 -0.990 27.436 1.00 97.31 454 ALA A C 1
ATOM 3542 O O . ALA A 1 454 ? -19.676 -0.902 28.661 1.00 97.31 454 ALA A O 1
ATOM 3543 N N . ALA A 1 455 ? -20.462 -1.912 26.828 1.00 96.94 455 ALA A N 1
ATOM 3544 C CA . ALA A 1 455 ? -21.266 -2.890 27.560 1.00 96.94 455 ALA A CA 1
ATOM 3545 C C . ALA A 1 455 ? -20.401 -3.846 28.402 1.00 96.94 455 ALA A C 1
ATOM 3547 O O . ALA A 1 455 ? -20.736 -4.132 29.550 1.00 96.94 455 ALA A O 1
ATOM 3548 N N . ILE A 1 456 ? -19.257 -4.291 27.871 1.00 96.06 456 ILE A N 1
ATOM 3549 C CA . ILE A 1 456 ? -18.289 -5.105 28.620 1.00 96.06 456 ILE A CA 1
ATOM 3550 C C . ILE A 1 456 ? -17.704 -4.300 29.790 1.00 96.06 456 ILE A C 1
ATOM 3552 O O . ILE A 1 456 ? -17.585 -4.833 30.892 1.00 96.06 456 ILE A O 1
ATOM 3556 N N . ALA A 1 457 ? -17.376 -3.018 29.588 1.00 96.44 457 ALA A N 1
ATOM 3557 C CA . ALA A 1 457 ? -16.904 -2.147 30.668 1.00 96.44 457 ALA A CA 1
ATOM 3558 C C . ALA A 1 457 ? -17.942 -2.004 31.791 1.00 96.44 457 ALA A C 1
ATOM 3560 O O . ALA A 1 457 ? -17.590 -2.113 32.966 1.00 96.44 457 ALA A O 1
ATOM 3561 N N . LEU A 1 458 ? -19.219 -1.822 31.435 1.00 95.38 458 LEU A N 1
ATOM 3562 C CA . LEU A 1 458 ? -20.318 -1.772 32.400 1.00 95.38 458 LEU A CA 1
ATOM 3563 C C . LEU A 1 458 ? -20.426 -3.080 33.186 1.00 95.38 458 LEU A C 1
ATOM 3565 O O . LEU A 1 458 ? -20.450 -3.061 34.414 1.00 95.38 458 LEU A O 1
ATOM 3569 N N . TYR A 1 459 ? -20.439 -4.216 32.484 1.00 94.56 459 TYR A N 1
ATOM 3570 C CA . TYR A 1 459 ? -20.525 -5.534 33.108 1.00 94.56 459 TYR A CA 1
ATOM 3571 C C . TYR A 1 459 ? -19.366 -5.792 34.083 1.00 94.56 459 TYR A C 1
ATOM 3573 O O . TYR A 1 459 ? -19.580 -6.285 35.193 1.00 94.56 459 TYR A O 1
ATOM 3581 N N . ASN A 1 460 ? -18.139 -5.431 33.697 1.00 92.81 460 ASN A N 1
ATOM 3582 C CA . ASN A 1 460 ? -16.959 -5.575 34.547 1.00 92.81 460 ASN A CA 1
ATOM 3583 C C . ASN A 1 460 ? -17.063 -4.716 35.810 1.00 92.81 460 ASN A C 1
ATOM 3585 O O . ASN A 1 460 ? -16.827 -5.226 36.904 1.00 92.81 460 ASN A O 1
ATOM 3589 N N . SER A 1 461 ? -17.454 -3.447 35.670 1.00 92.31 461 SER A N 1
ATOM 3590 C CA . SER A 1 461 ? -17.639 -2.529 36.800 1.00 92.31 461 SER A CA 1
ATOM 3591 C C . SER A 1 461 ? -18.708 -3.050 37.769 1.00 92.31 461 SER A C 1
ATOM 3593 O O . SER A 1 461 ? -18.430 -3.189 38.957 1.00 92.31 461 SER A O 1
ATOM 3595 N N . GLN A 1 462 ? -19.872 -3.477 37.264 1.00 90.31 462 GLN A N 1
ATOM 3596 C CA . GLN A 1 462 ? -20.940 -4.071 38.082 1.00 90.31 462 GLN A CA 1
ATOM 3597 C C . GLN A 1 462 ? -20.501 -5.367 38.781 1.00 90.31 462 GLN A C 1
ATOM 3599 O O . GLN A 1 462 ? -20.861 -5.621 39.933 1.00 90.31 462 GLN A O 1
ATOM 3604 N N . THR A 1 463 ? -19.718 -6.202 38.094 1.00 90.06 463 THR A N 1
ATOM 3605 C CA . THR A 1 463 ? -19.197 -7.456 38.656 1.00 90.06 463 THR A CA 1
ATOM 3606 C C . THR A 1 463 ? -18.216 -7.183 39.795 1.00 90.06 463 THR A C 1
ATOM 3608 O O . THR A 1 463 ? -18.296 -7.840 40.835 1.00 90.06 463 THR A O 1
ATOM 3611 N N . LEU A 1 464 ? -17.321 -6.206 39.624 1.00 88.62 464 LEU A N 1
ATOM 3612 C CA . LEU A 1 464 ? -16.368 -5.789 40.653 1.00 88.62 464 LEU A CA 1
ATOM 3613 C C . LEU A 1 464 ? -17.085 -5.195 41.869 1.00 88.62 464 LEU A C 1
ATOM 3615 O O . LEU A 1 464 ? -16.862 -5.668 42.980 1.00 88.62 464 LEU A O 1
ATOM 3619 N N . GLU A 1 465 ? -18.020 -4.266 41.668 1.00 87.94 465 GLU A N 1
ATOM 3620 C CA . GLU A 1 465 ? -18.811 -3.687 42.763 1.00 87.94 465 GLU A CA 1
ATOM 3621 C C . GLU A 1 465 ? -19.621 -4.752 43.513 1.00 87.94 465 GLU A C 1
ATOM 3623 O O . GLU A 1 465 ? -19.695 -4.760 44.745 1.00 87.94 465 GLU A O 1
ATOM 3628 N N . SER A 1 466 ? -20.224 -5.703 42.790 1.00 89.19 466 SER A N 1
ATOM 3629 C CA . SER A 1 466 ? -20.950 -6.809 43.415 1.00 89.19 466 SER A CA 1
ATOM 3630 C C . SER A 1 466 ? -20.024 -7.711 44.234 1.00 89.19 466 SER A C 1
ATOM 3632 O O . SER A 1 466 ? -20.449 -8.232 45.272 1.00 89.19 466 SER A O 1
ATOM 3634 N N . LEU A 1 467 ? -18.787 -7.926 43.780 1.00 88.75 467 LEU A N 1
ATOM 3635 C CA . LEU A 1 467 ? -17.784 -8.700 44.505 1.00 88.75 467 LEU A CA 1
ATOM 3636 C C . LEU A 1 467 ? -17.352 -7.972 45.782 1.00 88.75 467 LEU A C 1
ATOM 3638 O O . LEU A 1 467 ? -17.407 -8.572 46.856 1.00 88.75 467 LEU A O 1
ATOM 3642 N N . GLU A 1 468 ? -17.014 -6.686 45.681 1.00 87.19 468 GLU A N 1
ATOM 3643 C CA . GLU A 1 468 ? -16.629 -5.834 46.813 1.00 87.19 468 GLU A CA 1
ATOM 3644 C C . GLU A 1 468 ? -17.746 -5.766 47.861 1.00 87.19 468 GLU A C 1
ATOM 3646 O O . GLU A 1 468 ? -17.522 -6.062 49.035 1.00 87.19 468 GLU A O 1
ATOM 3651 N N . ARG A 1 469 ? -18.991 -5.510 47.441 1.00 86.81 469 ARG A N 1
ATOM 3652 C CA . ARG A 1 469 ? -20.152 -5.468 48.346 1.00 86.81 469 ARG A CA 1
ATOM 3653 C C . ARG A 1 469 ? -20.403 -6.808 49.037 1.00 86.81 469 ARG A C 1
ATOM 3655 O O . ARG A 1 469 ? -20.812 -6.852 50.200 1.00 86.81 469 ARG A O 1
ATOM 3662 N N . SER A 1 470 ? -20.202 -7.914 48.322 1.00 85.06 470 SER A N 1
ATOM 3663 C CA . SER A 1 470 ? -20.312 -9.257 48.894 1.00 85.06 470 SER A CA 1
ATOM 3664 C C . SER A 1 470 ? -19.223 -9.487 49.945 1.00 85.06 470 SER A C 1
ATOM 3666 O O . SER A 1 470 ? -19.527 -9.920 51.058 1.00 85.06 470 SER A O 1
ATOM 3668 N N . GLU A 1 471 ? -17.975 -9.120 49.639 1.00 89.12 471 GLU A N 1
ATOM 3669 C CA . GLU A 1 471 ? -16.841 -9.213 50.559 1.00 89.12 471 GLU A CA 1
ATOM 3670 C C . GLU A 1 471 ? -17.062 -8.382 51.831 1.00 89.12 471 GLU A C 1
ATOM 3672 O O . GLU A 1 471 ? -16.914 -8.899 52.943 1.00 89.12 471 GLU A O 1
ATOM 3677 N N . GLU A 1 472 ? -17.479 -7.122 51.688 1.00 87.12 472 GLU A N 1
ATOM 3678 C CA . GLU A 1 472 ? -17.805 -6.241 52.811 1.00 87.12 472 GLU A CA 1
ATOM 3679 C C . GLU A 1 472 ? -18.910 -6.835 53.682 1.00 87.12 472 GLU A C 1
ATOM 3681 O O . GLU A 1 472 ? -18.768 -6.901 54.905 1.00 87.12 472 GLU A O 1
ATOM 3686 N N . ARG A 1 473 ? -19.979 -7.359 53.067 1.00 84.88 473 ARG A N 1
ATOM 3687 C CA . ARG A 1 473 ? -21.071 -8.016 53.793 1.00 84.88 473 ARG A CA 1
ATOM 3688 C C . ARG A 1 473 ? -20.568 -9.209 54.610 1.00 84.88 473 ARG A C 1
ATOM 3690 O O . ARG A 1 473 ? -20.925 -9.325 55.785 1.00 84.88 473 ARG A O 1
ATOM 3697 N N . PHE A 1 474 ? -19.739 -10.080 54.029 1.00 83.12 474 PHE A N 1
ATOM 3698 C CA . PHE A 1 474 ? -19.142 -11.209 54.756 1.00 83.12 474 PHE A CA 1
ATOM 3699 C C . PHE A 1 474 ? -18.242 -10.737 55.899 1.00 83.12 474 PHE A C 1
ATOM 3701 O O . PHE A 1 474 ? -18.326 -11.262 57.014 1.00 83.12 474 PHE A O 1
ATOM 3708 N N . ARG A 1 475 ? -17.424 -9.709 55.652 1.00 84.94 475 ARG A N 1
ATOM 3709 C CA . ARG A 1 475 ? -16.539 -9.116 56.655 1.00 84.94 475 ARG A CA 1
ATOM 3710 C C . ARG A 1 475 ? -17.334 -8.540 57.826 1.00 84.94 475 ARG A C 1
ATOM 3712 O O . ARG A 1 475 ? -16.992 -8.823 58.971 1.00 84.94 475 ARG A O 1
ATOM 3719 N N . SER A 1 476 ? -18.417 -7.805 57.574 1.00 86.81 476 SER A N 1
ATOM 3720 C CA . SER A 1 476 ? -19.281 -7.239 58.618 1.00 86.81 476 SER A CA 1
ATOM 3721 C C . SER A 1 476 ? -19.961 -8.313 59.468 1.00 86.81 476 SER A C 1
ATOM 3723 O O . SER A 1 476 ? -19.995 -8.187 60.694 1.00 86.81 476 SER A O 1
ATOM 3725 N N . VAL A 1 477 ? -20.460 -9.393 58.854 1.00 87.38 477 VAL A N 1
ATOM 3726 C CA . VAL A 1 477 ? -21.045 -10.528 59.593 1.00 87.38 477 VAL A CA 1
ATOM 3727 C C . VAL A 1 477 ? -20.002 -11.179 60.504 1.00 87.38 477 VAL A C 1
ATOM 3729 O O . VAL A 1 477 ? -20.258 -11.383 61.688 1.00 87.38 477 VAL A O 1
ATOM 3732 N N . ALA A 1 478 ? -18.801 -11.452 59.989 1.00 86.62 478 ALA A N 1
ATOM 3733 C CA . ALA A 1 478 ? -17.735 -12.058 60.784 1.00 86.62 478 ALA A CA 1
ATOM 3734 C C . ALA A 1 478 ? -17.249 -11.136 61.921 1.00 86.62 478 ALA A C 1
ATOM 3736 O O . ALA A 1 478 ? -16.988 -11.599 63.034 1.00 86.62 478 ALA A O 1
ATOM 3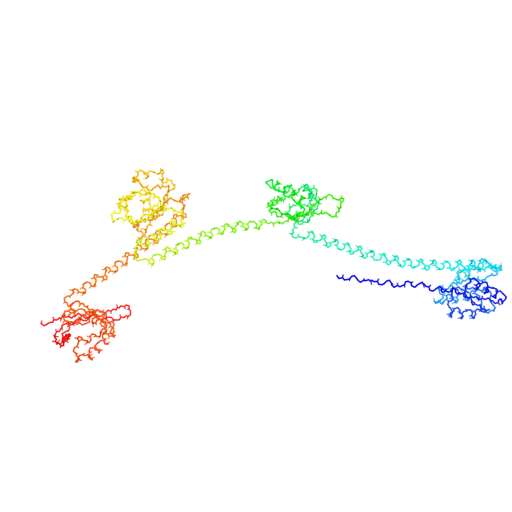737 N N . GLN A 1 479 ? -17.158 -9.827 61.663 1.00 86.75 479 GLN A N 1
ATOM 3738 C CA . GLN A 1 479 ? -16.717 -8.830 62.642 1.00 86.75 479 GLN A CA 1
ATOM 3739 C C . GLN A 1 479 ? -17.711 -8.619 63.793 1.00 86.75 479 GLN A C 1
ATOM 3741 O O . GLN A 1 479 ? -17.291 -8.318 64.908 1.00 86.75 479 GLN A O 1
ATOM 3746 N N . THR A 1 480 ? -19.011 -8.802 63.547 1.00 85.94 480 THR A N 1
ATOM 3747 C CA . THR A 1 480 ? -20.082 -8.564 64.536 1.00 85.94 480 THR A CA 1
ATOM 3748 C C . THR A 1 480 ? -20.561 -9.821 65.265 1.00 85.94 480 THR A C 1
ATOM 3750 O O . THR A 1 480 ? -21.390 -9.720 66.170 1.00 85.94 480 THR A O 1
ATOM 3753 N N . ALA A 1 481 ? -20.040 -10.999 64.912 1.00 90.25 481 ALA A N 1
ATOM 3754 C CA . ALA A 1 481 ? -20.369 -12.251 65.585 1.00 90.25 481 ALA A CA 1
ATOM 3755 C C . ALA A 1 481 ? -20.066 -12.183 67.095 1.00 90.25 481 ALA A C 1
ATOM 3757 O O . ALA A 1 481 ? -19.040 -11.639 67.500 1.00 90.25 481 ALA A O 1
ATOM 3758 N N . GLY A 1 482 ? -20.948 -12.744 67.930 1.00 86.31 482 GLY A N 1
ATOM 3759 C CA . GLY A 1 482 ? -20.792 -12.728 69.393 1.00 86.31 482 GLY A CA 1
ATOM 3760 C C . GLY A 1 482 ? -19.617 -13.568 69.905 1.00 86.31 482 GLY A C 1
ATOM 3761 O O . GLY A 1 482 ? -18.980 -13.193 70.887 1.00 86.31 482 GLY A O 1
ATOM 3762 N N . ASP A 1 483 ? -19.299 -14.656 69.206 1.00 93.25 483 ASP A N 1
ATOM 3763 C CA . ASP A 1 483 ? -18.150 -15.513 69.497 1.00 93.25 483 ASP A CA 1
ATOM 3764 C C . ASP A 1 483 ? -16.875 -14.969 68.821 1.00 93.25 483 ASP A C 1
ATOM 3766 O O . ASP A 1 483 ? -16.921 -14.263 67.804 1.00 93.25 483 ASP A O 1
ATOM 3770 N N . ALA A 1 484 ? -15.711 -15.301 69.378 1.00 94.94 484 ALA A N 1
ATOM 3771 C CA . ALA A 1 484 ? -14.431 -14.973 68.764 1.00 94.94 484 ALA A CA 1
ATOM 3772 C C . ALA A 1 484 ? -14.230 -15.810 67.495 1.00 94.94 484 ALA A C 1
ATOM 3774 O O . ALA A 1 484 ? -14.251 -17.036 67.548 1.00 94.94 484 ALA A O 1
ATOM 3775 N N . ILE A 1 485 ? -14.000 -15.149 66.362 1.00 95.25 485 ILE A N 1
ATOM 3776 C CA . ILE A 1 485 ? -13.693 -15.791 65.080 1.00 95.25 485 ILE A CA 1
ATOM 3777 C C . ILE A 1 485 ? -12.247 -15.469 64.716 1.00 95.25 485 ILE A C 1
ATOM 3779 O O . ILE A 1 485 ? -11.871 -14.300 64.582 1.00 95.25 485 ILE A O 1
ATOM 3783 N N . VAL A 1 486 ? -11.450 -16.520 64.538 1.00 95.44 486 VAL A N 1
ATOM 3784 C CA . VAL A 1 486 ? -10.023 -16.442 64.216 1.00 95.44 486 VAL A CA 1
ATOM 3785 C C . VAL A 1 486 ? -9.747 -17.311 62.9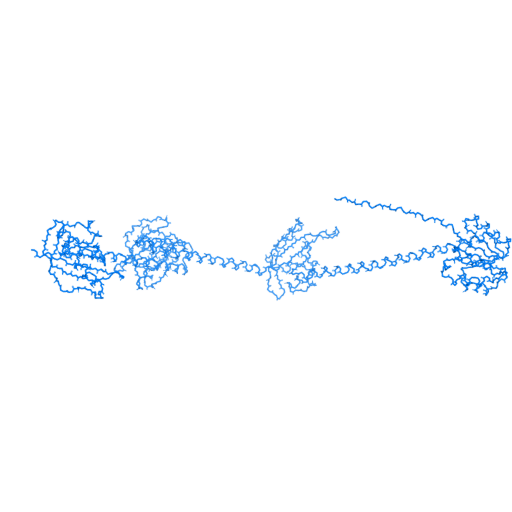98 1.00 95.44 486 VAL A C 1
ATOM 3787 O O . VAL A 1 486 ? -9.996 -18.512 63.051 1.00 95.44 486 VAL A O 1
ATOM 3790 N N . ASN A 1 487 ? -9.203 -16.739 61.921 1.00 94.56 487 ASN A N 1
ATOM 3791 C CA . ASN A 1 487 ? -8.672 -17.557 60.825 1.00 94.56 487 ASN A CA 1
ATOM 3792 C C . ASN A 1 487 ? -7.166 -17.708 60.966 1.00 94.56 487 ASN A C 1
ATOM 3794 O O . ASN A 1 487 ? -6.475 -16.754 61.335 1.00 94.56 487 ASN A O 1
ATOM 3798 N N . VAL A 1 488 ? -6.671 -18.894 60.628 1.00 94.44 488 VAL A N 1
ATOM 3799 C CA . VAL A 1 488 ? -5.245 -19.184 60.527 1.00 94.44 488 VAL A CA 1
ATOM 3800 C C . VAL A 1 488 ? -4.913 -19.875 59.209 1.00 94.44 488 VAL A C 1
ATOM 3802 O O . VAL A 1 488 ? -5.738 -20.608 58.656 1.00 94.44 488 VAL A O 1
ATOM 3805 N N . ASP A 1 489 ? -3.702 -19.638 58.715 1.00 93.94 489 ASP A N 1
ATOM 3806 C CA . ASP A 1 489 ? -3.140 -20.361 57.574 1.00 93.94 489 ASP A CA 1
ATOM 3807 C C . ASP A 1 489 ? -2.696 -21.791 57.956 1.00 93.94 489 ASP A C 1
ATOM 3809 O O . ASP A 1 489 ? -2.755 -22.219 59.115 1.00 93.94 489 ASP A O 1
ATOM 3813 N N . GLN A 1 490 ? -2.187 -22.535 56.974 1.00 91.00 490 GLN A N 1
ATOM 3814 C CA . GLN A 1 490 ? -1.637 -23.883 57.160 1.00 91.00 490 GLN A CA 1
ATOM 3815 C C . GLN A 1 490 ? -0.399 -23.956 58.083 1.00 91.00 490 GLN A C 1
ATOM 3817 O O . GLN A 1 490 ? 0.038 -25.041 58.468 1.00 91.00 490 GLN A O 1
ATOM 3822 N N . HIS A 1 491 ? 0.190 -22.823 58.456 1.00 92.06 491 HIS A N 1
ATOM 3823 C CA . HIS A 1 491 ? 1.292 -22.743 59.414 1.00 92.06 491 HIS A CA 1
ATOM 3824 C C . HIS A 1 491 ? 0.808 -22.363 60.823 1.00 92.06 491 HIS A C 1
ATOM 3826 O O . HIS A 1 491 ? 1.599 -22.361 61.770 1.00 92.06 491 HIS A O 1
ATOM 3832 N N . GLY A 1 492 ? -0.495 -22.114 60.994 1.00 92.12 492 GLY A N 1
ATOM 3833 C CA . GLY A 1 492 ? -1.090 -21.661 62.246 1.00 92.12 492 GLY A CA 1
ATOM 3834 C C . GLY A 1 492 ? -0.876 -20.169 62.505 1.00 92.12 492 GLY A C 1
ATOM 3835 O O . GLY A 1 492 ? -1.001 -19.734 63.653 1.00 92.12 492 GLY A O 1
ATOM 3836 N N . THR A 1 493 ? -0.530 -19.397 61.476 1.00 95.81 493 THR A N 1
ATOM 3837 C CA . THR A 1 493 ? -0.393 -17.940 61.526 1.00 95.81 493 THR A CA 1
ATOM 3838 C C . THR A 1 493 ? -1.769 -17.299 61.438 1.00 95.81 493 THR A C 1
ATOM 3840 O O . THR A 1 493 ? -2.544 -17.636 60.550 1.00 95.81 493 THR A O 1
ATOM 3843 N N . ILE A 1 494 ? -2.082 -16.364 62.335 1.00 96.81 494 ILE A N 1
ATOM 3844 C CA . ILE A 1 494 ? -3.372 -15.671 62.358 1.00 96.81 494 ILE A CA 1
ATOM 3845 C C . ILE A 1 494 ? -3.489 -14.733 61.150 1.00 96.81 494 ILE A C 1
ATOM 3847 O O . ILE A 1 494 ? -2.679 -13.821 60.986 1.00 96.81 494 ILE A O 1
ATOM 3851 N N . THR A 1 495 ? -4.535 -14.926 60.348 1.00 94.25 495 THR A N 1
ATOM 3852 C CA . THR A 1 495 ? -4.856 -14.130 59.150 1.00 94.25 495 THR A CA 1
ATOM 3853 C C . THR A 1 495 ? -6.137 -13.311 59.296 1.00 94.25 495 THR A C 1
ATOM 3855 O O . THR A 1 495 ? -6.320 -12.328 58.584 1.00 94.25 495 THR A O 1
ATOM 3858 N N . PHE A 1 496 ? -7.014 -13.662 60.239 1.00 93.94 496 PHE A N 1
ATOM 3859 C CA . PHE A 1 496 ? -8.224 -12.900 60.550 1.00 93.94 496 PHE A CA 1
ATOM 3860 C C . PHE A 1 496 ? -8.507 -12.922 62.047 1.00 93.94 496 PHE A C 1
ATOM 3862 O O . PHE A 1 496 ? -8.310 -13.945 62.706 1.00 93.94 496 PHE A O 1
ATOM 3869 N N . TRP A 1 497 ? -9.001 -11.801 62.563 1.00 95.06 497 TRP A N 1
ATOM 3870 C CA . TRP A 1 497 ? -9.277 -11.601 63.978 1.00 95.06 497 TRP A CA 1
ATOM 3871 C C . TRP A 1 497 ? -10.461 -10.642 64.142 1.00 95.06 497 TRP A C 1
ATOM 3873 O O . TRP A 1 497 ? -10.347 -9.465 63.791 1.00 95.06 497 TRP A O 1
ATOM 3883 N N . ASN A 1 498 ? -11.607 -11.137 64.623 1.00 94.81 498 ASN A N 1
ATOM 3884 C CA . ASN A 1 498 ? -12.806 -10.303 64.768 1.00 94.81 498 ASN A CA 1
ATOM 3885 C C . ASN A 1 498 ? -12.829 -9.463 66.063 1.00 94.81 498 ASN A C 1
ATOM 3887 O O . ASN A 1 498 ? -12.057 -9.701 66.995 1.00 94.81 498 ASN A O 1
ATOM 3891 N N . VAL A 1 499 ? -13.752 -8.494 66.152 1.00 94.69 499 VAL A N 1
ATOM 3892 C CA . VAL A 1 499 ? -13.934 -7.633 67.343 1.00 94.69 499 VAL A CA 1
ATOM 3893 C C . VAL A 1 499 ? -14.155 -8.451 68.623 1.00 94.69 499 VAL A C 1
ATOM 3895 O O . VAL A 1 499 ? -13.627 -8.109 69.683 1.00 94.69 499 VAL A O 1
ATOM 3898 N N . SER A 1 500 ? -14.903 -9.553 68.552 1.00 95.25 500 SER A N 1
ATOM 3899 C CA . SER A 1 500 ? -15.141 -10.415 69.715 1.00 95.25 500 SER A CA 1
ATOM 3900 C C . SER A 1 500 ? -13.872 -11.129 70.178 1.00 95.25 500 SER A C 1
ATOM 3902 O O . SER A 1 500 ? -13.625 -11.193 71.380 1.00 95.25 500 SER A O 1
ATOM 3904 N N . ALA A 1 501 ? -12.997 -11.557 69.264 1.00 95.88 501 ALA A N 1
ATOM 3905 C CA . ALA A 1 501 ? -11.679 -12.086 69.605 1.00 95.88 501 ALA A CA 1
ATOM 3906 C C . ALA A 1 501 ? -10.807 -11.026 70.297 1.00 95.88 501 ALA A C 1
ATOM 3908 O O . ALA A 1 501 ? -10.171 -11.325 71.312 1.00 95.88 501 ALA A O 1
ATOM 3909 N N . GLN A 1 502 ? -10.840 -9.766 69.840 1.00 95.19 502 GLN A N 1
ATOM 3910 C CA . GLN A 1 502 ? -10.153 -8.666 70.534 1.00 95.19 502 GLN A CA 1
ATOM 3911 C C . GLN A 1 502 ? -10.672 -8.491 71.962 1.00 95.19 502 GLN A C 1
ATOM 3913 O O . GLN A 1 502 ? -9.881 -8.368 72.896 1.00 95.19 502 GLN A O 1
ATOM 3918 N N . ARG A 1 503 ? -11.996 -8.523 72.148 1.00 93.38 503 ARG A N 1
ATOM 3919 C CA . ARG A 1 503 ? -12.635 -8.365 73.460 1.00 93.38 503 ARG A CA 1
ATOM 3920 C C . ARG A 1 503 ? -12.327 -9.528 74.405 1.00 93.38 503 ARG A C 1
ATOM 3922 O O . ARG A 1 503 ? -12.012 -9.294 75.567 1.00 93.38 503 ARG A O 1
ATOM 3929 N N . ILE A 1 504 ? -12.415 -10.763 73.911 1.00 94.19 504 ILE A N 1
ATOM 3930 C CA . ILE A 1 504 ? -12.237 -11.986 74.704 1.00 94.19 504 ILE A CA 1
ATOM 3931 C C . ILE A 1 504 ? -10.770 -12.159 75.118 1.00 94.19 504 ILE A C 1
ATOM 3933 O O . ILE A 1 504 ? -10.484 -12.422 76.288 1.00 94.19 504 ILE A O 1
ATOM 3937 N N . PHE A 1 505 ? -9.829 -11.973 74.187 1.00 95.69 505 PHE A N 1
ATOM 3938 C CA . PHE A 1 505 ? -8.408 -12.254 74.423 1.00 95.69 505 PHE A CA 1
ATOM 3939 C C . PHE A 1 505 ? -7.562 -11.021 74.760 1.00 95.69 505 PHE A C 1
ATOM 3941 O O . PHE A 1 505 ? -6.454 -11.175 75.276 1.00 95.69 505 PHE A O 1
ATOM 3948 N N . GLY A 1 506 ? -8.050 -9.807 74.498 1.00 94.19 506 GLY A N 1
ATOM 3949 C CA . GLY A 1 506 ? -7.373 -8.549 74.836 1.00 94.19 506 GLY A CA 1
ATOM 3950 C C . GLY A 1 506 ? -6.254 -8.122 73.879 1.00 94.19 506 GLY A C 1
ATOM 3951 O O . GLY A 1 506 ? -5.480 -7.229 74.223 1.00 94.19 506 GLY A O 1
ATOM 3952 N N . TYR A 1 507 ? -6.133 -8.752 72.708 1.00 95.62 507 TYR A N 1
ATOM 3953 C CA . TYR A 1 507 ? -5.192 -8.349 71.657 1.00 95.62 507 TYR A CA 1
ATOM 3954 C C . TYR A 1 507 ? -5.881 -7.464 70.617 1.00 95.62 507 TYR A C 1
ATOM 3956 O O . TYR A 1 507 ? -6.946 -7.834 70.120 1.00 95.62 507 TYR A O 1
ATOM 3964 N N . ALA A 1 508 ? -5.262 -6.335 70.254 1.00 93.50 508 ALA A N 1
ATOM 3965 C CA . ALA A 1 508 ? -5.698 -5.557 69.095 1.00 93.50 508 ALA A CA 1
ATOM 3966 C C . ALA A 1 508 ? -5.348 -6.296 67.789 1.00 93.50 508 ALA A C 1
ATOM 3968 O O . ALA A 1 508 ? -4.459 -7.151 67.766 1.00 93.50 508 ALA A O 1
ATOM 3969 N N . MET A 1 509 ? -6.053 -5.989 66.696 1.00 91.31 509 MET A N 1
ATOM 3970 C CA . MET A 1 509 ? -5.915 -6.725 65.430 1.00 91.31 509 MET A CA 1
ATOM 3971 C C . MET A 1 509 ? -4.514 -6.511 64.846 1.00 91.31 509 MET A C 1
ATOM 3973 O O . MET A 1 509 ? -3.826 -7.463 64.489 1.00 91.31 509 MET A O 1
ATOM 3977 N N . GLU A 1 510 ? -4.044 -5.270 64.864 1.00 93.06 510 GLU A N 1
ATOM 3978 C CA . GLU A 1 510 ? -2.733 -4.834 64.382 1.00 93.06 510 GLU A CA 1
ATOM 3979 C C . GLU A 1 510 ? -1.583 -5.489 65.162 1.00 93.06 510 GLU A C 1
ATOM 3981 O O . GLU A 1 510 ? -0.474 -5.636 64.654 1.00 93.06 510 GLU A O 1
ATOM 3986 N N . GLU A 1 511 ? -1.840 -5.908 66.404 1.00 93.69 511 GLU A N 1
ATOM 3987 C CA . GLU A 1 511 ? -0.853 -6.576 67.249 1.00 93.69 511 GLU A CA 1
ATOM 3988 C C . GLU A 1 511 ? -0.786 -8.089 67.019 1.00 93.69 511 GLU A C 1
ATOM 3990 O O . GLU A 1 511 ? 0.192 -8.705 67.454 1.00 93.69 511 GLU A O 1
ATOM 3995 N N . ILE A 1 512 ? -1.827 -8.708 66.451 1.00 95.38 512 ILE A N 1
ATOM 3996 C CA . ILE A 1 512 ? -2.026 -10.166 66.488 1.00 95.38 512 ILE A CA 1
ATOM 3997 C C . ILE A 1 512 ? -2.041 -10.825 65.109 1.00 95.38 512 ILE A C 1
ATOM 3999 O O . ILE A 1 512 ? -1.646 -11.986 64.996 1.00 95.38 512 ILE A O 1
ATOM 4003 N N . ILE A 1 513 ? -2.434 -10.097 64.062 1.00 96.38 513 ILE A N 1
ATOM 4004 C CA . ILE A 1 513 ? -2.329 -10.577 62.681 1.00 96.38 513 ILE A CA 1
ATOM 4005 C C . ILE A 1 513 ? -0.856 -10.880 62.359 1.00 96.38 513 ILE A C 1
ATOM 4007 O O . ILE A 1 513 ? 0.049 -10.143 62.747 1.00 96.38 513 ILE A O 1
ATOM 4011 N N . GLY A 1 514 ? -0.602 -12.007 61.693 1.00 95.00 514 GLY A N 1
ATOM 4012 C CA . GLY A 1 514 ? 0.747 -12.487 61.380 1.00 95.00 514 GLY A CA 1
ATOM 4013 C C . GLY A 1 514 ? 1.458 -13.215 62.530 1.00 95.00 514 GLY A C 1
ATOM 4014 O O . GLY A 1 514 ? 2.557 -13.734 62.333 1.00 95.00 514 GLY A O 1
ATOM 4015 N N . LYS A 1 515 ? 0.868 -13.295 63.733 1.00 96.25 515 LYS A N 1
ATOM 4016 C CA . LYS A 1 515 ? 1.424 -14.077 64.853 1.00 96.25 515 LYS A CA 1
ATOM 4017 C C . LYS A 1 515 ? 0.891 -15.511 64.860 1.00 96.25 515 LYS A C 1
ATOM 4019 O O . LYS A 1 515 ? -0.210 -15.758 64.374 1.00 96.25 515 LYS A O 1
ATOM 4024 N N . PRO A 1 516 ? 1.628 -16.474 65.442 1.00 95.56 516 PRO A N 1
ATOM 4025 C CA . PRO A 1 516 ? 1.128 -17.834 65.580 1.00 95.56 516 PRO A CA 1
ATOM 4026 C C . PRO A 1 516 ? -0.020 -17.877 66.590 1.00 95.56 516 PRO A C 1
ATOM 4028 O O . PRO A 1 516 ? 0.094 -17.334 67.689 1.00 95.56 516 PRO A O 1
ATOM 4031 N N . VAL A 1 517 ? -1.096 -18.597 66.277 1.00 95.56 517 VAL A N 1
ATOM 4032 C CA . VAL A 1 517 ? -2.278 -18.712 67.153 1.00 95.56 517 VAL A CA 1
ATOM 4033 C C . VAL A 1 517 ? -1.982 -19.340 68.516 1.00 95.56 517 VAL A C 1
ATOM 4035 O O . VAL A 1 517 ? -2.726 -19.155 69.472 1.00 95.56 517 VAL A O 1
ATOM 4038 N N . THR A 1 518 ? -0.829 -19.993 68.669 1.00 94.81 518 THR A N 1
ATOM 4039 C CA . THR A 1 518 ? -0.337 -20.493 69.960 1.00 94.81 518 THR A CA 1
ATOM 4040 C C . TH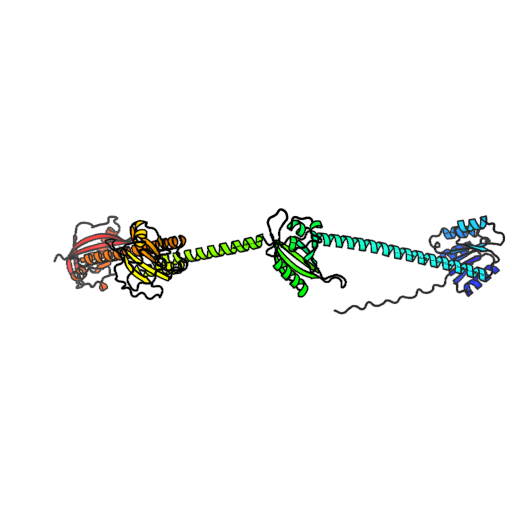R A 1 518 ? -0.204 -19.410 71.037 1.00 94.81 518 THR A C 1
ATOM 4042 O O . THR A 1 518 ? -0.105 -19.750 72.211 1.00 94.81 518 THR A O 1
ATOM 4045 N N . VAL A 1 519 ? -0.209 -18.120 70.682 1.00 94.69 519 VAL A N 1
ATOM 4046 C CA . VAL A 1 519 ? -0.218 -17.004 71.649 1.00 94.69 519 VAL A CA 1
ATOM 4047 C C . VAL A 1 519 ? -1.451 -16.981 72.558 1.00 94.69 519 VAL A C 1
ATOM 4049 O O . VAL A 1 519 ? -1.332 -16.530 73.692 1.00 94.69 519 VAL A O 1
ATOM 4052 N N . ILE A 1 520 ? -2.595 -17.507 72.105 1.00 95.50 520 ILE A N 1
ATOM 4053 C CA . ILE A 1 520 ? -3.823 -17.634 72.913 1.00 95.50 520 ILE A CA 1
ATOM 4054 C C . ILE A 1 520 ? -4.015 -19.036 73.508 1.00 95.50 520 ILE A C 1
ATOM 4056 O O . ILE A 1 520 ? -5.039 -19.321 74.132 1.00 95.50 520 ILE A O 1
ATOM 4060 N N . ILE A 1 521 ? -3.018 -19.913 73.364 1.00 94.06 521 ILE A N 1
ATOM 4061 C CA . ILE A 1 521 ? -3.023 -21.288 73.875 1.00 94.06 521 ILE A CA 1
ATOM 4062 C C . ILE A 1 521 ? -2.014 -21.391 75.036 1.00 94.06 521 ILE A C 1
ATOM 4064 O O . ILE A 1 521 ? -0.865 -20.967 74.875 1.00 94.06 521 ILE A O 1
ATOM 4068 N N . PRO A 1 522 ? -2.368 -21.978 76.197 1.00 94.56 522 PRO A N 1
ATOM 4069 C CA . PRO A 1 522 ? -1.416 -22.223 77.280 1.00 94.56 522 PRO A CA 1
ATOM 4070 C C . PRO A 1 522 ? -0.182 -23.006 76.812 1.00 94.56 522 PRO A C 1
ATOM 4072 O O . PRO A 1 522 ? -0.310 -23.997 76.090 1.00 94.56 522 PRO A O 1
ATOM 4075 N N . ARG A 1 523 ? 1.021 -22.620 77.271 1.00 90.69 523 ARG A N 1
ATOM 4076 C CA . ARG A 1 523 ? 2.304 -23.220 76.828 1.00 90.69 523 ARG A CA 1
ATOM 4077 C C . ARG A 1 523 ? 2.328 -24.748 76.911 1.00 90.69 523 ARG A C 1
ATOM 4079 O O . ARG A 1 523 ? 2.864 -25.401 76.023 1.00 90.69 523 ARG A O 1
ATOM 4086 N N . ARG A 1 524 ? 1.693 -25.316 77.941 1.00 93.19 524 ARG A N 1
ATOM 4087 C CA . ARG A 1 524 ? 1.565 -26.770 78.151 1.00 93.19 524 ARG A CA 1
ATOM 4088 C C . ARG A 1 524 ? 0.849 -27.518 77.016 1.00 93.19 524 ARG A C 1
ATOM 4090 O O . ARG A 1 524 ? 1.006 -28.726 76.908 1.00 93.19 524 ARG A O 1
ATOM 4097 N N . PHE A 1 525 ? 0.082 -26.824 76.174 1.00 90.94 525 PHE A N 1
ATOM 4098 C CA . PHE A 1 525 ? -0.672 -27.415 75.065 1.00 90.94 525 PHE A CA 1
ATOM 4099 C C . PHE A 1 525 ? -0.088 -27.103 73.679 1.00 90.94 525 PHE A C 1
ATOM 4101 O O . PHE A 1 525 ? -0.643 -27.555 72.679 1.00 90.94 525 PHE A O 1
ATOM 4108 N N . HIS A 1 526 ? 1.036 -26.381 73.585 1.00 91.56 526 HIS A N 1
ATOM 4109 C CA . HIS A 1 526 ? 1.623 -25.976 72.296 1.00 91.56 526 HIS A CA 1
ATOM 4110 C C . HIS A 1 526 ? 2.026 -27.167 71.417 1.00 91.56 526 HIS A C 1
ATOM 4112 O O . HIS A 1 526 ? 1.714 -27.178 70.227 1.00 91.56 526 HIS A O 1
ATOM 4118 N N . ASP A 1 527 ? 2.681 -28.181 71.986 1.00 89.31 527 ASP A N 1
ATOM 4119 C CA . ASP A 1 527 ? 3.132 -29.352 71.217 1.00 89.31 527 ASP A CA 1
ATOM 4120 C C . ASP A 1 527 ? 1.963 -30.215 70.744 1.00 89.31 527 ASP A C 1
ATOM 4122 O O . ASP A 1 527 ? 1.954 -30.673 69.599 1.00 89.31 527 ASP A O 1
ATOM 4126 N N . ARG A 1 528 ? 0.939 -30.362 71.594 1.00 87.38 528 ARG A N 1
ATOM 4127 C CA . ARG A 1 528 ? -0.310 -31.036 71.233 1.00 87.38 528 ARG A CA 1
ATOM 4128 C C . ARG A 1 528 ? -1.000 -30.299 70.087 1.00 87.38 528 ARG A C 1
ATOM 4130 O O . ARG A 1 528 ? -1.298 -30.920 69.076 1.00 87.38 528 ARG A O 1
ATOM 4137 N N . TYR A 1 529 ? -1.157 -28.978 70.184 1.00 88.06 529 TYR A N 1
ATOM 4138 C CA . TYR A 1 529 ? -1.734 -28.168 69.107 1.00 88.06 529 TYR A CA 1
ATOM 4139 C C . TYR A 1 529 ? -0.976 -28.335 67.782 1.00 88.06 529 TYR A C 1
ATOM 4141 O O . TYR A 1 529 ? -1.596 -28.549 66.748 1.00 88.06 529 TYR A O 1
ATOM 4149 N N . LYS A 1 530 ? 0.364 -28.312 67.786 1.00 86.88 530 LYS A N 1
ATOM 4150 C CA . LYS A 1 530 ? 1.163 -28.515 66.560 1.00 86.88 530 LYS A CA 1
ATOM 4151 C C . LYS A 1 530 ? 0.984 -29.905 65.942 1.00 86.88 530 LYS A C 1
ATOM 4153 O O . LYS A 1 530 ? 1.148 -30.066 64.732 1.00 86.88 530 LYS A O 1
ATOM 4158 N N . GLN A 1 531 ? 0.740 -30.932 66.753 1.00 85.94 531 GLN A N 1
ATOM 4159 C CA . GLN A 1 531 ? 0.430 -32.275 66.257 1.00 85.94 531 GLN A CA 1
ATOM 4160 C C . GLN A 1 531 ? -0.972 -32.314 65.643 1.00 85.94 531 GLN A C 1
ATOM 4162 O O . GLN A 1 531 ? -1.108 -32.753 64.502 1.00 85.94 531 GLN A O 1
ATOM 4167 N N . GLU A 1 532 ? -1.968 -31.768 66.342 1.00 84.44 532 GLU A N 1
ATOM 4168 C CA . GLU A 1 532 ? -3.351 -31.674 65.858 1.00 84.44 532 GLU A CA 1
ATOM 4169 C C . GLU A 1 532 ? -3.452 -30.845 64.573 1.00 84.44 532 GLU A C 1
ATOM 4171 O O . GLU A 1 532 ? -4.066 -31.280 63.607 1.00 84.44 532 GLU A O 1
ATOM 4176 N N . LEU A 1 533 ? -2.771 -29.698 64.498 1.00 86.44 533 LEU A N 1
ATOM 4177 C CA . LEU A 1 533 ? -2.726 -28.845 63.309 1.00 86.44 533 LEU A CA 1
ATOM 4178 C C . LEU A 1 533 ? -2.208 -29.615 62.087 1.00 86.44 533 LEU A C 1
ATOM 4180 O O . LEU A 1 533 ? -2.831 -29.592 61.028 1.00 86.44 533 LEU A O 1
ATOM 4184 N N . ARG A 1 534 ? -1.098 -30.353 62.236 1.00 85.69 534 ARG A N 1
ATOM 4185 C CA . ARG A 1 534 ? -0.552 -31.196 61.159 1.00 85.69 534 ARG A CA 1
ATOM 4186 C C . ARG A 1 534 ? -1.528 -32.291 60.748 1.00 85.69 534 ARG A C 1
ATOM 4188 O O . ARG A 1 534 ? -1.661 -32.560 59.556 1.00 85.69 534 ARG A O 1
ATOM 4195 N N . HIS A 1 535 ? -2.206 -32.903 61.715 1.00 84.06 535 HIS A N 1
ATOM 4196 C CA . HIS A 1 535 ? -3.197 -33.933 61.438 1.00 84.06 535 HIS A CA 1
ATOM 4197 C C . HIS A 1 535 ? -4.379 -33.352 60.657 1.00 84.06 535 HIS A C 1
ATOM 4199 O O . HIS A 1 535 ? -4.663 -33.810 59.552 1.00 84.06 535 HIS A O 1
ATOM 4205 N N . VAL A 1 536 ? -4.985 -32.277 61.155 1.00 82.62 536 VAL A N 1
ATOM 4206 C CA . VAL A 1 536 ? -6.123 -31.598 60.532 1.00 82.62 536 VAL A CA 1
ATOM 4207 C C . VAL A 1 536 ? -5.789 -31.119 59.117 1.00 82.62 536 VAL A C 1
ATOM 4209 O O . VAL A 1 536 ? -6.562 -31.356 58.191 1.00 82.62 536 VAL A O 1
ATOM 4212 N N . ILE A 1 537 ? -4.613 -30.529 58.904 1.00 83.69 537 ILE A N 1
ATOM 4213 C CA . ILE A 1 537 ? -4.167 -30.095 57.570 1.00 83.69 537 ILE A CA 1
ATOM 4214 C C . ILE A 1 537 ? -3.943 -31.288 56.632 1.00 83.69 537 ILE A C 1
ATOM 4216 O O . ILE A 1 537 ? -4.189 -31.172 55.431 1.00 83.69 537 ILE A O 1
ATOM 4220 N N . SER A 1 538 ? -3.499 -32.441 57.144 1.00 81.25 538 SER A N 1
ATOM 4221 C CA . SER A 1 538 ? -3.289 -33.654 56.339 1.00 81.25 538 SER A CA 1
ATOM 4222 C C . SER A 1 538 ? -4.590 -34.327 55.883 1.00 81.25 538 SER A C 1
ATOM 4224 O O . SER A 1 538 ? -4.575 -35.097 54.925 1.00 81.25 538 SER A O 1
ATOM 4226 N N . THR A 1 539 ? -5.722 -34.018 56.524 1.00 75.56 539 THR A N 1
ATOM 4227 C CA . THR A 1 539 ? -7.030 -34.578 56.154 1.00 75.56 539 THR A CA 1
ATOM 4228 C C . THR A 1 539 ? -7.660 -33.869 54.947 1.00 75.56 539 THR A C 1
ATOM 4230 O O . THR A 1 539 ? -7.542 -32.656 54.781 1.00 75.56 539 THR A O 1
ATOM 4233 N N . ASN A 1 540 ? -8.366 -34.629 54.099 1.00 67.38 540 ASN A N 1
ATOM 4234 C CA . ASN A 1 540 ? -9.035 -34.116 52.890 1.00 67.38 540 ASN A CA 1
ATOM 4235 C C . ASN A 1 540 ? -10.469 -33.598 53.126 1.00 67.38 540 ASN A C 1
ATOM 4237 O O . ASN A 1 540 ? -11.097 -33.101 52.195 1.00 67.38 540 ASN A O 1
ATOM 4241 N N . ALA A 1 541 ? -11.012 -33.691 54.344 1.00 67.00 541 ALA A N 1
ATOM 4242 C CA . ALA A 1 541 ? -12.394 -33.299 54.641 1.00 67.00 541 ALA A CA 1
ATOM 4243 C C . ALA A 1 541 ? -12.509 -31.781 54.861 1.00 67.00 541 ALA A C 1
ATOM 4245 O O . ALA A 1 541 ? -11.768 -31.233 55.675 1.00 67.00 541 ALA A O 1
ATOM 4246 N N . SER A 1 542 ? -13.346 -31.083 54.089 1.00 70.25 542 SER A N 1
ATOM 4247 C CA . SER A 1 542 ? -13.649 -29.647 54.262 1.00 70.25 542 SER A CA 1
ATOM 4248 C C . SER A 1 542 ? -14.957 -29.486 55.041 1.00 70.25 542 SER A C 1
ATOM 4250 O O . SER A 1 542 ? -15.872 -30.287 54.856 1.00 70.25 542 SER A O 1
ATOM 4252 N N . GLY A 1 543 ? -15.060 -28.460 55.887 1.00 75.00 543 GLY A N 1
ATOM 4253 C CA . GLY A 1 543 ? -16.213 -28.220 56.763 1.00 75.00 543 GLY A CA 1
ATOM 4254 C C . GLY A 1 543 ? -15.847 -28.183 58.248 1.00 75.00 543 GLY A C 1
ATOM 4255 O O . GLY A 1 543 ? -14.671 -28.087 58.603 1.00 75.00 543 GLY A O 1
ATOM 4256 N N . VAL A 1 544 ? -16.866 -28.227 59.113 1.00 76.56 544 VAL A N 1
ATOM 4257 C CA . VAL A 1 544 ? -16.693 -28.284 60.575 1.00 76.56 544 VAL A CA 1
ATOM 4258 C C . VAL A 1 544 ? -16.051 -29.618 60.960 1.00 76.56 544 VAL A C 1
ATOM 4260 O O . VAL A 1 544 ? -16.483 -30.681 60.517 1.00 76.56 544 VAL A O 1
ATOM 4263 N N . ILE A 1 545 ? -15.001 -29.553 61.771 1.00 79.25 545 ILE A N 1
ATOM 4264 C CA . ILE A 1 545 ? -14.203 -30.693 62.206 1.00 79.25 545 ILE A CA 1
ATOM 4265 C C . ILE A 1 545 ? -14.630 -31.072 63.619 1.00 79.25 545 ILE A C 1
ATOM 4267 O O . ILE A 1 545 ? -14.311 -30.378 64.582 1.00 79.25 545 ILE A O 1
ATOM 4271 N N . GLY A 1 546 ? -15.306 -32.216 63.730 1.00 74.94 546 GLY A N 1
ATOM 4272 C CA . GLY A 1 546 ? -15.739 -32.768 65.011 1.00 74.94 546 GLY A CA 1
ATOM 4273 C C . GLY A 1 546 ? -16.862 -31.970 65.682 1.00 74.94 546 GLY A C 1
ATOM 4274 O O . GLY A 1 546 ? -17.427 -31.040 65.111 1.00 74.94 546 GLY A O 1
ATOM 4275 N N . ALA A 1 547 ? -17.212 -32.386 66.899 1.00 81.00 547 ALA A N 1
ATOM 4276 C CA . ALA A 1 547 ? -18.094 -31.623 67.777 1.00 81.00 547 ALA A CA 1
ATOM 4277 C C . ALA A 1 547 ? -17.302 -30.494 68.471 1.00 81.00 547 ALA A C 1
ATOM 4279 O O . ALA A 1 547 ? -16.082 -30.631 68.607 1.00 81.00 547 ALA A O 1
ATOM 4280 N N . PRO A 1 548 ? -17.966 -29.416 68.932 1.00 85.38 548 PRO A N 1
ATOM 4281 C CA . PRO A 1 548 ? -17.326 -28.407 69.769 1.00 85.38 548 PRO A CA 1
ATOM 4282 C C . PRO A 1 548 ? -16.628 -29.059 70.967 1.00 85.38 548 PRO A C 1
ATOM 4284 O O . PRO A 1 548 ? -17.168 -29.980 71.584 1.00 85.38 548 PRO A O 1
ATOM 4287 N N . ILE A 1 549 ? -15.412 -28.607 71.269 1.00 89.06 549 ILE A N 1
ATOM 4288 C CA . ILE A 1 549 ? -14.612 -29.124 72.381 1.00 89.06 549 ILE A CA 1
ATOM 4289 C C . ILE A 1 549 ? -14.372 -28.035 73.420 1.00 89.06 549 ILE A C 1
ATOM 4291 O O . ILE A 1 549 ? -14.001 -26.913 73.084 1.00 89.06 549 ILE A O 1
ATOM 4295 N N . GLU A 1 550 ? -14.530 -28.378 74.693 1.00 92.62 550 GLU A N 1
ATOM 4296 C CA . GLU A 1 550 ? -14.159 -27.498 75.799 1.00 92.62 550 GLU A CA 1
ATOM 4297 C C . GLU A 1 550 ? -12.659 -27.619 76.094 1.00 92.62 550 GLU A C 1
ATOM 4299 O O . GLU A 1 550 ? -12.111 -28.717 76.239 1.00 92.62 550 GLU A O 1
ATOM 4304 N N . LEU A 1 551 ? -11.972 -26.483 76.172 1.00 92.69 551 LEU A N 1
ATOM 4305 C CA . LEU A 1 551 ? -10.541 -26.406 76.449 1.00 92.69 551 LEU A CA 1
ATOM 4306 C C . LEU A 1 551 ? -10.184 -25.121 77.196 1.00 92.69 551 LEU A C 1
ATOM 4308 O O . LEU A 1 551 ? -11.019 -24.258 77.433 1.00 92.69 551 LEU A O 1
ATOM 4312 N N . THR A 1 552 ? -8.921 -24.991 77.595 1.00 93.69 552 THR A N 1
ATOM 4313 C CA . THR A 1 552 ? -8.422 -23.796 78.285 1.00 93.69 552 THR A CA 1
ATOM 4314 C C . THR A 1 552 ? -7.642 -22.906 77.325 1.00 93.69 552 THR A C 1
ATOM 4316 O O . THR A 1 552 ? -6.695 -23.371 76.685 1.00 93.69 552 THR A O 1
ATOM 4319 N N . SER A 1 553 ? -7.994 -21.622 77.276 1.00 95.38 553 SER A N 1
ATOM 4320 C CA . SER A 1 553 ? -7.286 -20.586 76.517 1.00 95.38 553 SER A CA 1
ATOM 4321 C C . SER A 1 553 ? -6.619 -19.575 77.456 1.00 95.38 553 SER A C 1
ATOM 4323 O O . SER A 1 553 ? -6.876 -19.582 78.658 1.00 95.38 553 SER A O 1
ATOM 4325 N N . VAL A 1 554 ? -5.746 -18.708 76.929 1.00 95.19 554 VAL A N 1
ATOM 4326 C CA . VAL A 1 554 ? -5.052 -17.668 77.708 1.00 95.19 554 VAL A CA 1
ATOM 4327 C C . VAL A 1 554 ? -5.259 -16.277 77.099 1.00 95.19 554 VAL A C 1
ATOM 4329 O O . VAL A 1 554 ? -5.132 -16.094 75.889 1.00 95.19 554 VAL A O 1
ATOM 4332 N N . LYS A 1 555 ? -5.600 -15.290 77.940 1.00 95.12 555 LYS A N 1
ATOM 4333 C CA . LYS A 1 555 ? -5.734 -13.869 77.553 1.00 95.12 555 LYS A CA 1
ATOM 4334 C C . LYS A 1 555 ? -4.358 -13.191 77.485 1.00 95.12 555 LYS A C 1
ATOM 4336 O O . LYS A 1 555 ? -3.398 -13.674 78.083 1.00 95.12 555 LYS A O 1
ATOM 4341 N N . LYS A 1 556 ? -4.260 -12.008 76.862 1.00 94.62 556 LYS A N 1
ATOM 4342 C CA . LYS A 1 556 ? -3.035 -11.172 76.837 1.00 94.62 556 LYS A CA 1
ATOM 4343 C C . LYS A 1 556 ? -2.470 -10.888 78.235 1.00 94.62 556 LYS A C 1
ATOM 4345 O O . LYS A 1 556 ? -1.260 -10.773 78.396 1.00 94.62 556 LYS A O 1
ATOM 4350 N N . SER A 1 557 ? -3.335 -10.807 79.248 1.00 91.62 557 SER A N 1
ATOM 4351 C CA . SER A 1 557 ? -2.960 -10.625 80.657 1.00 91.62 557 SER A CA 1
ATOM 4352 C C . SER A 1 557 ? -2.304 -11.853 81.304 1.00 91.62 557 SER A C 1
ATOM 4354 O O . SER A 1 557 ? -1.817 -11.753 82.426 1.00 91.62 557 SER A O 1
ATOM 4356 N N . GLY A 1 558 ? -2.306 -13.009 80.632 1.00 89.31 558 GLY A N 1
ATOM 4357 C CA . GLY A 1 558 ? -1.831 -14.287 81.164 1.00 89.31 558 GLY A CA 1
ATOM 4358 C C . GLY A 1 558 ? -2.884 -15.084 81.940 1.00 89.31 558 GLY A C 1
ATOM 4359 O O . GLY A 1 558 ? -2.580 -16.177 82.409 1.00 89.31 558 GLY A O 1
ATOM 4360 N N . VAL A 1 559 ? -4.114 -14.574 82.072 1.00 93.94 559 VAL A N 1
ATOM 4361 C CA . VAL A 1 559 ? -5.216 -15.277 82.749 1.00 93.94 559 VAL A CA 1
ATOM 4362 C C . VAL A 1 559 ? -5.733 -16.413 81.866 1.00 93.94 559 VAL A C 1
ATOM 4364 O O . VAL A 1 559 ? -6.105 -16.185 80.712 1.00 93.94 559 VAL A O 1
ATOM 4367 N N . GLU A 1 560 ? -5.764 -17.625 82.420 1.00 95.38 560 GLU A N 1
ATOM 4368 C CA . GLU A 1 560 ? -6.378 -18.793 81.788 1.00 95.38 560 GLU A CA 1
ATOM 4369 C C . GLU A 1 560 ? -7.888 -18.831 82.049 1.00 95.38 560 GLU A C 1
ATOM 4371 O O . GLU A 1 560 ? -8.341 -18.509 83.147 1.00 95.38 560 GLU A O 1
ATOM 4376 N N . PHE A 1 561 ? -8.663 -19.229 81.041 1.00 95.25 561 PHE A N 1
ATOM 4377 C CA . PHE A 1 561 ? -10.120 -19.312 81.118 1.00 95.25 561 PHE A CA 1
ATOM 4378 C C . PHE A 1 561 ? -10.655 -20.446 80.222 1.00 95.25 561 PHE A C 1
ATOM 4380 O O . PHE A 1 561 ? -10.008 -20.790 79.223 1.00 95.25 561 PHE A O 1
ATOM 4387 N N . PRO A 1 562 ? -11.779 -21.084 80.594 1.00 95.44 562 PRO A N 1
ATOM 4388 C CA . PRO A 1 562 ? -12.410 -22.118 79.786 1.00 95.44 562 PRO A CA 1
ATOM 4389 C C . PRO A 1 562 ? -13.078 -21.518 78.541 1.00 95.44 562 PRO A C 1
ATOM 4391 O O . PRO A 1 562 ? -13.727 -20.477 78.608 1.00 95.44 562 PRO A O 1
ATOM 4394 N N . VAL A 1 563 ? -12.928 -22.198 77.406 1.00 95.69 563 VAL A N 1
ATOM 4395 C CA . VAL A 1 563 ? -13.574 -21.857 76.137 1.00 95.69 563 VAL A CA 1
ATOM 4396 C C . VAL A 1 563 ? -14.146 -23.100 75.470 1.00 95.69 563 VAL A C 1
ATOM 4398 O O . VAL A 1 563 ? -13.565 -24.181 75.559 1.00 95.69 563 VAL A O 1
ATOM 4401 N N . GLU A 1 564 ? -15.243 -22.933 74.745 1.00 95.88 564 GLU A N 1
ATOM 4402 C CA . GLU A 1 564 ? -15.731 -23.910 73.774 1.00 95.88 564 GLU A CA 1
ATOM 4403 C C . GLU A 1 564 ? -15.166 -23.545 72.391 1.00 95.88 564 GLU A C 1
ATOM 4405 O O . GLU A 1 564 ? -15.348 -22.423 71.912 1.00 95.88 564 GLU A O 1
ATOM 4410 N N . LEU A 1 565 ? -14.441 -24.468 71.753 1.00 93.69 565 LEU A N 1
ATOM 4411 C CA . LEU A 1 565 ? -13.830 -24.289 70.434 1.00 93.69 565 LEU A CA 1
ATOM 4412 C C . LEU A 1 565 ? -14.538 -25.159 69.395 1.00 93.69 565 LEU A C 1
ATOM 4414 O O . LEU A 1 565 ? -14.575 -26.384 69.511 1.00 93.69 565 LEU A O 1
ATOM 4418 N N . SER A 1 566 ? -14.984 -24.523 68.316 1.00 92.88 566 SER A N 1
ATOM 4419 C CA . SER A 1 566 ? -15.347 -25.182 67.062 1.00 92.88 566 SER A CA 1
ATOM 4420 C C . SER A 1 566 ? -14.311 -24.865 65.989 1.00 92.88 566 SER A C 1
ATOM 4422 O O . SER A 1 566 ? -13.905 -23.714 65.824 1.00 92.88 566 SER A O 1
ATOM 4424 N N . VAL A 1 567 ? -13.886 -25.882 65.242 1.00 91.06 567 VAL A N 1
ATOM 4425 C CA . VAL A 1 567 ? -12.894 -25.738 64.170 1.00 91.06 567 VAL A CA 1
ATOM 4426 C C . VAL A 1 567 ? -13.551 -26.047 62.837 1.00 91.06 567 VAL A C 1
ATOM 4428 O O . VAL A 1 567 ? -14.214 -27.069 62.702 1.00 91.06 567 VAL A O 1
ATOM 4431 N N . ALA A 1 568 ? -13.343 -25.206 61.833 1.00 90.56 568 ALA A N 1
ATOM 4432 C CA . ALA A 1 568 ? -13.722 -25.489 60.455 1.00 90.56 568 ALA A CA 1
ATOM 4433 C C . ALA A 1 568 ? -12.509 -25.380 59.532 1.00 90.56 568 ALA A C 1
ATOM 4435 O O . ALA A 1 568 ? -11.647 -24.528 59.736 1.00 90.56 568 ALA A O 1
ATOM 4436 N N . ARG A 1 569 ? -12.449 -26.227 58.501 1.00 89.62 569 ARG A N 1
ATOM 4437 C CA . ARG A 1 569 ? -11.404 -26.190 57.469 1.00 89.62 569 ARG A CA 1
ATOM 4438 C C . ARG A 1 569 ? -11.998 -25.871 56.107 1.00 89.62 569 ARG A C 1
ATOM 4440 O O . ARG A 1 569 ? -13.011 -26.448 55.712 1.00 89.62 569 ARG A O 1
ATOM 4447 N N . TRP A 1 570 ? -11.324 -24.998 55.376 1.00 89.25 570 TRP A N 1
ATOM 4448 C CA . TRP A 1 570 ? -11.682 -24.589 54.022 1.00 89.25 570 TRP A CA 1
ATOM 4449 C C . TRP A 1 570 ? -10.412 -24.270 53.224 1.00 89.25 570 TRP A C 1
ATOM 4451 O O . TRP A 1 570 ? -9.311 -24.299 53.773 1.00 89.25 570 TRP A O 1
ATOM 4461 N N . ASN A 1 571 ? -10.549 -24.031 51.920 1.00 87.69 571 ASN A N 1
ATOM 4462 C CA . ASN A 1 571 ? -9.414 -23.780 51.033 1.00 87.69 571 ASN A CA 1
ATOM 4463 C C . ASN A 1 571 ? -9.581 -22.435 50.311 1.00 87.69 571 ASN A C 1
ATOM 4465 O O . ASN A 1 571 ? -10.696 -22.091 49.916 1.00 87.69 571 ASN A O 1
ATOM 4469 N N . VAL A 1 572 ? -8.469 -21.737 50.078 1.00 82.94 572 VAL A N 1
ATOM 4470 C CA . VAL A 1 572 ? -8.353 -20.612 49.135 1.00 82.94 572 VAL A CA 1
ATOM 4471 C C . VAL A 1 572 ? -7.359 -21.029 48.057 1.00 82.94 572 VAL A C 1
ATOM 4473 O O . VAL A 1 572 ? -6.163 -21.123 48.318 1.00 82.94 572 VAL A O 1
ATOM 4476 N N . GLY A 1 573 ? -7.844 -21.352 46.855 1.00 83.25 573 GLY A N 1
ATOM 4477 C CA . GLY A 1 573 ? -7.007 -22.004 45.842 1.00 83.25 573 GLY A CA 1
ATOM 4478 C C . GLY A 1 573 ? -6.444 -23.334 46.362 1.00 83.25 573 GLY A C 1
ATOM 4479 O O . GLY A 1 573 ? -7.209 -24.216 46.762 1.00 83.25 573 GLY A O 1
ATOM 4480 N N . GLU A 1 574 ? -5.115 -23.468 46.379 1.00 82.69 574 GLU A N 1
ATOM 4481 C CA . GLU A 1 574 ? -4.412 -24.630 46.952 1.00 82.69 574 GLU A CA 1
ATOM 4482 C C . GLU A 1 574 ? -4.085 -24.480 48.451 1.00 82.69 574 GLU A C 1
ATOM 4484 O O . GLU A 1 574 ? -3.735 -25.466 49.106 1.00 82.69 574 GLU A O 1
ATOM 4489 N N . GLU A 1 575 ? -4.221 -23.280 49.023 1.00 86.50 575 GLU A N 1
ATOM 4490 C CA . GLU A 1 575 ? -3.897 -23.026 50.426 1.00 86.50 575 GLU A CA 1
ATOM 4491 C C . GLU A 1 575 ? -5.017 -23.497 51.358 1.00 86.50 575 GLU A C 1
ATOM 4493 O O . GLU A 1 575 ? -6.206 -23.246 51.140 1.00 86.50 575 GLU A O 1
ATOM 4498 N N . LYS A 1 576 ? -4.629 -24.190 52.433 1.00 89.56 576 LYS A N 1
ATOM 4499 C CA . LYS A 1 576 ? -5.548 -24.693 53.459 1.00 89.56 576 LYS A CA 1
ATOM 4500 C C . LYS A 1 576 ? -5.680 -23.673 54.584 1.00 89.56 576 LYS A C 1
ATOM 4502 O O . LYS A 1 576 ? -4.685 -23.295 55.198 1.00 89.56 576 LYS A O 1
ATOM 4507 N N . MET A 1 577 ? -6.918 -23.314 54.896 1.00 92.12 577 MET A N 1
ATOM 4508 C CA . MET A 1 577 ? -7.281 -22.359 55.937 1.00 92.12 577 MET A CA 1
ATOM 4509 C C . MET A 1 577 ? -8.086 -23.044 57.040 1.00 92.12 577 MET A C 1
ATOM 4511 O O . MET A 1 577 ? -8.861 -23.977 56.795 1.00 92.12 577 MET A O 1
ATOM 4515 N N . LEU A 1 578 ? -7.913 -22.563 58.267 1.00 92.69 578 LEU A N 1
ATOM 4516 C CA . LEU A 1 578 ? -8.658 -23.010 59.440 1.00 92.69 578 LEU A CA 1
ATOM 4517 C C . LEU A 1 578 ? -9.362 -21.822 60.081 1.00 92.69 578 LEU A C 1
ATOM 4519 O O . LEU A 1 578 ? -8.756 -20.777 60.287 1.00 92.69 578 LEU A O 1
ATOM 4523 N N . THR A 1 579 ? -10.630 -22.004 60.425 1.00 93.31 579 THR A N 1
ATOM 4524 C CA . THR A 1 579 ? -11.430 -21.042 61.179 1.00 93.31 579 THR A CA 1
ATOM 4525 C C . THR A 1 579 ? -11.722 -21.618 62.553 1.00 93.31 579 THR A C 1
ATOM 4527 O O . THR A 1 579 ? -12.314 -22.691 62.672 1.00 93.31 579 THR A O 1
ATOM 4530 N N . TYR A 1 580 ? -11.317 -20.896 63.588 1.00 94.19 580 TYR A N 1
ATOM 4531 C CA . TYR A 1 580 ? -11.645 -21.167 64.977 1.00 94.19 580 TYR A CA 1
ATOM 4532 C C . TYR A 1 580 ? -12.781 -20.247 65.405 1.00 94.19 580 TYR A C 1
ATOM 4534 O O . TYR A 1 580 ? -12.637 -19.026 65.366 1.00 94.19 580 TYR A O 1
ATOM 4542 N N . VAL A 1 581 ? -13.897 -20.841 65.817 1.00 94.50 581 VAL A N 1
ATOM 4543 C CA . VAL A 1 581 ? -14.990 -20.143 66.496 1.00 94.50 581 VAL A CA 1
ATOM 4544 C C . VAL A 1 581 ? -14.886 -20.497 67.971 1.00 94.50 581 VAL A C 1
ATOM 4546 O O . VAL A 1 581 ? -15.001 -21.666 68.336 1.00 94.50 581 VAL A O 1
ATOM 4549 N N . ILE A 1 582 ? -14.592 -19.500 68.797 1.00 95.12 582 ILE A N 1
ATOM 4550 C CA . ILE A 1 582 ? -14.257 -19.662 70.208 1.00 95.12 582 ILE A CA 1
ATOM 4551 C C . ILE A 1 582 ? -15.280 -18.902 71.047 1.00 95.12 582 ILE A C 1
ATOM 4553 O O . ILE A 1 582 ? -15.410 -17.681 70.926 1.00 95.12 582 ILE A O 1
ATOM 4557 N N . ARG A 1 583 ? -15.975 -19.619 71.926 1.00 94.44 583 ARG A N 1
ATOM 4558 C CA . ARG A 1 583 ? -16.923 -19.055 72.887 1.00 94.44 583 ARG A CA 1
ATOM 4559 C C . ARG A 1 583 ? -16.323 -19.077 74.288 1.00 94.44 583 ARG A C 1
ATOM 4561 O O . ARG A 1 583 ? -15.846 -20.114 74.737 1.00 94.44 583 ARG A O 1
ATOM 4568 N N . ASP A 1 584 ? -16.348 -17.934 74.969 1.00 92.38 584 ASP A N 1
ATOM 4569 C CA . ASP A 1 584 ? -16.014 -17.847 76.395 1.00 92.38 584 ASP A CA 1
ATOM 4570 C C . ASP A 1 584 ? -17.165 -18.471 77.209 1.00 92.38 584 ASP A C 1
ATOM 4572 O O . ASP A 1 584 ? -18.319 -18.080 77.021 1.00 92.38 584 ASP A O 1
ATOM 4576 N N . ILE A 1 585 ? -16.867 -19.471 78.046 1.00 92.25 585 ILE A N 1
ATOM 4577 C CA . ILE A 1 585 ? -17.864 -20.228 78.835 1.00 92.25 585 ILE A CA 1
ATOM 4578 C C . ILE A 1 585 ? -17.718 -19.996 80.351 1.00 92.25 585 ILE A C 1
ATOM 4580 O O . ILE A 1 585 ? -18.174 -20.822 81.144 1.00 92.25 585 ILE A O 1
ATOM 4584 N N . THR A 1 586 ? -17.055 -18.903 80.757 1.00 85.31 586 THR A N 1
ATOM 4585 C CA . THR A 1 586 ? -16.926 -18.489 82.172 1.00 85.31 586 THR A CA 1
ATOM 4586 C C . THR A 1 586 ? -18.202 -17.963 82.799 1.00 85.31 586 THR A C 1
ATOM 4588 O O . THR A 1 586 ? -18.941 -17.238 82.092 1.00 85.31 586 THR A O 1
#

InterPro domains:
  IPR000014 PAS domain [PF13426] (483-586)
  IPR000014 PAS domain [PS50112] (170-240)
  IPR000014 PAS domain [PS50112] (470-540)
  IPR000014 PAS domain [SM00091] (172-238)
  IPR000014 PAS domain [SM00091] (472-538)
  IPR000014 PAS domain [TIGR00229] (169-293)
  IPR000014 PAS domain [TIGR00229] (468-586)
  IPR000014 PAS domain [cd00130] (181-283)
  IPR000014 PAS domain [cd00130] (481-585)
  IPR001789 Signal transduction response regulator, receiver domain [PF00072] (21-134)
  IPR001789 Signal transduction response regulator, receiver domain [PS50110] (20-137)
  IPR001789 Signal transduction response regulator, receiver domain [SM00448] (19-133)
  IPR003018 GAF domain [PF13185] (322-458)
  IPR003018 GAF domain [SM00065] (322-468)
  IPR011006 CheY-like superfamily [SSF52172] (14-154)
  IPR013767 PAS fold [PF00989] (173-259)
  IPR029016 GAF-like domain superfamily [G3DSA:3.30.450.40] (295-468)
  IPR035965 PAS domain superfamily [SSF55785] (162-284)
  IPR035965 PAS domain superfamily [SSF55785] (462-586)
  IPR050595 Bacterial response regulator [PTHR44591] (16-141)

pLDDT: mean 88.34, std 11.78, range [26.47, 98.06]